Protein 3GPR (pdb70)

Solvent-accessible surface area: 27172 Å² total; per-residue (Å²): 160,24,45,133,63,30,37,64,70,188,44,71,0,3,86,9,48,120,112,125,48,17,7,48,102,0,15,136,60,4,34,116,87,150,74,137,12,54,3,1,2,3,56,74,154,136,18,2,75,38,2,15,102,29,0,28,125,79,33,112,90,124,110,11,72,0,0,1,1,9,47,22,12,16,3,7,110,144,3,16,2,76,14,32,52,61,44,68,17,12,20,4,17,12,80,34,15,10,47,21,69,0,15,0,2,35,8,116,90,59,40,3,96,6,73,54,15,52,0,75,54,142,16,9,1,0,3,16,18,93,50,172,168,210,5,70,122,87,33,33,47,61,165,96,84,0,2,35,12,30,130,80,150,58,15,43,103,70,0,22,132,58,0,46,166,71,34,140,81,3,57,0,0,4,9,22,34,46,85,47,11,78,51,7,26,119,19,2,63,120,65,24,101,135,75,165,10,63,0,0,3,0,1,18,10,108,81,16,147,10,40,71,29,43,42,37,94,18,65,25,19,154,136,98,59,104,134,60,3,2,0,3,42,23,69,146,49,130,13,29,15,46,85,10,71,30,118,80,120,19,8,0,1,1,10,16,43,29,135,197,142,32,75,128,64,33,60,49,162,103,64,55,16,0,35,15,40,133,111,67,41,22,4,54,85,0,12,125,56,0,47,121,68,77,105,179,4,32,4,0,8,4,37,52,86,61,21,14,61,55,0,5,120,19,1,17,123,85,23,174,183,75,139,25,87,1,2,1,2,10,82,23,17,38,12,11,110,61,42,20,9,99,7,21,40,99,23,44,14,8,5,2,6,17,40,50,26,9,22,28,54,3,8,1,4,2,16,177,119,53,103,11,53,3,55,82,44,65,8,76,25,163,32,26,2,0,0,16,8,38,47,176,152,86,73,148,156,31,32,71,92,141,18,95,6,4,71,10,20,79,75,115,63,47,47,113,49,0,22,60,65,0,118,72,72,102,145,29,1,84,2,2,0,3,47,34,112,126,7,16,43,35,2,25,135,29,3,78,170,70,45,186,160,12,60,0,1,4,0,1,35,10,31,36,57,30,84,126,10,60,104,63,64,46,31,146,49,54,80,10,81,190,118,117,38,61,70,7,2,1,0,44,74,60,130,46,152,11,21,3,50,29,62,27,33,160,96,58,13,9,0,6,0,4,13,89,130

Foldseek 3Di:
DDPPQWDDDPFKTKHWDFFWDFQVCQQVPLCPDPARDGFDDDPDPVVLQVNQCNPCVVVVVPFFWAFGDDKAWCDDQRHPDADPVRDGDPDDDDPDDGDIWTWTFGDDDRGTDIDTDDSPDIGIGMHMDGHD/DDDDPQWDDDPWKIKHKDFFWDFPVVVQCVLVVVDPPKGFDDQDDPVSQVVVQVRQCVVPPVFWAKAFGPDKDDQPADPVGDGCPDDDPPDDDDIWGWIWGDDPPGIDIDTDHSGTTGMTMIMDTDD/DDDDPQWDDDDFKTKHWDDWWAFQCCQFVVLCPDDFHFGFAADPDPVCQCVVVCVCCVPVVNDKFKAFNNDKAWDDDQPPNDADPVRPGDDDDDDDDDRDIWGWIWICDDGRTDTHIDDRRDTTIYMGMHGDDD/DDPQWDDDPWKIKHWDAFWFFLVVQQVVQVPPDPQKGFDDDDDPVRQQVVLVRCVVVDPWFKAFGPDFFFDWFPAPPPGHTCDDDDDPDDDGTFGWGWGDDPDGIDIDTHHSGDIIIGMMMDGD

B-factor: mean 105.87, std 27.63, range [19.82, 178.01]

Structure (mmCIF, N/CA/C/O backbone):
data_3GPR
#
_entry.id   3GPR
#
_cell.length_a   83.546
_cell.length_b   83.546
_cell.length_c   196.078
_cell.angle_alpha   90.00
_cell.angle_beta   90.00
_cell.angle_gamma   120.00
#
_symmetry.space_group_name_H-M   'P 65'
#
loop_
_entity.id
_entity.type
_entity.pdbx_description
1 polymer 'Rhodocetin subunit alpha'
2 polymer 'Rhodocetin subunit beta'
3 polymer 'Rhodocetin subunit gamma'
4 polymer 'Rhodocetin subunit delta'
#
loop_
_atom_site.group_PDB
_atom_site.id
_atom_site.type_symbol
_atom_site.label_atom_id
_atom_site.label_alt_id
_atom_site.label_comp_id
_atom_site.label_asym_id
_atom_site.label_entity_id
_atom_site.label_seq_id
_atom_site.pdbx_PDB_ins_code
_atom_site.Cartn_x
_atom_site.Cartn_y
_atom_site.Cartn_z
_atom_site.occupancy
_atom_site.B_iso_or_equiv
_atom_site.auth_seq_id
_atom_site.auth_comp_id
_atom_site.auth_asym_id
_atom_site.auth_atom_id
_atom_site.pdbx_PDB_model_num
ATOM 1 N N . ASP A 1 1 ? 6.296 -21.481 -4.440 1.00 173.70 1001 ASP A N 1
ATOM 2 C CA . ASP A 1 1 ? 6.934 -22.582 -5.216 1.00 173.65 1001 ASP A CA 1
ATOM 3 C C . ASP A 1 1 ? 7.869 -22.026 -6.284 1.00 173.49 1001 ASP A C 1
ATOM 4 O O . ASP A 1 1 ? 7.755 -20.864 -6.677 1.00 173.31 1001 ASP A O 1
ATOM 9 N N . CYS A 1 2 ? 8.792 -22.860 -6.751 1.00 173.34 1002 CYS A N 1
ATOM 10 C CA . CYS A 1 2 ? 9.746 -22.448 -7.774 1.00 172.81 1002 CYS A CA 1
ATOM 11 C C . CYS A 1 2 ? 9.116 -22.511 -9.162 1.00 172.93 1002 CYS A C 1
ATOM 12 O O . CYS A 1 2 ? 8.329 -23.411 -9.456 1.00 172.27 1002 CYS A O 1
ATOM 15 N N . PRO A 1 3 ? 9.457 -21.550 -10.035 1.00 173.58 1003 PRO A N 1
ATOM 16 C CA . PRO A 1 3 ? 8.924 -21.499 -11.400 1.00 174.37 1003 PRO A CA 1
ATOM 17 C C . PRO A 1 3 ? 9.195 -22.786 -12.176 1.00 174.96 1003 PRO A C 1
ATOM 18 O O . PRO A 1 3 ? 9.833 -23.707 -11.665 1.00 175.09 1003 PRO A O 1
ATOM 22 N N . ASP A 1 4 ? 8.709 -22.841 -13.411 1.00 175.49 1004 ASP A N 1
ATOM 23 C CA . ASP A 1 4 ? 8.897 -24.014 -14.257 1.00 176.09 1004 ASP A CA 1
ATOM 24 C C . ASP A 1 4 ? 10.373 -24.256 -14.552 1.00 176.25 1004 ASP A C 1
ATOM 25 O O . ASP A 1 4 ? 11.042 -23.413 -15.151 1.00 176.34 1004 ASP A O 1
ATOM 30 N N . GLY A 1 5 ? 10.875 -25.411 -14.127 1.00 176.43 1005 GLY A N 1
ATOM 31 C CA . GLY A 1 5 ? 12.269 -25.743 -14.361 1.00 176.81 1005 GLY A CA 1
ATOM 32 C C . GLY A 1 5 ? 13.141 -25.603 -13.129 1.00 177.19 1005 GLY A C 1
ATOM 33 O O . GLY A 1 5 ? 14.062 -26.394 -12.921 1.00 177.25 1005 GLY A O 1
ATOM 34 N N . TRP A 1 6 ? 12.854 -24.598 -12.309 1.00 177.56 1006 TRP A N 1
ATOM 35 C CA . TRP A 1 6 ? 13.626 -24.358 -11.095 1.00 177.69 1006 TRP A CA 1
ATOM 36 C C . TRP A 1 6 ? 13.372 -25.440 -10.050 1.00 177.54 1006 TRP A C 1
ATOM 37 O O . TRP A 1 6 ? 12.226 -25.793 -9.774 1.00 177.35 1006 TRP A O 1
ATOM 48 N N . SER A 1 7 ? 14.451 -25.961 -9.472 1.00 177.09 1007 SER A N 1
ATOM 49 C CA . SER A 1 7 ? 14.351 -26.999 -8.453 1.00 176.67 1007 SER A CA 1
ATOM 50 C C . SER A 1 7 ? 14.282 -26.371 -7.065 1.00 176.63 1007 SER A C 1
ATOM 51 O O . SER A 1 7 ? 14.204 -25.150 -6.933 1.00 176.92 1007 SER A O 1
ATOM 54 N N . SER A 1 8 ? 14.311 -27.209 -6.034 1.00 176.11 1008 SER A N 1
ATOM 55 C CA . SER A 1 8 ? 14.251 -26.729 -4.659 1.00 175.38 1008 SER A CA 1
ATOM 56 C C . SER A 1 8 ? 14.719 -27.796 -3.674 1.00 175.02 1008 SER A C 1
ATOM 57 O O . SER A 1 8 ? 14.769 -28.981 -4.005 1.00 175.18 1008 SER A O 1
ATOM 60 N N . THR A 1 9 ? 15.062 -27.365 -2.464 1.00 174.24 1009 THR A N 1
ATOM 61 C CA . THR A 1 9 ? 15.526 -28.279 -1.427 1.00 172.90 1009 THR A CA 1
ATOM 62 C C . THR A 1 9 ? 14.731 -28.089 -0.139 1.00 172.41 1009 THR A C 1
ATOM 63 O O . THR A 1 9 ? 14.554 -29.028 0.637 1.00 172.27 1009 THR A O 1
ATOM 67 N N . LYS A 1 10 ? 14.254 -26.868 0.082 1.00 171.81 1010 LYS A N 1
ATOM 68 C CA . LYS A 1 10 ? 13.477 -26.552 1.274 1.00 171.33 1010 LYS A CA 1
ATOM 69 C C . LYS A 1 10 ? 12.778 -25.205 1.121 1.00 171.30 1010 LYS A C 1
ATOM 70 O O . LYS A 1 10 ? 11.586 -25.080 1.403 1.00 171.75 1010 LYS A O 1
ATOM 76 N N . SER A 1 11 ? 13.526 -24.201 0.674 1.00 170.70 1011 SER A N 1
ATOM 77 C CA . SER A 1 11 ? 12.977 -22.864 0.485 1.00 169.77 1011 SER A CA 1
ATOM 78 C C . SER A 1 11 ? 13.783 -22.074 -0.541 1.00 169.70 1011 SER A C 1
ATOM 79 O O . SER A 1 11 ? 13.554 -20.880 -0.738 1.00 169.69 1011 SER A O 1
ATOM 82 N N . TYR A 1 12 ? 14.728 -22.746 -1.192 1.00 169.57 1012 TYR A N 1
ATOM 83 C CA . TYR A 1 12 ? 15.568 -22.107 -2.198 1.00 169.25 1012 TYR A CA 1
ATOM 84 C C . TYR A 1 12 ? 15.375 -22.766 -3.560 1.00 168.53 1012 TYR A C 1
ATOM 85 O O . TYR A 1 12 ? 15.138 -23.970 -3.647 1.00 168.91 1012 TYR A O 1
ATOM 94 N N . CYS A 1 13 ? 15.477 -21.970 -4.620 1.00 167.33 1013 CYS A N 1
ATOM 95 C CA . CYS A 1 13 ? 15.314 -22.481 -5.976 1.00 165.63 1013 CYS A CA 1
ATOM 96 C C . CYS A 1 13 ? 16.632 -22.420 -6.743 1.00 163.88 1013 CYS A C 1
ATOM 97 O O . CYS A 1 13 ? 17.412 -21.481 -6.580 1.00 163.70 1013 CYS A O 1
ATOM 100 N N . TYR A 1 14 ? 16.874 -23.425 -7.579 1.00 161.68 1014 TYR A N 1
ATOM 101 C CA . TYR A 1 14 ? 18.097 -23.485 -8.372 1.00 159.43 1014 TYR A CA 1
ATOM 102 C C . TYR A 1 14 ? 17.782 -23.851 -9.820 1.00 158.21 1014 TYR A C 1
ATOM 103 O O . TYR A 1 14 ? 16.918 -24.688 -10.083 1.00 158.32 1014 TYR A O 1
ATOM 112 N N . ARG A 1 15 ? 18.486 -23.219 -10.754 1.00 156.33 1015 ARG A N 1
ATOM 113 C CA . ARG A 1 15 ? 18.289 -23.482 -12.176 1.00 154.12 1015 ARG A CA 1
ATOM 114 C C . ARG A 1 15 ? 19.405 -22.861 -13.012 1.00 152.40 1015 ARG A C 1
ATOM 115 O O . ARG A 1 15 ? 19.440 -21.648 -13.216 1.00 152.34 1015 ARG A O 1
ATOM 123 N N . PRO A 1 16 ? 20.334 -23.694 -13.507 1.00 150.64 1016 PRO A N 1
ATOM 124 C CA . PRO A 1 16 ? 21.458 -23.232 -14.326 1.00 149.39 1016 PRO A CA 1
ATOM 125 C C . PRO A 1 16 ? 21.055 -22.936 -15.768 1.00 148.60 1016 PRO A C 1
ATOM 126 O O . PRO A 1 16 ? 19.893 -23.092 -16.144 1.00 148.45 1016 PRO A O 1
ATOM 130 N N . PHE A 1 17 ? 22.026 -22.508 -16.570 1.00 148.06 1017 PHE A N 1
ATOM 131 C CA . PHE A 1 17 ? 21.786 -22.192 -17.973 1.00 148.13 1017 PHE A CA 1
ATOM 132 C C . PHE A 1 17 ? 22.942 -22.682 -18.839 1.00 148.28 1017 PHE A C 1
ATOM 133 O O . PHE A 1 17 ? 24.003 -23.040 -18.327 1.00 148.79 1017 PHE A O 1
ATOM 141 N N . LYS A 1 18 ? 22.731 -22.698 -20.151 1.00 147.46 1018 LYS A N 1
ATOM 142 C CA . LYS A 1 18 ? 23.755 -23.152 -21.086 1.00 146.30 1018 LYS A CA 1
ATOM 143 C C . LYS A 1 18 ? 24.462 -21.986 -21.770 1.00 145.12 1018 LYS A C 1
ATOM 144 O O . LYS A 1 18 ? 25.634 -22.090 -22.133 1.00 144.85 1018 LYS A O 1
ATOM 150 N N . GLU A 1 19 ? 23.746 -20.880 -21.944 1.00 143.71 1019 GLU A N 1
ATOM 151 C CA . GLU A 1 19 ? 24.308 -19.698 -22.588 1.00 142.53 1019 GLU A CA 1
ATOM 152 C C . GLU A 1 19 ? 25.570 -19.227 -21.871 1.00 141.35 1019 GLU A C 1
ATOM 153 O O . GLU A 1 19 ? 25.499 -18.627 -20.798 1.00 141.22 1019 GLU A O 1
ATOM 159 N N . LYS A 1 20 ? 26.723 -19.504 -22.472 1.00 139.95 1020 LYS A N 1
ATOM 160 C CA . LYS A 1 20 ? 28.004 -19.113 -21.896 1.00 139.27 1020 LYS A CA 1
ATOM 161 C C . LYS A 1 20 ? 28.143 -17.596 -21.832 1.00 139.27 1020 LYS A C 1
ATOM 162 O O . LYS A 1 20 ? 27.953 -16.903 -22.832 1.00 139.74 1020 LYS A O 1
ATOM 168 N N . LYS A 1 21 ? 28.477 -17.087 -20.650 1.00 138.55 1021 LYS A N 1
ATOM 169 C CA . LYS A 1 21 ? 28.643 -15.653 -20.447 1.00 137.67 1021 LYS A CA 1
ATOM 170 C C . LYS A 1 21 ? 29.756 -15.386 -19.440 1.00 138.30 1021 LYS A C 1
ATOM 171 O O . LYS A 1 21 ? 30.174 -16.286 -18.711 1.00 137.48 1021 LYS A O 1
ATOM 177 N N . THR A 1 22 ? 30.233 -14.146 -19.403 1.00 139.73 1022 THR A N 1
ATOM 178 C CA . THR A 1 22 ? 31.291 -13.762 -18.475 1.00 140.84 1022 THR A CA 1
ATOM 179 C C . THR A 1 22 ? 30.714 -13.699 -17.064 1.00 141.63 1022 THR A C 1
ATOM 180 O O . THR A 1 22 ? 29.542 -14.009 -16.854 1.00 141.35 1022 THR A O 1
ATOM 184 N N . TRP A 1 23 ? 31.535 -13.298 -16.099 1.00 142.61 1023 TRP A N 1
ATOM 185 C CA . TRP A 1 23 ? 31.080 -13.207 -14.718 1.00 143.21 1023 TRP A CA 1
ATOM 186 C C . TRP A 1 23 ? 30.065 -12.079 -14.562 1.00 143.58 1023 TRP A C 1
ATOM 187 O O . TRP A 1 23 ? 28.957 -12.291 -14.068 1.00 143.23 1023 TRP A O 1
ATOM 198 N N . GLU A 1 24 ? 30.455 -10.881 -14.985 1.00 144.76 1024 GLU A N 1
ATOM 199 C CA . GLU A 1 24 ? 29.591 -9.710 -14.894 1.00 146.10 1024 GLU A CA 1
ATOM 200 C C . GLU A 1 24 ? 28.220 -9.968 -15.505 1.00 147.16 1024 GLU A C 1
ATOM 201 O O . GLU A 1 24 ? 27.198 -9.839 -14.832 1.00 147.04 1024 GLU A O 1
ATOM 207 N N . GLU A 1 25 ? 28.203 -10.334 -16.783 1.00 148.38 1025 GLU A N 1
ATOM 208 C CA . GLU A 1 25 ? 26.953 -10.609 -17.480 1.00 148.87 1025 GLU A CA 1
ATOM 209 C C . GLU A 1 25 ? 26.140 -11.676 -16.756 1.00 148.63 1025 GLU A C 1
ATOM 210 O O . GLU A 1 25 ? 24.910 -11.667 -16.800 1.00 147.95 1025 GLU A O 1
ATOM 216 N N . ALA A 1 26 ? 26.834 -12.594 -16.090 1.00 149.12 1026 ALA A N 1
ATOM 217 C CA . ALA A 1 26 ? 26.175 -13.666 -15.354 1.00 150.23 1026 ALA A CA 1
ATOM 218 C C . ALA A 1 26 ? 25.495 -13.107 -14.110 1.00 150.71 1026 ALA A C 1
ATOM 219 O O . ALA A 1 26 ? 24.314 -13.359 -13.868 1.00 151.12 1026 ALA A O 1
ATOM 221 N N . GLU A 1 27 ? 26.250 -12.345 -13.326 1.00 151.06 1027 GLU A N 1
ATOM 222 C CA . GLU A 1 27 ? 25.733 -11.737 -12.106 1.00 151.50 1027 GLU A CA 1
ATOM 223 C C . GLU A 1 27 ? 24.715 -10.655 -12.448 1.00 152.21 1027 GLU A C 1
ATOM 224 O O . GLU A 1 27 ? 23.875 -10.295 -11.624 1.00 151.81 1027 GLU A O 1
ATOM 230 N N . ARG A 1 28 ? 24.798 -10.144 -13.671 1.00 153.48 1028 ARG A N 1
ATOM 231 C CA . ARG A 1 28 ? 23.894 -9.100 -14.138 1.00 154.66 1028 ARG A CA 1
ATOM 232 C C . ARG A 1 28 ? 22.688 -9.719 -14.838 1.00 155.18 1028 ARG A C 1
ATOM 233 O O . ARG A 1 28 ? 21.748 -9.019 -15.213 1.00 154.89 1028 ARG A O 1
ATOM 241 N N . PHE A 1 29 ? 22.722 -11.038 -15.007 1.00 155.87 1029 PHE A N 1
ATOM 242 C CA . PHE A 1 29 ? 21.638 -11.753 -15.669 1.00 156.68 1029 PHE A CA 1
ATOM 243 C C . PHE A 1 29 ? 20.566 -12.206 -14.683 1.00 157.06 1029 PHE A C 1
ATOM 244 O O . PHE A 1 29 ? 19.388 -11.889 -14.849 1.00 157.42 1029 PHE A O 1
ATOM 252 N N . CYS A 1 30 ? 20.978 -12.948 -13.660 1.00 156.98 1030 CYS A N 1
ATOM 253 C CA . CYS A 1 30 ? 20.046 -13.446 -12.655 1.00 157.12 1030 CYS A CA 1
ATOM 254 C C . CYS A 1 30 ? 19.274 -12.306 -12.000 1.00 157.18 1030 CYS A C 1
ATOM 255 O O . CYS A 1 30 ? 18.060 -12.393 -11.814 1.00 156.72 1030 CYS A O 1
ATOM 258 N N . THR A 1 31 ? 19.986 -11.239 -11.650 1.00 157.61 1031 THR A N 1
ATOM 259 C CA . THR A 1 31 ? 19.376 -10.080 -11.007 1.00 157.94 1031 THR A CA 1
ATOM 260 C C . THR A 1 31 ? 18.193 -9.536 -11.800 1.00 158.00 1031 THR A C 1
ATOM 261 O O . THR A 1 31 ? 17.312 -8.882 -11.243 1.00 157.92 1031 THR A O 1
ATOM 265 N N . GLU A 1 32 ? 18.178 -9.808 -13.101 1.00 157.91 1032 GLU A N 1
ATOM 266 C CA . GLU A 1 32 ? 17.103 -9.338 -13.966 1.00 157.76 1032 GLU A CA 1
ATOM 267 C C . GLU A 1 32 ? 15.991 -10.374 -14.101 1.00 157.72 1032 GLU A C 1
ATOM 268 O O . GLU A 1 32 ? 15.723 -10.874 -15.193 1.00 157.61 1032 GLU A O 1
ATOM 274 N N . GLN A 1 33 ? 15.347 -10.690 -12.982 1.00 157.96 1033 GLN A N 1
ATOM 275 C CA . GLN A 1 33 ? 14.259 -11.662 -12.965 1.00 157.87 1033 GLN A CA 1
ATOM 276 C C . GLN A 1 33 ? 13.118 -11.175 -12.078 1.00 157.62 1033 GLN A C 1
ATOM 277 O O . GLN A 1 33 ? 13.179 -10.078 -11.521 1.00 157.59 1033 GLN A O 1
ATOM 283 N N . GLU A 1 34 ? 12.080 -11.994 -11.950 1.00 157.31 1034 GLU A N 1
ATOM 284 C CA . GLU A 1 34 ? 10.926 -11.646 -11.129 1.00 156.62 1034 GLU A CA 1
ATOM 285 C C . GLU A 1 34 ? 11.343 -11.439 -9.677 1.00 156.11 1034 GLU A C 1
ATOM 286 O O . GLU A 1 34 ? 10.781 -10.600 -8.973 1.00 155.71 1034 GLU A O 1
ATOM 292 N N . LYS A 1 35 ? 12.332 -12.210 -9.237 1.00 155.46 1035 LYS A N 1
ATOM 293 C CA . LYS A 1 35 ? 12.831 -12.114 -7.871 1.00 154.38 1035 LYS A CA 1
ATOM 294 C C . LYS A 1 35 ? 14.302 -11.714 -7.905 1.00 153.02 1035 LYS A C 1
ATOM 295 O O . LYS A 1 35 ? 15.177 -12.546 -8.145 1.00 152.69 1035 LYS A O 1
ATOM 301 N N . GLU A 1 36 ? 14.566 -10.433 -7.665 1.00 151.11 1036 GLU A N 1
ATOM 302 C CA . GLU A 1 36 ? 15.929 -9.916 -7.672 1.00 149.24 1036 GLU A CA 1
ATOM 303 C C . GLU A 1 36 ? 16.812 -10.666 -6.680 1.00 147.99 1036 GLU A C 1
ATOM 304 O O . GLU A 1 36 ? 16.582 -10.622 -5.472 1.00 147.97 1036 GLU A O 1
ATOM 310 N N . ALA A 1 37 ? 17.823 -11.354 -7.202 1.00 146.17 1037 ALA A N 1
ATOM 311 C CA . ALA A 1 37 ? 18.746 -12.116 -6.371 1.00 143.95 1037 ALA A CA 1
ATOM 312 C C . ALA A 1 37 ? 20.147 -12.103 -6.977 1.00 142.52 1037 ALA A C 1
ATOM 313 O O . ALA A 1 37 ? 20.553 -11.121 -7.598 1.00 143.07 1037 ALA A O 1
ATOM 315 N N . HIS A 1 38 ? 20.882 -13.195 -6.791 1.00 139.95 1038 HIS A N 1
ATOM 316 C CA . HIS A 1 38 ? 22.237 -13.303 -7.319 1.00 136.79 1038 HIS A CA 1
ATOM 317 C C . HIS A 1 38 ? 22.519 -14.714 -7.829 1.00 133.89 1038 HIS A C 1
ATOM 318 O O . HIS A 1 38 ? 21.608 -15.534 -7.945 1.00 132.84 1038 HIS A O 1
ATOM 325 N N . LEU A 1 39 ? 23.784 -14.989 -8.131 1.00 131.29 1039 LEU A N 1
ATOM 326 C CA . LEU A 1 39 ? 24.189 -16.299 -8.630 1.00 128.99 1039 LEU A CA 1
ATOM 327 C C . LEU A 1 39 ? 24.097 -17.364 -7.544 1.00 127.32 1039 LEU A C 1
ATOM 328 O O . LEU A 1 39 ? 23.588 -17.111 -6.451 1.00 127.66 1039 LEU A O 1
ATOM 333 N N . VAL A 1 40 ? 24.595 -18.556 -7.855 1.00 124.72 1040 VAL A N 1
ATOM 334 C CA . VAL A 1 40 ? 24.579 -19.669 -6.914 1.00 121.89 1040 VAL A CA 1
ATOM 335 C C . VAL A 1 40 ? 25.429 -19.338 -5.690 1.00 119.70 1040 VAL A C 1
ATOM 336 O O . VAL A 1 40 ? 26.410 -18.601 -5.786 1.00 118.26 1040 VAL A O 1
ATOM 340 N N . SER A 1 41 ? 25.047 -19.883 -4.540 1.00 118.22 1041 SER A N 1
ATOM 341 C CA . SER A 1 41 ? 25.777 -19.635 -3.303 1.00 115.60 1041 SER A CA 1
ATOM 342 C C . SER A 1 41 ? 25.798 -20.867 -2.406 1.00 114.02 1041 SER A C 1
ATOM 343 O O . SER A 1 41 ? 24.755 -21.329 -1.946 1.00 112.78 1041 SER A O 1
ATOM 346 N N . MET A 1 42 ? 26.994 -21.392 -2.162 1.00 112.85 1042 MET A N 1
ATOM 347 C CA . MET A 1 42 ? 27.165 -22.568 -1.315 1.00 112.65 1042 MET A CA 1
ATOM 348 C C . MET A 1 42 ? 27.663 -22.155 0.067 1.00 112.75 1042 MET A C 1
ATOM 349 O O . MET A 1 42 ? 28.863 -21.979 0.281 1.00 112.15 1042 MET A O 1
ATOM 354 N N . GLU A 1 43 ? 26.729 -22.005 1.003 1.00 112.74 1043 GLU A N 1
ATOM 355 C CA . GLU A 1 43 ? 27.058 -21.602 2.366 1.00 111.81 1043 GLU A CA 1
ATOM 356 C C . GLU A 1 43 ? 27.523 -22.772 3.228 1.00 112.02 1043 GLU A C 1
ATOM 357 O O . GLU A 1 43 ? 28.448 -22.632 4.027 1.00 112.74 1043 GLU A O 1
ATOM 363 N N . ASN A 1 44 ? 26.877 -23.923 3.067 1.00 111.77 1044 ASN A N 1
ATOM 364 C CA . ASN A 1 44 ? 27.235 -25.105 3.841 1.00 110.32 1044 ASN A CA 1
ATOM 365 C C . ASN A 1 44 ? 27.687 -26.261 2.953 1.00 109.22 1044 ASN A C 1
ATOM 366 O O . ASN A 1 44 ? 27.400 -26.290 1.756 1.00 109.93 1044 ASN A O 1
ATOM 371 N N . ARG A 1 45 ? 28.396 -27.211 3.555 1.00 106.92 1045 ARG A N 1
ATOM 372 C CA . ARG A 1 45 ? 28.909 -28.375 2.841 1.00 104.62 1045 ARG A CA 1
ATOM 373 C C . ARG A 1 45 ? 27.784 -29.325 2.437 1.00 104.59 1045 ARG A C 1
ATOM 374 O O . ARG A 1 45 ? 28.019 -30.343 1.785 1.00 104.87 1045 ARG A O 1
ATOM 382 N N . LEU A 1 46 ? 26.559 -28.982 2.822 1.00 104.40 1046 LEU A N 1
ATOM 383 C CA . LEU A 1 46 ? 25.398 -29.805 2.505 1.00 104.45 1046 LEU A CA 1
ATOM 384 C C . LEU A 1 46 ? 24.761 -29.361 1.189 1.00 104.44 1046 LEU A C 1
ATOM 385 O O . LEU A 1 46 ? 24.232 -30.180 0.436 1.00 104.42 1046 LEU A O 1
ATOM 390 N N . GLU A 1 47 ? 24.822 -28.061 0.918 1.00 104.43 1047 GLU A N 1
ATOM 391 C CA . GLU A 1 47 ? 24.250 -27.498 -0.298 1.00 103.88 1047 GLU A CA 1
ATOM 392 C C . GLU A 1 47 ? 25.158 -27.713 -1.502 1.00 103.64 1047 GLU A C 1
ATOM 393 O O . GLU A 1 47 ? 24.683 -27.946 -2.613 1.00 103.26 1047 GLU A O 1
ATOM 399 N N . ALA A 1 48 ? 26.466 -27.630 -1.277 1.00 102.82 1048 ALA A N 1
ATOM 400 C CA . ALA A 1 48 ? 27.443 -27.813 -2.345 1.00 101.97 1048 ALA A CA 1
ATOM 401 C C . ALA A 1 48 ? 27.220 -29.132 -3.075 1.00 101.93 1048 ALA A C 1
ATOM 402 O O . ALA A 1 48 ? 27.581 -29.274 -4.244 1.00 102.23 1048 ALA A O 1
ATOM 404 N N . VAL A 1 49 ? 26.625 -30.094 -2.378 1.00 101.61 1049 VAL A N 1
ATOM 405 C CA . VAL A 1 49 ? 26.352 -31.402 -2.961 1.00 101.73 1049 VAL A CA 1
ATOM 406 C C . VAL A 1 49 ? 25.063 -31.355 -3.776 1.00 100.72 1049 VAL A C 1
ATOM 407 O O . VAL A 1 49 ? 24.970 -31.956 -4.845 1.00 99.56 1049 VAL A O 1
ATOM 411 N N . PHE A 1 50 ? 24.071 -30.634 -3.262 1.00 100.28 1050 PHE A N 1
ATOM 412 C CA . PHE A 1 50 ? 22.786 -30.502 -3.939 1.00 100.52 1050 PHE A CA 1
ATOM 413 C C . PHE A 1 50 ? 22.967 -29.759 -5.259 1.00 102.19 1050 PHE A C 1
ATOM 414 O O . PHE A 1 50 ? 22.494 -30.204 -6.304 1.00 102.65 1050 PHE A O 1
ATOM 422 N N . VAL A 1 51 ? 23.656 -28.625 -5.201 1.00 103.92 1051 VAL A N 1
ATOM 423 C CA . VAL A 1 51 ? 23.904 -27.812 -6.386 1.00 105.28 1051 VAL A CA 1
ATOM 424 C C . VAL A 1 51 ? 24.679 -28.604 -7.436 1.00 106.29 1051 VAL A C 1
ATOM 425 O O . VAL A 1 51 ? 24.652 -28.274 -8.621 1.00 106.75 1051 VAL A O 1
ATOM 429 N N . ASP A 1 52 ? 25.362 -29.654 -6.993 1.00 107.37 1052 ASP A N 1
ATOM 430 C CA . ASP A 1 52 ? 26.150 -30.493 -7.889 1.00 108.13 1052 ASP A CA 1
ATOM 431 C C . ASP A 1 52 ? 25.266 -31.398 -8.743 1.00 107.64 1052 ASP A C 1
ATOM 432 O O . ASP A 1 52 ? 25.542 -31.614 -9.923 1.00 107.15 1052 ASP A O 1
ATOM 437 N N . MET A 1 53 ? 24.203 -31.923 -8.142 1.00 108.07 1053 MET A N 1
ATOM 438 C CA . MET A 1 53 ? 23.283 -32.807 -8.849 1.00 109.13 1053 MET A CA 1
ATOM 439 C C . MET A 1 53 ? 22.487 -32.053 -9.908 1.00 110.91 1053 MET A C 1
ATOM 440 O O . MET A 1 53 ? 22.546 -32.378 -11.094 1.00 112.02 1053 MET A O 1
ATOM 445 N N . VAL A 1 54 ? 21.743 -31.045 -9.466 1.00 111.95 1054 VAL A N 1
ATOM 446 C CA . VAL A 1 54 ? 20.920 -30.237 -10.358 1.00 113.52 1054 VAL A CA 1
ATOM 447 C C . VAL A 1 54 ? 21.778 -29.487 -11.375 1.00 115.64 1054 VAL A C 1
ATOM 448 O O . VAL A 1 54 ? 21.270 -28.703 -12.176 1.00 115.86 1054 VAL A O 1
ATOM 452 N N . MET A 1 55 ? 23.083 -29.736 -11.343 1.00 118.43 1055 MET A N 1
ATOM 453 C CA . MET A 1 55 ? 24.004 -29.086 -12.265 1.00 121.82 1055 MET A CA 1
ATOM 454 C C . MET A 1 55 ? 24.437 -30.080 -13.341 1.00 124.18 1055 MET A C 1
ATOM 455 O O . MET A 1 55 ? 24.432 -29.762 -14.530 1.00 123.79 1055 MET A O 1
ATOM 460 N N . GLU A 1 56 ? 24.802 -31.285 -12.914 1.00 127.75 1056 GLU A N 1
ATOM 461 C CA . GLU A 1 56 ? 25.244 -32.326 -13.836 1.00 131.34 1056 GLU A CA 1
ATOM 462 C C . GLU A 1 56 ? 24.075 -33.058 -14.485 1.00 133.59 1056 GLU A C 1
ATOM 463 O O . GLU A 1 56 ? 23.971 -33.118 -15.709 1.00 133.80 1056 GLU A O 1
ATOM 469 N N . ASN A 1 57 ? 23.202 -33.622 -13.657 1.00 136.28 1057 ASN A N 1
ATOM 470 C CA . ASN A 1 57 ? 22.042 -34.362 -14.144 1.00 139.39 1057 ASN A CA 1
ATOM 471 C C . ASN A 1 57 ? 21.287 -33.580 -15.212 1.00 141.07 1057 ASN A C 1
ATOM 472 O O . ASN A 1 57 ? 20.640 -34.164 -16.079 1.00 141.49 1057 ASN A O 1
ATOM 477 N N . ASN A 1 58 ? 21.380 -32.256 -15.149 1.00 142.37 1058 ASN A N 1
ATOM 478 C CA . ASN A 1 58 ? 20.701 -31.396 -16.111 1.00 143.96 1058 ASN A CA 1
ATOM 479 C C . ASN A 1 58 ? 21.635 -30.967 -17.239 1.00 145.59 1058 ASN A C 1
ATOM 480 O O . ASN A 1 58 ? 21.183 -30.505 -18.286 1.00 145.78 1058 ASN A O 1
ATOM 485 N N . PHE A 1 59 ? 22.938 -31.124 -17.023 1.00 147.48 1059 PHE A N 1
ATOM 486 C CA . PHE A 1 59 ? 23.926 -30.747 -18.028 1.00 149.25 1059 PHE A CA 1
ATOM 487 C C . PHE A 1 59 ? 24.606 -31.988 -18.601 1.00 149.76 1059 PHE A C 1
ATOM 488 O O . PHE A 1 59 ? 25.781 -31.956 -18.964 1.00 149.70 1059 PHE A O 1
ATOM 496 N N . GLU A 1 60 ? 23.856 -33.084 -18.670 1.00 150.74 1060 GLU A N 1
ATOM 497 C CA . GLU A 1 60 ? 24.367 -34.340 -19.207 1.00 151.56 1060 GLU A CA 1
ATOM 498 C C . GLU A 1 60 ? 25.587 -34.862 -18.452 1.00 151.43 1060 GLU A C 1
ATOM 499 O O . GLU A 1 60 ? 26.397 -35.604 -19.008 1.00 151.64 1060 GLU A O 1
ATOM 505 N N . ASN A 1 61 ? 25.715 -34.472 -17.187 1.00 150.81 1061 ASN A N 1
ATOM 506 C CA . ASN A 1 61 ? 26.833 -34.906 -16.355 1.00 149.66 1061 ASN A CA 1
ATOM 507 C C . ASN A 1 61 ? 28.185 -34.547 -16.967 1.00 148.64 1061 ASN A C 1
ATOM 508 O O . ASN A 1 61 ? 29.225 -35.031 -16.520 1.00 148.20 1061 ASN A O 1
ATOM 513 N N . LYS A 1 62 ? 28.166 -33.698 -17.990 1.00 147.99 1062 LYS A N 1
ATOM 514 C CA . LYS A 1 62 ? 29.392 -33.280 -18.660 1.00 146.82 1062 LYS A CA 1
ATOM 515 C C . LYS A 1 62 ? 30.267 -32.432 -17.743 1.00 145.74 1062 LYS A C 1
ATOM 516 O O . LYS A 1 62 ? 29.762 -31.638 -16.949 1.00 145.20 1062 LYS A O 1
ATOM 522 N N . ILE A 1 63 ? 31.580 -32.608 -17.857 1.00 144.90 1063 ILE A N 1
ATOM 523 C CA . ILE A 1 63 ? 32.528 -31.856 -17.043 1.00 144.13 1063 ILE A CA 1
ATOM 524 C C . ILE A 1 63 ? 32.355 -30.361 -17.292 1.00 143.58 1063 ILE A C 1
ATOM 525 O O . ILE A 1 63 ? 32.803 -29.836 -18.311 1.00 143.84 1063 ILE A O 1
ATOM 530 N N . TYR A 1 64 ? 31.700 -29.684 -16.355 1.00 142.40 1064 TYR A N 1
ATOM 531 C CA . TYR A 1 64 ? 31.458 -28.251 -16.473 1.00 140.25 1064 TYR A CA 1
ATOM 532 C C . TYR A 1 64 ? 32.489 -27.424 -15.715 1.00 137.75 1064 TYR A C 1
ATOM 533 O O . TYR A 1 64 ? 33.338 -27.963 -15.005 1.00 137.28 1064 TYR A O 1
ATOM 542 N N . ARG A 1 65 ? 32.400 -26.108 -15.877 1.00 134.79 1065 ARG A N 1
ATOM 543 C CA . ARG A 1 65 ? 33.304 -25.175 -15.215 1.00 131.59 1065 ARG A CA 1
ATOM 544 C C . ARG A 1 65 ? 32.511 -23.914 -14.877 1.00 129.68 1065 ARG A C 1
ATOM 545 O O . ARG A 1 65 ? 32.996 -22.793 -15.033 1.00 129.06 1065 ARG A O 1
ATOM 553 N N . SER A 1 66 ? 31.282 -24.121 -14.414 1.00 127.31 1066 SER A N 1
ATOM 554 C CA . SER A 1 66 ? 30.375 -23.037 -14.052 1.00 123.99 1066 SER A CA 1
ATOM 555 C C . SER A 1 66 ? 30.992 -21.988 -13.131 1.00 121.79 1066 SER A C 1
ATOM 556 O O . SER A 1 66 ? 31.987 -22.242 -12.453 1.00 121.57 1066 SER A O 1
ATOM 559 N N . TRP A 1 67 ? 30.382 -20.806 -13.120 1.00 118.22 1067 TRP A N 1
ATOM 560 C CA . TRP A 1 67 ? 30.835 -19.699 -12.286 1.00 114.59 1067 TRP A CA 1
ATOM 561 C C . TRP A 1 67 ? 30.228 -19.817 -10.892 1.00 113.74 1067 TRP A C 1
ATOM 562 O O . TRP A 1 67 ? 29.479 -20.752 -10.610 1.00 112.27 1067 TRP A O 1
ATOM 573 N N . ILE A 1 68 ? 30.554 -18.864 -10.024 1.00 112.58 1068 ILE A N 1
ATOM 574 C CA . ILE A 1 68 ? 30.041 -18.862 -8.659 1.00 110.68 1068 ILE A CA 1
ATOM 575 C C . ILE A 1 68 ? 29.800 -17.441 -8.159 1.00 109.71 1068 ILE A C 1
ATOM 576 O O . ILE A 1 68 ? 30.046 -16.471 -8.876 1.00 109.55 1068 ILE A O 1
ATOM 581 N N . GLY A 1 69 ? 29.321 -17.327 -6.925 1.00 108.43 1069 GLY A N 1
ATOM 582 C CA . GLY A 1 69 ? 29.049 -16.020 -6.354 1.00 107.01 1069 GLY A CA 1
ATOM 583 C C . GLY A 1 69 ? 30.229 -15.402 -5.631 1.00 105.68 1069 GLY A C 1
ATOM 584 O O . GLY A 1 69 ? 30.058 -14.747 -4.602 1.00 105.00 1069 GLY A O 1
ATOM 585 N N . LEU A 1 70 ? 31.430 -15.606 -6.164 1.00 104.98 1070 LEU A N 1
ATOM 586 C CA . LEU A 1 70 ? 32.636 -15.054 -5.558 1.00 103.54 1070 LEU A CA 1
ATOM 587 C C . LEU A 1 70 ? 33.302 -14.023 -6.463 1.00 102.00 1070 LEU A C 1
ATOM 588 O O . LEU A 1 70 ? 33.404 -14.215 -7.675 1.00 102.63 1070 LEU A O 1
ATOM 593 N N . LYS A 1 71 ? 33.753 -12.928 -5.858 1.00 99.18 1071 LYS A N 1
ATOM 594 C CA . LYS A 1 71 ? 34.413 -11.850 -6.586 1.00 95.95 1071 LYS A CA 1
ATOM 595 C C . LYS A 1 71 ? 35.273 -11.033 -5.627 1.00 93.04 1071 LYS A C 1
ATOM 596 O O . LYS A 1 71 ? 34.829 -10.015 -5.095 1.00 92.63 1071 LYS A O 1
ATOM 602 N N . ILE A 1 72 ? 36.504 -11.483 -5.407 1.00 89.94 1072 ILE A N 1
ATOM 603 C CA . ILE A 1 72 ? 37.415 -10.791 -4.504 1.00 89.30 1072 ILE A CA 1
ATOM 604 C C . ILE A 1 72 ? 38.282 -9.779 -5.248 1.00 89.68 1072 ILE A C 1
ATOM 605 O O . ILE A 1 72 ? 38.663 -9.996 -6.398 1.00 90.69 1072 ILE A O 1
ATOM 610 N N . GLU A 1 73 ? 38.589 -8.671 -4.581 1.00 88.74 1073 GLU A N 1
ATOM 611 C CA . GLU A 1 73 ? 39.412 -7.623 -5.170 1.00 87.57 1073 GLU A CA 1
ATOM 612 C C . GLU A 1 73 ? 39.927 -6.667 -4.100 1.00 85.25 1073 GLU A C 1
ATOM 613 O O . GLU A 1 73 ? 39.250 -6.409 -3.105 1.00 85.30 1073 GLU A O 1
ATOM 619 N N . ASN A 1 74 ? 41.131 -6.148 -4.312 1.00 82.58 1074 ASN A N 1
ATOM 620 C CA . ASN A 1 74 ? 41.747 -5.216 -3.374 1.00 80.18 1074 ASN A CA 1
ATOM 621 C C . ASN A 1 74 ? 41.770 -3.806 -3.955 1.00 80.26 1074 ASN A C 1
ATOM 622 O O . ASN A 1 74 ? 42.792 -3.123 -3.908 1.00 80.10 1074 ASN A O 1
ATOM 627 N N . LYS A 1 75 ? 40.636 -3.377 -4.500 1.00 80.62 1075 LYS A N 1
ATOM 628 C CA . LYS A 1 75 ? 40.530 -2.050 -5.097 1.00 79.97 1075 LYS A CA 1
ATOM 629 C C . LYS A 1 75 ? 39.182 -1.396 -4.809 1.00 80.81 1075 LYS A C 1
ATOM 630 O O . LYS A 1 75 ? 38.193 -2.077 -4.535 1.00 81.68 1075 LYS A O 1
ATOM 636 N N . GLY A 1 76 ? 39.155 -0.068 -4.872 1.00 80.83 1076 GLY A N 1
ATOM 637 C CA . GLY A 1 76 ? 37.929 0.670 -4.630 1.00 82.66 1076 GLY A CA 1
ATOM 638 C C . GLY A 1 76 ? 37.332 0.487 -3.249 1.00 84.38 1076 GLY A C 1
ATOM 639 O O . GLY A 1 76 ? 38.009 0.058 -2.315 1.00 84.81 1076 GLY A O 1
ATOM 640 N N . GLN A 1 77 ? 36.052 0.821 -3.124 1.00 85.55 1077 GLN A N 1
ATOM 641 C CA . GLN A 1 77 ? 35.343 0.702 -1.856 1.00 87.00 1077 GLN A CA 1
ATOM 642 C C . GLN A 1 77 ? 34.843 -0.730 -1.687 1.00 86.91 1077 GLN A C 1
ATOM 643 O O . GLN A 1 77 ? 34.262 -1.080 -0.661 1.00 86.78 1077 GLN A O 1
ATOM 649 N N . ARG A 1 78 ? 35.072 -1.556 -2.703 1.00 86.57 1078 ARG A N 1
ATOM 650 C CA . ARG A 1 78 ? 34.646 -2.949 -2.662 1.00 86.07 1078 ARG A CA 1
ATOM 651 C C . ARG A 1 78 ? 35.824 -3.869 -2.362 1.00 84.57 1078 ARG A C 1
ATOM 652 O O . ARG A 1 78 ? 35.702 -5.092 -2.431 1.00 85.14 1078 ARG A O 1
ATOM 660 N N . SER A 1 79 ? 36.963 -3.272 -2.029 1.00 81.51 1079 SER A N 1
ATOM 661 C CA . SER A 1 79 ? 38.163 -4.035 -1.715 1.00 79.28 1079 SER A CA 1
ATOM 662 C C . SER A 1 79 ? 37.996 -4.781 -0.397 1.00 79.02 1079 SER A C 1
ATOM 663 O O . SER A 1 79 ? 37.449 -4.243 0.565 1.00 78.26 1079 SER A O 1
ATOM 666 N N . ASN A 1 80 ? 38.467 -6.023 -0.359 1.00 79.36 1080 ASN A N 1
ATOM 667 C CA . ASN A 1 80 ? 38.370 -6.841 0.844 1.00 80.33 1080 ASN A CA 1
ATOM 668 C C . ASN A 1 80 ? 39.393 -6.403 1.886 1.00 81.18 1080 ASN A C 1
ATOM 669 O O . ASN A 1 80 ? 40.177 -7.214 2.381 1.00 81.53 1080 ASN A O 1
ATOM 674 N N . LEU A 1 81 ? 39.380 -5.115 2.214 1.00 80.39 1081 LEU A N 1
ATOM 675 C CA . LEU A 1 81 ? 40.305 -4.564 3.196 1.00 77.53 1081 LEU A CA 1
ATOM 676 C C . LEU A 1 81 ? 39.586 -3.619 4.152 1.00 77.49 1081 LEU A C 1
ATOM 677 O O . LEU A 1 81 ? 38.583 -3.001 3.794 1.00 75.49 1081 LEU A O 1
ATOM 682 N N . GLU A 1 82 ? 40.107 -3.514 5.371 1.00 78.92 1082 GLU A N 1
ATOM 683 C CA . GLU A 1 82 ? 39.526 -2.645 6.388 1.00 78.37 1082 GLU A CA 1
ATOM 684 C C . GLU A 1 82 ? 40.601 -2.197 7.371 1.00 77.10 1082 GLU A C 1
ATOM 685 O O . GLU A 1 82 ? 41.609 -2.881 7.556 1.00 75.38 1082 GLU A O 1
ATOM 691 N N . TRP A 1 83 ? 40.381 -1.048 8.001 1.00 75.33 1083 TRP A N 1
ATOM 692 C CA . TRP A 1 83 ? 41.339 -0.516 8.960 1.00 73.68 1083 TRP A CA 1
ATOM 693 C C . TRP A 1 83 ? 40.835 -0.655 10.393 1.00 72.97 1083 TRP A C 1
ATOM 694 O O . TRP A 1 83 ? 39.630 -0.628 10.647 1.00 72.61 1083 TRP A O 1
ATOM 705 N N . SER A 1 84 ? 41.771 -0.806 11.324 1.00 71.30 1084 SER A N 1
ATOM 706 C CA . SER A 1 84 ? 41.445 -0.959 12.737 1.00 69.70 1084 SER A CA 1
ATOM 707 C C . SER A 1 84 ? 40.677 0.235 13.295 1.00 69.30 1084 SER A C 1
ATOM 708 O O . SER A 1 84 ? 39.655 0.067 13.960 1.00 69.68 1084 SER A O 1
ATOM 711 N N . ASP A 1 85 ? 41.173 1.438 13.025 1.00 69.51 1085 ASP A N 1
ATOM 712 C CA . ASP A 1 85 ? 40.531 2.657 13.509 1.00 69.34 1085 ASP A CA 1
ATOM 713 C C . ASP A 1 85 ? 39.093 2.773 13.018 1.00 69.22 1085 ASP A C 1
ATOM 714 O O . ASP A 1 85 ? 38.304 3.549 13.559 1.00 68.82 1085 ASP A O 1
ATOM 719 N N . GLY A 1 86 ? 38.757 1.999 11.992 1.00 69.73 1086 GLY A N 1
ATOM 720 C CA . GLY A 1 86 ? 37.412 2.038 11.450 1.00 70.43 1086 GLY A CA 1
ATOM 721 C C . GLY A 1 86 ? 37.290 2.996 10.282 1.00 72.39 1086 GLY A C 1
ATOM 722 O O . GLY A 1 86 ? 36.240 3.082 9.647 1.00 72.50 1086 GLY A O 1
ATOM 723 N N . SER A 1 87 ? 38.369 3.720 9.997 1.00 73.81 1087 SER A N 1
ATOM 724 C CA . SER A 1 87 ? 38.380 4.677 8.898 1.00 72.77 1087 SER A CA 1
ATOM 725 C C . SER A 1 87 ? 38.231 3.961 7.561 1.00 71.99 1087 SER A C 1
ATOM 726 O O . SER A 1 87 ? 38.797 2.888 7.354 1.00 71.53 1087 SER A O 1
ATOM 729 N N . SER A 1 88 ? 37.468 4.564 6.655 1.00 71.71 1088 SER A N 1
ATOM 730 C CA . SER A 1 88 ? 37.247 3.987 5.336 1.00 72.94 1088 SER A CA 1
ATOM 731 C C . SER A 1 88 ? 38.537 4.003 4.525 1.00 70.98 1088 SER A C 1
ATOM 732 O O . SER A 1 88 ? 39.538 4.582 4.947 1.00 69.92 1088 SER A O 1
ATOM 735 N N . ILE A 1 89 ? 38.507 3.364 3.360 1.00 68.77 1089 ILE A N 1
ATOM 736 C CA . ILE A 1 89 ? 39.674 3.305 2.490 1.00 67.71 1089 ILE A CA 1
ATOM 737 C C . ILE A 1 89 ? 39.630 4.418 1.449 1.00 68.44 1089 ILE A C 1
ATOM 738 O O . ILE A 1 89 ? 38.769 4.427 0.569 1.00 68.98 1089 ILE A O 1
ATOM 743 N N . SER A 1 90 ? 40.565 5.356 1.557 1.00 68.88 1090 SER A N 1
ATOM 744 C CA . SER A 1 90 ? 40.641 6.477 0.629 1.00 69.77 1090 SER A CA 1
ATOM 745 C C . SER A 1 90 ? 42.028 6.561 0.004 1.00 69.35 1090 SER A C 1
ATOM 746 O O . SER A 1 90 ? 42.287 7.417 -0.842 1.00 69.97 1090 SER A O 1
ATOM 749 N N . TYR A 1 91 ? 42.915 5.666 0.425 1.00 68.70 1091 TYR A N 1
ATOM 750 C CA . TYR A 1 91 ? 44.277 5.643 -0.091 1.00 69.48 1091 TYR A CA 1
ATOM 751 C C . TYR A 1 91 ? 44.955 4.304 0.176 1.00 71.13 1091 TYR A C 1
ATOM 752 O O . TYR A 1 91 ? 44.820 3.733 1.258 1.00 74.51 1091 TYR A O 1
ATOM 761 N N . GLU A 1 92 ? 45.684 3.810 -0.820 1.00 71.19 1092 GLU A N 1
ATOM 762 C CA . GLU A 1 92 ? 46.390 2.540 -0.699 1.00 71.96 1092 GLU A CA 1
ATOM 763 C C . GLU A 1 92 ? 47.763 2.616 -1.354 1.00 72.28 1092 GLU A C 1
ATOM 764 O O . GLU A 1 92 ? 48.138 3.645 -1.915 1.00 72.55 1092 GLU A O 1
ATOM 770 N N . ASN A 1 93 ? 48.509 1.518 -1.276 1.00 72.83 1093 ASN A N 1
ATOM 771 C CA . ASN A 1 93 ? 49.844 1.448 -1.856 1.00 74.29 1093 ASN A CA 1
ATOM 772 C C . ASN A 1 93 ? 50.412 0.045 -1.672 1.00 75.95 1093 ASN A C 1
ATOM 773 O O . ASN A 1 93 ? 51.427 -0.145 -0.999 1.00 75.12 1093 ASN A O 1
ATOM 778 N N . LEU A 1 94 ? 49.747 -0.935 -2.275 1.00 77.52 1094 LEU A N 1
ATOM 779 C CA . LEU A 1 94 ? 50.169 -2.327 -2.179 1.00 78.50 1094 LEU A CA 1
ATOM 780 C C . LEU A 1 94 ? 51.126 -2.700 -3.306 1.00 79.02 1094 LEU A C 1
ATOM 781 O O . LEU A 1 94 ? 50.921 -2.322 -4.460 1.00 78.82 1094 LEU A O 1
ATOM 786 N N . TYR A 1 95 ? 52.170 -3.446 -2.962 1.00 80.16 1095 TYR A N 1
ATOM 787 C CA . TYR A 1 95 ? 53.161 -3.878 -3.938 1.00 82.22 1095 TYR A CA 1
ATOM 788 C C . TYR A 1 95 ? 52.508 -4.733 -5.015 1.00 82.59 1095 TYR A C 1
ATOM 789 O O . TYR A 1 95 ? 52.723 -4.518 -6.209 1.00 82.84 1095 TYR A O 1
ATOM 798 N N . GLU A 1 96 ? 51.712 -5.707 -4.586 1.00 82.94 1096 GLU A N 1
ATOM 799 C CA . GLU A 1 96 ? 51.024 -6.597 -5.513 1.00 83.59 1096 GLU A CA 1
ATOM 800 C C . GLU A 1 96 ? 50.194 -5.792 -6.507 1.00 83.54 1096 GLU A C 1
ATOM 801 O O . GLU A 1 96 ? 49.647 -4.743 -6.168 1.00 83.18 1096 GLU A O 1
ATOM 807 N N . PRO A 1 97 ? 50.093 -6.277 -7.754 1.00 83.79 1097 PRO A N 1
ATOM 808 C CA . PRO A 1 97 ? 49.322 -5.593 -8.796 1.00 84.59 1097 PRO A CA 1
ATOM 809 C C . PRO A 1 97 ? 47.820 -5.630 -8.522 1.00 85.93 1097 PRO A C 1
ATOM 810 O O . PRO A 1 97 ? 47.309 -6.586 -7.939 1.00 84.75 1097 PRO A O 1
ATOM 814 N N . TYR A 1 98 ? 47.120 -4.582 -8.945 1.00 88.97 1098 TYR A N 1
ATOM 815 C CA . TYR A 1 98 ? 45.678 -4.489 -8.743 1.00 90.58 1098 TYR A CA 1
ATOM 816 C C . TYR A 1 98 ? 45.002 -5.601 -9.541 1.00 89.86 1098 TYR A C 1
ATOM 817 O O . TYR A 1 98 ? 44.868 -5.505 -10.761 1.00 90.04 1098 TYR A O 1
ATOM 826 N N . MET A 1 99 ? 44.578 -6.653 -8.848 1.00 89.34 1099 MET A N 1
ATOM 827 C CA . MET A 1 99 ? 43.938 -7.791 -9.498 1.00 90.19 1099 MET A CA 1
ATOM 828 C C . MET A 1 99 ? 42.413 -7.754 -9.484 1.00 91.04 1099 MET A C 1
ATOM 829 O O . MET A 1 99 ? 41.799 -6.817 -8.973 1.00 92.81 1099 MET A O 1
ATOM 834 N N . GLU A 1 100 ? 41.819 -8.796 -10.057 1.00 92.00 1100 GLU A N 1
ATOM 835 C CA . GLU A 1 100 ? 40.371 -8.944 -10.139 1.00 93.69 1100 GLU A CA 1
ATOM 836 C C . GLU A 1 100 ? 40.066 -10.420 -10.373 1.00 95.07 1100 GLU A C 1
ATOM 837 O O . GLU A 1 100 ? 39.929 -10.864 -11.513 1.00 95.57 1100 GLU A O 1
ATOM 843 N N . LYS A 1 101 ? 39.964 -11.175 -9.285 1.00 96.20 1101 LYS A N 1
ATOM 844 C CA . LYS A 1 101 ? 39.697 -12.604 -9.366 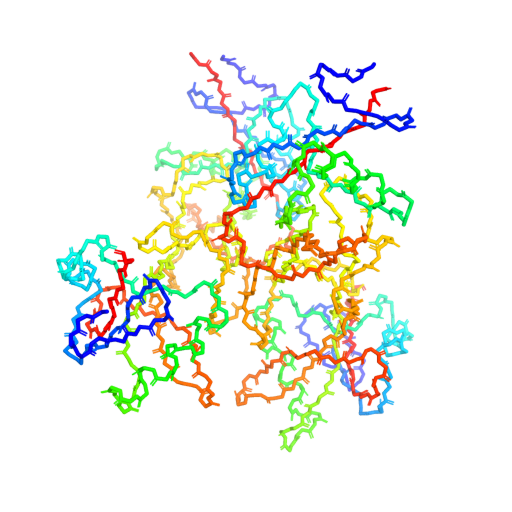1.00 97.09 1101 LYS A CA 1
ATOM 845 C C . LYS A 1 101 ? 38.212 -12.941 -9.404 1.00 98.86 1101 LYS A C 1
ATOM 846 O O . LYS A 1 101 ? 37.381 -12.225 -8.844 1.00 99.06 1101 LYS A O 1
ATOM 852 N N . CYS A 1 102 ? 37.893 -14.042 -10.076 1.00 100.83 1102 CYS A N 1
ATOM 853 C CA . CYS A 1 102 ? 36.522 -14.518 -10.199 1.00 102.91 1102 CYS A CA 1
ATOM 854 C C . CYS A 1 102 ? 36.535 -16.043 -10.201 1.00 102.21 1102 CYS A C 1
ATOM 855 O O . CYS A 1 102 ? 36.512 -16.675 -11.257 1.00 101.51 1102 CYS A O 1
ATOM 858 N N . PHE A 1 103 ? 36.577 -16.622 -9.005 1.00 101.20 1103 PHE A N 1
ATOM 859 C CA . PHE A 1 103 ? 36.608 -18.071 -8.836 1.00 99.76 1103 PHE A CA 1
ATOM 860 C C . PHE A 1 103 ? 35.494 -18.784 -9.595 1.00 100.36 1103 PHE A C 1
ATOM 861 O O . PHE A 1 103 ? 34.637 -18.150 -10.211 1.00 99.60 1103 PHE A O 1
ATOM 869 N N . LEU A 1 104 ? 35.516 -20.112 -9.541 1.00 101.53 1104 LEU A N 1
ATOM 870 C CA . LEU A 1 104 ? 34.519 -20.932 -10.217 1.00 101.67 1104 LEU A CA 1
ATOM 871 C C . LEU A 1 104 ? 34.413 -22.311 -9.572 1.00 102.22 1104 LEU A C 1
ATOM 872 O O . LEU A 1 104 ? 34.993 -22.556 -8.514 1.00 102.35 1104 LEU A O 1
ATOM 877 N N . MET A 1 105 ? 33.670 -23.208 -10.214 1.00 101.99 1105 MET A N 1
ATOM 878 C CA . MET A 1 105 ? 33.490 -24.560 -9.699 1.00 102.29 1105 MET A CA 1
ATOM 879 C C . MET A 1 105 ? 33.922 -25.616 -10.715 1.00 102.57 1105 MET A C 1
ATOM 880 O O . MET A 1 105 ? 33.090 -26.225 -11.387 1.00 102.66 1105 MET A O 1
ATOM 885 N N . ASP A 1 106 ? 35.230 -25.830 -10.821 1.00 102.87 1106 ASP A N 1
ATOM 886 C CA . ASP A 1 106 ? 35.769 -26.814 -11.752 1.00 104.90 1106 ASP A CA 1
ATOM 887 C C . ASP A 1 106 ? 35.513 -28.224 -11.228 1.00 107.20 1106 ASP A C 1
ATOM 888 O O . ASP A 1 106 ? 36.191 -28.687 -10.311 1.00 106.79 1106 ASP A O 1
ATOM 893 N N . HIS A 1 107 ? 34.530 -28.900 -11.814 1.00 110.23 1107 HIS A N 1
ATOM 894 C CA . HIS A 1 107 ? 34.180 -30.256 -11.407 1.00 112.46 1107 HIS A CA 1
ATOM 895 C C . HIS A 1 107 ? 34.992 -31.294 -12.173 1.00 113.79 1107 HIS A C 1
ATOM 896 O O . HIS A 1 107 ? 35.264 -31.131 -13.363 1.00 114.20 1107 HIS A O 1
ATOM 903 N N . GLN A 1 108 ? 35.374 -32.362 -11.481 1.00 115.34 1108 GLN A N 1
ATOM 904 C CA . GLN A 1 108 ? 36.153 -33.435 -12.085 1.00 117.25 1108 GLN A CA 1
ATOM 905 C C . GLN A 1 108 ? 35.561 -34.794 -11.726 1.00 118.80 1108 GLN A C 1
ATOM 906 O O . GLN A 1 108 ? 35.417 -35.665 -12.584 1.00 118.18 1108 GLN A O 1
ATOM 912 N N . SER A 1 109 ? 35.218 -34.966 -10.453 1.00 121.04 1109 SER A N 1
ATOM 913 C CA . SER A 1 109 ? 34.641 -36.217 -9.974 1.00 122.55 1109 SER A CA 1
ATOM 914 C C . SER A 1 109 ? 34.078 -36.050 -8.566 1.00 123.57 1109 SER A C 1
ATOM 915 O O . SER A 1 109 ? 34.788 -35.638 -7.648 1.00 123.19 1109 SER A O 1
ATOM 918 N N . GLY A 1 110 ? 32.799 -36.373 -8.403 1.00 124.49 1110 GLY A N 1
ATOM 919 C CA . GLY A 1 110 ? 32.167 -36.252 -7.103 1.00 125.37 1110 GLY A CA 1
ATOM 920 C C . GLY A 1 110 ? 31.787 -34.822 -6.775 1.00 125.46 1110 GLY A C 1
ATOM 921 O O . GLY A 1 110 ? 30.737 -34.338 -7.197 1.00 124.81 1110 GLY A O 1
ATOM 922 N N . LEU A 1 111 ? 32.643 -34.143 -6.018 1.00 125.23 1111 LEU A N 1
ATOM 923 C CA . LEU A 1 111 ? 32.395 -32.759 -5.632 1.00 124.19 1111 LEU A CA 1
ATOM 924 C C . LEU A 1 111 ? 33.337 -31.816 -6.376 1.00 123.10 1111 LEU A C 1
ATOM 925 O O . LEU A 1 111 ? 34.554 -32.000 -6.361 1.00 123.18 1111 LEU A O 1
ATOM 930 N N . PRO A 1 112 ? 32.781 -30.791 -7.040 1.00 121.80 1112 PRO A N 1
ATOM 931 C CA . PRO A 1 112 ? 33.576 -29.817 -7.793 1.00 120.24 1112 PRO A CA 1
ATOM 932 C C . PRO A 1 112 ? 34.431 -28.926 -6.895 1.00 118.95 1112 PRO A C 1
ATOM 933 O O . PRO A 1 112 ? 33.999 -28.520 -5.815 1.00 118.55 1112 PRO A O 1
ATOM 937 N N . LYS A 1 113 ? 35.643 -28.626 -7.349 1.00 117.62 1113 LYS A N 1
ATOM 938 C CA . LYS A 1 113 ? 36.560 -27.782 -6.592 1.00 116.43 1113 LYS A CA 1
ATOM 939 C C . LYS A 1 113 ? 36.395 -26.309 -6.949 1.00 116.28 1113 LYS A C 1
ATOM 940 O O . LYS A 1 113 ? 35.628 -25.957 -7.845 1.00 115.96 1113 LYS A O 1
ATOM 946 N N . TRP A 1 114 ? 37.122 -25.455 -6.237 1.00 115.74 1114 TRP A N 1
ATOM 947 C CA . TRP A 1 114 ? 37.070 -24.014 -6.460 1.00 114.60 1114 TRP A CA 1
ATOM 948 C C . TRP A 1 114 ? 38.440 -23.530 -6.924 1.00 113.91 1114 TRP A C 1
ATOM 949 O O . TRP A 1 114 ? 39.436 -23.704 -6.222 1.00 112.43 1114 TRP A O 1
ATOM 960 N N . HIS A 1 115 ? 38.489 -22.920 -8.104 1.00 113.54 1115 HIS A N 1
ATOM 961 C CA . HIS A 1 115 ? 39.750 -22.425 -8.643 1.00 112.75 1115 HIS A CA 1
ATOM 962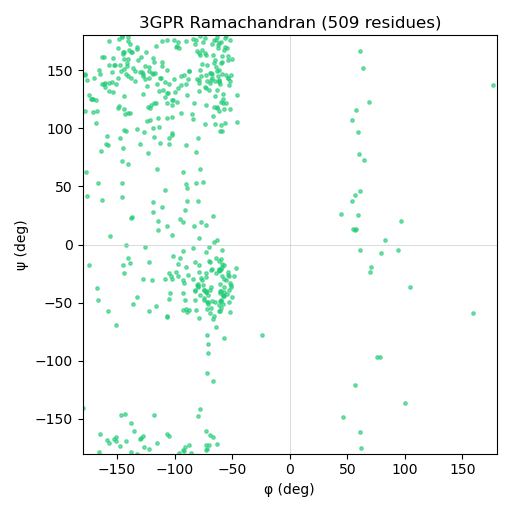 C C . HIS A 1 115 ? 39.584 -21.050 -9.286 1.00 112.64 1115 HIS A C 1
ATOM 963 O O . HIS A 1 115 ? 38.559 -20.763 -9.905 1.00 111.78 1115 HIS A O 1
ATOM 970 N N . THR A 1 116 ? 40.599 -20.206 -9.133 1.00 113.01 1116 THR A N 1
ATOM 971 C CA . THR A 1 116 ? 40.574 -18.859 -9.695 1.00 114.00 1116 THR A CA 1
ATOM 972 C C . THR A 1 116 ? 40.604 -18.902 -11.218 1.00 115.27 1116 THR A C 1
ATOM 973 O O . THR A 1 116 ? 41.216 -19.788 -11.812 1.00 115.77 1116 THR A O 1
ATOM 977 N N . ALA A 1 117 ? 39.943 -17.936 -11.847 1.00 117.09 1117 ALA A N 1
ATOM 978 C CA . ALA A 1 117 ? 39.897 -17.866 -13.301 1.00 119.10 1117 ALA A CA 1
ATOM 979 C C . ALA A 1 117 ? 39.670 -16.434 -13.768 1.00 120.82 1117 ALA A C 1
ATOM 980 O O . ALA A 1 117 ? 39.007 -15.648 -13.091 1.00 121.76 1117 ALA A O 1
ATOM 982 N N . ASP A 1 118 ? 40.227 -16.100 -14.928 1.00 121.97 1118 ASP A N 1
ATOM 983 C CA . ASP A 1 118 ? 40.084 -14.763 -15.490 1.00 123.28 1118 ASP A CA 1
ATOM 984 C C . ASP A 1 118 ? 38.609 -14.403 -15.624 1.00 123.22 1118 ASP A C 1
ATOM 985 O O . ASP A 1 118 ? 37.847 -15.104 -16.290 1.00 123.17 1118 ASP A O 1
ATOM 990 N N . CYS A 1 119 ? 38.213 -13.307 -14.986 1.00 123.17 1119 CYS A N 1
ATOM 991 C CA . CYS A 1 119 ? 36.829 -12.851 -15.027 1.00 122.94 1119 CYS A CA 1
ATOM 992 C C . CYS A 1 119 ? 36.324 -12.723 -16.460 1.00 123.72 1119 CYS A C 1
ATOM 993 O O . CYS A 1 119 ? 35.127 -12.846 -16.717 1.00 123.55 1119 CYS A O 1
ATOM 996 N N . GLU A 1 120 ? 37.241 -12.477 -17.391 1.00 124.81 1120 GLU A N 1
ATOM 997 C CA . GLU A 1 120 ? 36.884 -12.335 -18.798 1.00 126.10 1120 GLU A CA 1
ATOM 998 C C . GLU A 1 120 ? 36.942 -13.675 -19.524 1.00 126.86 1120 GLU A C 1
ATOM 999 O O . GLU A 1 120 ? 37.592 -13.802 -20.562 1.00 126.81 1120 GLU A O 1
ATOM 1005 N N . GLU A 1 121 ? 36.261 -14.673 -18.970 1.00 127.90 1121 GLU A N 1
ATOM 1006 C CA . GLU A 1 121 ? 36.230 -16.003 -19.567 1.00 128.07 1121 GLU A CA 1
ATOM 1007 C C . GLU A 1 121 ? 34.787 -16.409 -19.845 1.00 129.16 1121 GLU A C 1
ATOM 1008 O O . GLU A 1 121 ? 33.865 -15.951 -19.171 1.00 129.24 1121 GLU A O 1
ATOM 1014 N N . LYS A 1 122 ? 34.595 -17.269 -20.841 1.00 130.39 1122 LYS A N 1
ATOM 1015 C CA . LYS A 1 122 ? 33.259 -17.723 -21.208 1.00 132.45 1122 LYS A CA 1
ATOM 1016 C C . LYS A 1 122 ? 32.959 -19.128 -20.697 1.00 133.91 1122 LYS A C 1
ATOM 1017 O O . LYS A 1 122 ? 33.520 -20.111 -21.182 1.00 133.97 1122 LYS A O 1
ATOM 1023 N N . ASN A 1 123 ? 32.068 -19.213 -19.713 1.00 135.50 1123 ASN A N 1
ATOM 1024 C CA . ASN A 1 123 ? 31.674 -20.490 -19.130 1.00 137.08 1123 ASN A CA 1
ATOM 1025 C C . ASN A 1 123 ? 30.204 -20.456 -18.727 1.00 137.83 1123 ASN A C 1
ATOM 1026 O O . ASN A 1 123 ? 29.531 -19.438 -18.886 1.00 137.54 1123 ASN A O 1
ATOM 1031 N N . VAL A 1 124 ? 29.711 -21.575 -18.206 1.00 139.21 1124 VAL A N 1
ATOM 1032 C CA . VAL A 1 124 ? 28.321 -21.671 -17.778 1.00 141.02 1124 VAL A CA 1
ATOM 1033 C C . VAL A 1 124 ? 28.158 -21.130 -16.362 1.00 142.93 1124 VAL A C 1
ATOM 1034 O O . VAL A 1 124 ? 29.136 -20.743 -15.722 1.00 143.56 1124 VAL A O 1
ATOM 1038 N N . PHE A 1 125 ? 26.921 -21.103 -15.877 1.00 144.84 1125 PHE A N 1
ATOM 1039 C CA . PHE A 1 125 ? 26.638 -20.605 -14.536 1.00 146.74 1125 PHE A CA 1
ATOM 1040 C C . PHE A 1 125 ? 25.309 -21.120 -13.992 1.00 147.71 1125 PHE A C 1
ATOM 1041 O O . PHE A 1 125 ? 24.703 -22.028 -14.563 1.00 148.07 1125 PHE A O 1
ATOM 1049 N N . MET A 1 126 ? 24.862 -20.535 -12.885 1.00 148.88 1126 MET A N 1
ATOM 1050 C CA . MET A 1 126 ? 23.609 -20.935 -12.254 1.00 150.05 1126 MET A CA 1
ATOM 1051 C C . MET A 1 126 ? 23.102 -19.837 -11.324 1.00 151.16 1126 MET A C 1
ATOM 1052 O O . MET A 1 126 ? 23.882 -19.219 -10.598 1.00 151.09 1126 MET A O 1
ATOM 1057 N N . CYS A 1 127 ? 21.794 -19.598 -11.348 1.00 153.20 1127 CYS A N 1
ATOM 1058 C CA . CYS A 1 127 ? 21.190 -18.578 -10.499 1.00 155.75 1127 CYS A CA 1
ATOM 1059 C C . CYS A 1 127 ? 20.730 -19.172 -9.172 1.00 156.68 1127 CYS A C 1
ATOM 1060 O O . CYS A 1 127 ? 20.926 -20.360 -8.911 1.00 156.93 1127 CYS A O 1
ATOM 1063 N N . LYS A 1 128 ? 20.113 -18.337 -8.341 1.00 157.71 1128 LYS A N 1
ATOM 1064 C CA . LYS A 1 128 ? 19.615 -18.764 -7.037 1.00 158.85 1128 LYS A CA 1
ATOM 1065 C C . LYS A 1 128 ? 18.909 -17.621 -6.315 1.00 160.04 1128 LYS A C 1
ATOM 1066 O O . LYS A 1 128 ? 19.298 -16.460 -6.443 1.00 160.17 1128 LYS A O 1
ATOM 1072 N N . PHE A 1 129 ? 17.872 -17.959 -5.555 1.00 161.49 1129 PHE A N 1
ATOM 1073 C CA . PHE A 1 129 ? 17.118 -16.968 -4.798 1.00 162.85 1129 PHE A CA 1
ATOM 1074 C C . PHE A 1 129 ? 16.305 -17.634 -3.693 1.00 162.62 1129 PHE A C 1
ATOM 1075 O O . PHE A 1 129 ? 16.065 -18.841 -3.729 1.00 162.70 1129 PHE A O 1
ATOM 1083 N N . GLN A 1 130 ? 15.885 -16.842 -2.711 1.00 162.47 1130 GLN A N 1
ATOM 1084 C CA . GLN A 1 130 ? 15.102 -17.360 -1.597 1.00 162.60 1130 GLN A CA 1
ATOM 1085 C C . GLN A 1 130 ? 13.642 -16.933 -1.705 1.00 162.66 1130 GLN A C 1
ATOM 1086 O O . GLN A 1 130 ? 13.343 -15.756 -1.908 1.00 162.26 1130 GLN A O 1
ATOM 1092 N N . LEU A 1 131 ? 12.738 -17.898 -1.569 1.00 163.15 1131 LEU A N 1
ATOM 1093 C CA . LEU A 1 131 ? 11.308 -17.627 -1.649 1.00 163.78 1131 LEU A CA 1
ATOM 1094 C C . LEU A 1 131 ? 10.863 -16.721 -0.504 1.00 163.73 1131 LEU A C 1
ATOM 1095 O O . LEU A 1 131 ? 11.472 -16.712 0.565 1.00 163.59 1131 LEU A O 1
ATOM 1100 N N . PRO A 1 132 ? 9.788 -15.945 -0.718 1.00 164.01 1132 PRO A N 1
ATOM 1101 C CA . PRO A 1 132 ? 9.263 -15.033 0.303 1.00 164.38 1132 PRO A CA 1
ATOM 1102 C C . PRO A 1 132 ? 8.627 -15.769 1.479 1.00 164.23 1132 PRO A C 1
ATOM 1103 O O . PRO A 1 132 ? 8.614 -17.018 1.454 1.00 105.88 1132 PRO A O 1
ATOM 1107 N N . PHE B 2 2 ? 46.147 20.827 22.271 1.00 100.36 2002 PHE B N 1
ATOM 1108 C CA . PHE B 2 2 ? 46.546 19.486 22.784 1.00 99.87 2002 PHE B CA 1
ATOM 1109 C C . PHE B 2 2 ? 47.797 18.999 22.059 1.00 98.62 2002 PHE B C 1
ATOM 1110 O O . PHE B 2 2 ? 47.819 18.911 20.832 1.00 98.02 2002 PHE B O 1
ATOM 1118 N N . ARG B 2 3 ? 48.834 18.683 22.828 1.00 97.99 2003 ARG B N 1
ATOM 1119 C CA . ARG B 2 3 ? 50.093 18.206 22.265 1.00 97.75 2003 ARG B CA 1
ATOM 1120 C C . ARG B 2 3 ? 50.313 16.735 22.603 1.00 99.15 2003 ARG B C 1
ATOM 1121 O O . ARG B 2 3 ? 49.811 16.239 23.612 1.00 99.18 2003 ARG B O 1
ATOM 1129 N N . CYS B 2 4 ? 51.067 16.044 21.754 1.00 99.59 2004 CYS B N 1
ATOM 1130 C CA . CYS B 2 4 ? 51.362 14.633 21.970 1.00 97.69 2004 CYS B CA 1
ATOM 1131 C C . CYS B 2 4 ? 52.423 14.506 23.060 1.00 97.81 2004 CYS B C 1
ATOM 1132 O O . CYS B 2 4 ? 53.207 15.429 23.283 1.00 96.87 2004 CYS B O 1
ATOM 1135 N N . PRO B 2 5 ? 52.461 13.359 23.753 1.00 98.93 2005 PRO B N 1
ATOM 1136 C CA . PRO B 2 5 ? 53.444 13.141 24.818 1.00 99.25 2005 PRO B CA 1
ATOM 1137 C C . PRO B 2 5 ? 54.871 13.090 24.276 1.00 99.33 2005 PRO B C 1
ATOM 1138 O O . PRO B 2 5 ? 55.085 13.157 23.065 1.00 98.38 2005 PRO B O 1
ATOM 1142 N N . THR B 2 6 ? 55.841 12.972 25.177 1.00 99.13 2006 THR B N 1
ATOM 1143 C CA . THR B 2 6 ? 57.247 12.913 24.790 1.00 98.71 2006 THR B CA 1
ATOM 1144 C C . THR B 2 6 ? 57.473 11.814 23.754 1.00 99.09 2006 THR B C 1
ATOM 1145 O O . THR B 2 6 ? 56.672 10.892 23.637 1.00 98.75 2006 THR B O 1
ATOM 1149 N N . THR B 2 7 ? 58.567 11.930 23.006 1.00 98.95 2007 THR B N 1
ATOM 1150 C CA . THR B 2 7 ? 58.937 10.969 21.967 1.00 98.33 2007 THR B CA 1
ATOM 1151 C C . THR B 2 7 ? 57.780 10.531 21.067 1.00 98.01 2007 THR B C 1
ATOM 1152 O O . THR B 2 7 ? 57.804 9.438 20.500 1.00 97.93 2007 THR B O 1
ATOM 1156 N N . TRP B 2 8 ? 56.771 11.387 20.937 1.00 96.01 2008 TRP B N 1
ATOM 1157 C CA . TRP B 2 8 ? 55.618 11.094 20.088 1.00 93.61 2008 TRP B CA 1
ATOM 1158 C C . TRP B 2 8 ? 55.428 12.190 19.043 1.00 92.40 2008 TRP B C 1
ATOM 1159 O O . TRP B 2 8 ? 55.201 13.351 19.384 1.00 92.97 2008 TRP B O 1
ATOM 1170 N N . SER B 2 9 ? 55.520 11.813 17.772 1.00 90.35 2009 SER B N 1
ATOM 1171 C CA . SER B 2 9 ? 55.357 12.762 16.677 1.00 88.62 2009 SER B CA 1
ATOM 1172 C C . SER B 2 9 ? 53.960 13.374 16.687 1.00 87.67 2009 SER B C 1
ATOM 1173 O O . SER B 2 9 ? 53.077 12.916 17.411 1.00 87.85 2009 SER B O 1
ATOM 1176 N N . ALA B 2 10 ? 53.767 14.411 15.877 1.00 86.67 2010 ALA B N 1
ATOM 1177 C CA . ALA B 2 10 ? 52.478 15.087 15.798 1.00 86.72 2010 ALA B CA 1
ATOM 1178 C C . ALA B 2 10 ? 52.313 15.823 14.474 1.00 87.57 2010 ALA B C 1
ATOM 1179 O O . ALA B 2 10 ? 53.247 16.458 13.984 1.00 87.02 2010 ALA B O 1
ATOM 1181 N N . SER B 2 11 ? 51.117 15.736 13.902 1.00 89.56 2011 SER B N 1
ATOM 1182 C CA . SER B 2 11 ? 50.818 16.394 12.636 1.00 91.26 2011 SER B CA 1
ATOM 1183 C C . SER B 2 11 ? 49.930 17.612 12.866 1.00 92.23 2011 SER B C 1
ATOM 1184 O O . SER B 2 11 ? 50.324 18.743 12.579 1.00 93.99 2011 SER B O 1
ATOM 1187 N N . LYS B 2 12 ? 48.730 17.371 13.384 1.00 91.07 2012 LYS B N 1
ATOM 1188 C CA . LYS B 2 12 ? 47.781 18.442 13.657 1.00 88.94 2012 LYS B CA 1
ATOM 1189 C C . LYS B 2 12 ? 46.551 17.903 14.378 1.00 89.40 2012 LYS B C 1
ATOM 1190 O O . LYS B 2 12 ? 45.793 18.662 14.982 1.00 89.30 2012 LYS B O 1
ATOM 1196 N N . LEU B 2 13 ? 46.358 16.588 14.315 1.00 89.77 2013 LEU B N 1
ATOM 1197 C CA . LEU B 2 13 ? 45.214 15.955 14.961 1.00 89.20 2013 LEU B CA 1
ATOM 1198 C C . LEU B 2 13 ? 45.553 14.583 15.537 1.00 89.99 2013 LEU B C 1
ATOM 1199 O O . LEU B 2 13 ? 44.891 14.112 16.461 1.00 89.32 2013 LEU B O 1
ATOM 1204 N N . TYR B 2 14 ? 46.581 13.942 14.990 1.00 91.28 2014 TYR B N 1
ATOM 1205 C CA . TYR B 2 14 ? 46.984 12.621 15.462 1.00 92.34 2014 TYR B CA 1
ATOM 1206 C C . TYR B 2 14 ? 48.449 12.573 15.881 1.00 91.03 2014 TYR B C 1
ATOM 1207 O O . TYR B 2 14 ? 49.226 13.478 15.575 1.00 90.76 2014 TYR B O 1
ATOM 1216 N N . CYS B 2 15 ? 48.816 11.507 16.587 1.00 89.58 2015 CYS B N 1
ATOM 1217 C CA . CYS B 2 15 ? 50.184 11.315 17.054 1.00 88.10 2015 CYS B CA 1
ATOM 1218 C C . CYS B 2 15 ? 50.724 9.997 16.504 1.00 86.18 2015 CYS B C 1
ATOM 1219 O O . CYS B 2 15 ? 49.964 9.053 16.286 1.00 85.90 2015 CYS B O 1
ATOM 1222 N N . TYR B 2 16 ? 52.034 9.934 16.281 1.00 84.49 2016 TYR B N 1
ATOM 1223 C CA . TYR B 2 16 ? 52.659 8.725 15.753 1.00 82.54 2016 TYR B CA 1
ATOM 1224 C C . TYR B 2 16 ? 53.933 8.362 16.514 1.00 81.84 2016 TYR B C 1
ATOM 1225 O O . TYR B 2 16 ? 54.634 9.237 17.024 1.00 80.26 2016 TYR B O 1
ATOM 1234 N N . LYS B 2 17 ? 54.224 7.066 16.583 1.00 82.60 2017 LYS B N 1
ATOM 1235 C CA . LYS B 2 17 ? 55.417 6.570 17.266 1.00 84.00 2017 LYS B CA 1
ATOM 1236 C C . LYS B 2 17 ? 55.613 5.075 17.030 1.00 84.15 2017 LYS B C 1
ATOM 1237 O O . LYS B 2 17 ? 54.715 4.273 17.288 1.00 83.64 2017 LYS B O 1
ATOM 1243 N N . PRO B 2 18 ? 56.797 4.683 16.533 1.00 85.30 2018 PRO B N 1
ATOM 1244 C CA . PRO B 2 18 ? 57.128 3.282 16.257 1.00 87.59 2018 PRO B CA 1
ATOM 1245 C C . PRO B 2 18 ? 57.589 2.519 17.498 1.00 89.43 2018 PRO B C 1
ATOM 1246 O O . PRO B 2 18 ? 57.796 3.106 18.559 1.00 89.12 2018 PRO B O 1
ATOM 1250 N N . PHE B 2 19 ? 57.749 1.207 17.349 1.00 91.72 2019 PHE B N 1
ATOM 1251 C CA . PHE B 2 19 ? 58.189 0.345 18.441 1.00 94.92 2019 PHE B CA 1
ATOM 1252 C C . PHE B 2 19 ? 59.002 -0.829 17.898 1.00 97.45 2019 PHE B C 1
ATOM 1253 O O . PHE B 2 19 ? 58.500 -1.629 17.110 1.00 99.33 2019 PHE B O 1
ATOM 1261 N N . LYS B 2 20 ? 60.258 -0.925 18.325 1.00 98.90 2020 LYS B N 1
ATOM 1262 C CA . LYS B 2 20 ? 61.142 -1.998 17.882 1.00 100.36 2020 LYS B CA 1
ATOM 1263 C C . LYS B 2 20 ? 60.731 -3.364 18.422 1.00 101.30 2020 LYS B C 1
ATOM 1264 O O . LYS B 2 20 ? 60.810 -4.368 17.713 1.00 100.35 2020 LYS B O 1
ATOM 1270 N N . GLU B 2 21 ? 60.297 -3.397 19.678 1.00 102.32 2021 GLU B N 1
ATOM 1271 C CA . GLU B 2 21 ? 59.875 -4.640 20.315 1.00 102.60 2021 GLU B CA 1
ATOM 1272 C C . GLU B 2 21 ? 58.964 -5.462 19.408 1.00 102.59 2021 GLU B C 1
ATOM 1273 O O . GLU B 2 21 ? 57.795 -5.128 19.212 1.00 101.94 2021 GLU B O 1
ATOM 1279 N N . LYS B 2 22 ? 59.514 -6.539 18.856 1.00 102.09 2022 LYS B N 1
ATOM 1280 C CA . LYS B 2 22 ? 58.771 -7.419 17.962 1.00 100.47 2022 LYS B CA 1
ATOM 1281 C C . LYS B 2 22 ? 57.547 -8.021 18.642 1.00 98.14 2022 LYS B C 1
ATOM 1282 O O . LYS B 2 22 ? 57.659 -8.679 19.676 1.00 98.10 2022 LYS B O 1
ATOM 1288 N N . LYS B 2 23 ? 56.379 -7.791 18.051 1.00 95.90 2023 LYS B N 1
ATOM 1289 C CA . LYS B 2 23 ? 55.125 -8.308 18.586 1.00 94.55 2023 LYS B CA 1
ATOM 1290 C C . LYS B 2 23 ? 54.140 -8.591 17.456 1.00 94.14 2023 LYS B C 1
ATOM 1291 O O . LYS B 2 23 ? 54.085 -7.853 16.472 1.00 93.35 2023 LYS B O 1
ATOM 1297 N N . THR B 2 24 ? 53.366 -9.662 17.603 1.00 94.10 2024 THR B N 1
ATOM 1298 C CA . THR B 2 24 ? 52.381 -10.035 16.593 1.00 93.87 2024 THR B CA 1
ATOM 1299 C C . THR B 2 24 ? 51.378 -8.905 16.394 1.00 93.92 2024 THR B C 1
ATOM 1300 O O . THR B 2 24 ? 51.185 -8.072 17.279 1.00 93.45 2024 THR B O 1
ATOM 1304 N N . TRP B 2 25 ? 50.743 -8.884 15.228 1.00 93.47 2025 TRP B N 1
ATOM 1305 C CA . TRP B 2 25 ? 49.763 -7.854 14.906 1.00 92.25 2025 TRP B CA 1
ATOM 1306 C C . TRP B 2 25 ? 48.590 -7.872 15.881 1.00 93.43 2025 TRP B C 1
ATOM 1307 O O . TRP B 2 25 ? 48.090 -6.823 16.286 1.00 92.31 2025 TRP B O 1
ATOM 1318 N N . ILE B 2 26 ? 48.155 -9.072 16.251 1.00 93.95 2026 ILE B N 1
ATOM 1319 C CA . ILE B 2 26 ? 47.034 -9.237 17.166 1.00 94.27 2026 ILE B CA 1
ATOM 1320 C C . ILE B 2 26 ? 47.288 -8.542 18.503 1.00 94.77 2026 ILE B C 1
ATOM 1321 O O . ILE B 2 26 ? 46.403 -7.871 19.034 1.00 96.14 2026 ILE B O 1
ATOM 1326 N N . GLU B 2 27 ? 48.495 -8.693 19.041 1.00 93.89 2027 GLU B N 1
ATOM 1327 C CA . GLU B 2 27 ? 48.836 -8.071 20.316 1.00 93.21 2027 GLU B CA 1
ATOM 1328 C C . GLU B 2 27 ? 49.277 -6.621 20.141 1.00 92.12 2027 GLU B C 1
ATOM 1329 O O . GLU B 2 27 ? 49.084 -5.795 21.033 1.00 90.49 2027 GLU B O 1
ATOM 1335 N N . ALA B 2 28 ? 49.865 -6.316 18.989 1.00 91.70 2028 ALA B N 1
ATOM 1336 C CA . ALA B 2 28 ? 50.324 -4.962 18.702 1.00 89.74 2028 ALA B CA 1
ATOM 1337 C C . ALA B 2 28 ? 49.131 -4.050 18.435 1.00 88.39 2028 ALA B C 1
ATOM 1338 O O . ALA B 2 28 ? 49.193 -2.843 18.669 1.00 87.40 2028 ALA B O 1
ATOM 1340 N N . GLU B 2 29 ? 48.047 -4.641 17.944 1.00 87.66 2029 GLU B N 1
ATOM 1341 C CA . GLU B 2 29 ? 46.828 -3.901 17.640 1.00 87.90 2029 GLU B CA 1
ATOM 1342 C C . GLU B 2 29 ? 46.094 -3.471 18.905 1.00 88.42 2029 GLU B C 1
ATOM 1343 O O . GLU B 2 29 ? 45.339 -2.498 18.893 1.00 88.10 2029 GLU B O 1
ATOM 1349 N N . ARG B 2 30 ? 46.324 -4.192 19.998 1.00 89.61 2030 ARG B N 1
ATOM 1350 C CA . ARG B 2 30 ? 45.662 -3.880 21.257 1.00 90.65 2030 ARG B CA 1
ATOM 1351 C C . ARG B 2 30 ? 46.569 -3.126 22.225 1.00 91.17 2030 ARG B C 1
ATOM 1352 O O . ARG B 2 30 ? 46.111 -2.634 23.256 1.00 89.04 2030 ARG B O 1
ATOM 1360 N N . PHE B 2 31 ? 47.852 -3.033 21.894 1.00 92.65 2031 PHE B N 1
ATOM 1361 C CA . PHE B 2 31 ? 48.802 -2.331 22.749 1.00 93.18 2031 PHE B CA 1
ATOM 1362 C C . PHE B 2 31 ? 48.540 -0.830 22.682 1.00 93.91 2031 PHE B C 1
ATOM 1363 O O . PHE B 2 31 ? 48.543 -0.143 23.704 1.00 94.05 2031 PHE B O 1
ATOM 1371 N N . CYS B 2 32 ? 48.309 -0.327 21.474 1.00 94.85 2032 CYS B N 1
ATOM 1372 C CA . CYS B 2 32 ? 48.047 1.094 21.281 1.00 95.64 2032 CYS B CA 1
ATOM 1373 C C . CYS B 2 32 ? 46.847 1.544 22.107 1.00 96.35 2032 CYS B C 1
ATOM 1374 O O . CYS B 2 32 ? 46.823 2.659 22.627 1.00 95.60 2032 CYS B O 1
ATOM 1377 N N . ALA B 2 33 ? 45.851 0.670 22.222 1.00 98.29 2033 ALA B N 1
ATOM 1378 C CA . ALA B 2 33 ? 44.644 0.977 22.980 1.00 99.31 2033 ALA B CA 1
ATOM 1379 C C . ALA B 2 33 ? 44.972 1.303 24.433 1.00 98.54 2033 ALA B C 1
ATOM 1380 O O . ALA B 2 33 ? 44.168 1.913 25.137 1.00 97.13 2033 ALA B O 1
ATOM 1382 N N . LYS B 2 34 ? 46.157 0.893 24.875 1.00 98.07 2034 LYS B N 1
ATOM 1383 C CA . LYS B 2 34 ? 46.596 1.143 26.244 1.00 97.38 2034 LYS B CA 1
ATOM 1384 C C . LYS B 2 34 ? 47.339 2.471 26.343 1.00 96.16 2034 LYS B C 1
ATOM 1385 O O . LYS B 2 34 ? 47.477 3.038 27.427 1.00 97.71 2034 LYS B O 1
ATOM 1391 N N . GLN B 2 35 ? 47.817 2.960 25.203 1.00 92.98 2035 GLN B N 1
ATOM 1392 C CA . GLN B 2 35 ? 48.547 4.220 25.156 1.00 91.04 2035 GLN B CA 1
ATOM 1393 C C . GLN B 2 35 ? 47.626 5.391 25.483 1.00 89.67 2035 GLN B C 1
ATOM 1394 O O . GLN B 2 35 ? 47.956 6.239 26.311 1.00 89.67 2035 GLN B O 1
ATOM 1400 N N . ALA B 2 36 ? 46.470 5.429 24.828 1.00 88.72 2036 ALA B N 1
ATOM 1401 C CA . ALA B 2 36 ? 45.498 6.493 25.047 1.00 88.18 2036 ALA B CA 1
ATOM 1402 C C . ALA B 2 36 ? 44.146 6.125 24.447 1.00 87.47 2036 ALA B C 1
ATOM 1403 O O . ALA B 2 36 ? 43.977 5.037 23.897 1.00 87.14 2036 ALA B O 1
ATOM 1405 N N . GLU B 2 37 ? 43.186 7.039 24.556 1.00 86.39 2037 GLU B N 1
ATOM 1406 C CA . GLU B 2 37 ? 41.847 6.813 24.022 1.00 87.05 2037 GLU B CA 1
ATOM 1407 C C . GLU B 2 37 ? 41.902 6.622 22.511 1.00 86.28 2037 GLU B C 1
ATOM 1408 O O . GLU B 2 37 ? 42.663 7.299 21.819 1.00 87.33 2037 GLU B O 1
ATOM 1414 N N . ASN B 2 38 ? 41.089 5.699 22.005 1.00 83.69 2038 ASN B N 1
ATOM 1415 C CA . ASN B 2 38 ? 41.045 5.414 20.576 1.00 81.41 2038 ASN B CA 1
ATOM 1416 C C . ASN B 2 38 ? 42.438 5.085 20.050 1.00 79.16 2038 ASN B C 1
ATOM 1417 O O . ASN B 2 38 ? 42.797 5.462 18.934 1.00 77.18 2038 ASN B O 1
ATOM 1422 N N . GLY B 2 39 ? 43.218 4.378 20.862 1.00 78.18 2039 GLY B N 1
ATOM 1423 C CA . GLY B 2 39 ? 44.566 4.013 20.465 1.00 77.07 2039 GLY B CA 1
ATOM 1424 C C . GLY B 2 39 ? 44.618 2.815 19.539 1.00 75.59 2039 GLY B C 1
ATOM 1425 O O . GLY B 2 39 ? 44.676 1.671 19.989 1.00 74.52 2039 GLY B O 1
ATOM 1426 N N . HIS B 2 40 ? 44.598 3.078 18.237 1.00 74.63 2040 HIS B N 1
ATOM 1427 C CA . HIS B 2 40 ? 44.649 2.017 17.239 1.00 72.70 2040 HIS B CA 1
ATOM 1428 C C . HIS B 2 40 ? 45.904 2.164 16.387 1.00 72.20 2040 HIS B C 1
ATOM 1429 O O . HIS B 2 40 ? 46.469 3.253 16.285 1.00 70.67 2040 HIS B O 1
ATOM 1436 N N . LEU B 2 41 ? 46.336 1.065 15.778 1.00 70.99 2041 LEU B N 1
ATOM 1437 C CA . LEU B 2 41 ? 47.525 1.075 14.937 1.00 68.00 2041 LEU B CA 1
ATOM 1438 C C . LEU B 2 41 ? 47.433 2.142 13.853 1.00 67.37 2041 LEU B C 1
ATOM 1439 O O . LEU B 2 41 ? 46.350 2.642 13.548 1.00 67.88 2041 LEU B O 1
ATOM 1444 N N . VAL B 2 42 ? 48.579 2.483 13.274 1.00 65.80 2042 VAL B N 1
ATOM 1445 C CA . VAL B 2 42 ? 48.645 3.494 12.225 1.00 63.73 2042 VAL B CA 1
ATOM 1446 C C . VAL B 2 42 ? 47.638 3.227 11.110 1.00 61.80 2042 VAL B C 1
ATOM 1447 O O . VAL B 2 42 ? 47.346 2.077 10.783 1.00 61.05 2042 VAL B O 1
ATOM 1451 N N . SER B 2 43 ? 47.112 4.300 10.529 1.00 59.59 2043 SER B N 1
ATOM 1452 C CA . SER B 2 43 ? 46.138 4.191 9.451 1.00 57.51 2043 SER B CA 1
ATOM 1453 C C . SER B 2 43 ? 46.286 5.349 8.470 1.00 57.59 2043 SER B C 1
ATOM 1454 O O . S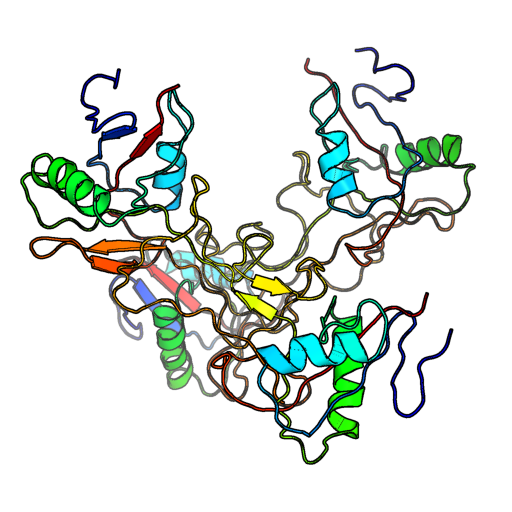ER B 2 43 ? 45.682 6.406 8.649 1.00 56.81 2043 SER B O 1
ATOM 1457 N N . ILE B 2 44 ? 47.094 5.145 7.434 1.00 59.20 2044 ILE B N 1
ATOM 1458 C CA . ILE B 2 44 ? 47.321 6.174 6.426 1.00 58.42 2044 ILE B CA 1
ATOM 1459 C C . ILE B 2 44 ? 46.003 6.599 5.789 1.00 62.08 2044 ILE B C 1
ATOM 1460 O O . ILE B 2 44 ? 45.251 5.767 5.280 1.00 63.43 2044 ILE B O 1
ATOM 1465 N N . GLY B 2 45 ? 45.728 7.899 5.823 1.00 64.26 2045 GLY B N 1
ATOM 1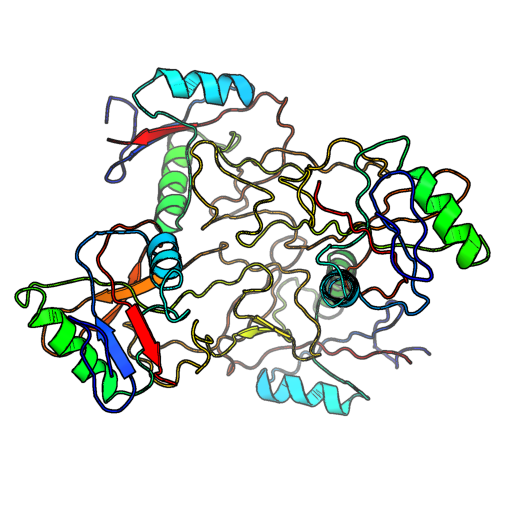466 C CA . GLY B 2 45 ? 44.496 8.409 5.250 1.00 68.37 2045 GLY B CA 1
ATOM 1467 C C . GLY B 2 45 ? 44.631 8.768 3.784 1.00 71.10 2045 GLY B C 1
ATOM 1468 O O . GLY B 2 45 ? 43.905 8.241 2.941 1.00 70.72 2045 GLY B O 1
ATOM 1469 N N . SER B 2 46 ? 45.560 9.668 3.479 1.00 73.72 2046 SER B N 1
ATOM 1470 C CA . SER B 2 46 ? 45.789 10.099 2.105 1.00 75.79 2046 SER B CA 1
ATOM 1471 C C . SER B 2 46 ? 47.281 10.151 1.789 1.00 76.42 2046 SER B C 1
ATOM 1472 O O . SER B 2 46 ? 48.093 9.532 2.478 1.00 75.56 2046 SER B O 1
ATOM 1475 N N . ALA B 2 47 ? 47.636 10.893 0.744 1.00 77.09 2047 ALA B N 1
ATOM 1476 C CA . ALA B 2 47 ? 49.028 11.025 0.334 1.00 76.44 2047 ALA B CA 1
ATOM 1477 C C . ALA B 2 47 ? 49.806 11.905 1.305 1.00 76.31 2047 ALA B C 1
ATOM 1478 O O . ALA B 2 47 ? 50.959 11.619 1.628 1.00 74.60 2047 ALA B O 1
ATOM 1480 N N . ALA B 2 48 ? 49.169 12.976 1.768 1.00 76.85 2048 ALA B N 1
ATOM 1481 C CA . ALA B 2 48 ? 49.799 13.899 2.703 1.00 76.65 2048 ALA B CA 1
ATOM 1482 C C . ALA B 2 48 ? 50.172 13.191 4.001 1.00 76.14 2048 ALA B C 1
ATOM 1483 O O . ALA B 2 48 ? 51.314 13.265 4.455 1.00 75.97 2048 ALA B O 1
ATOM 1485 N N . GLU B 2 49 ? 49.200 12.504 4.593 1.00 74.88 2049 GLU B N 1
ATOM 1486 C CA . GLU B 2 49 ? 49.416 11.780 5.841 1.00 74.42 2049 GLU B CA 1
ATOM 1487 C C . GLU B 2 49 ? 50.417 10.646 5.652 1.00 72.91 2049 GLU B C 1
ATOM 1488 O O . GLU B 2 49 ? 51.070 10.217 6.604 1.00 71.34 2049 GLU B O 1
ATOM 1494 N N . ALA B 2 50 ? 50.535 10.166 4.418 1.00 72.84 2050 ALA B N 1
ATOM 1495 C CA . ALA B 2 50 ? 51.453 9.078 4.102 1.00 73.31 2050 ALA B CA 1
ATOM 1496 C C . ALA B 2 50 ? 52.905 9.540 4.151 1.00 74.63 2050 ALA B C 1
ATOM 1497 O O . ALA B 2 50 ? 53.727 8.959 4.861 1.00 73.79 2050 ALA B O 1
ATOM 1499 N N . ASP B 2 51 ? 53.215 10.585 3.390 1.00 75.23 2051 ASP B N 1
ATOM 1500 C CA . ASP B 2 51 ? 54.569 11.125 3.343 1.00 75.65 2051 ASP B CA 1
ATOM 1501 C C . ASP B 2 51 ? 55.020 11.617 4.716 1.00 76.61 2051 ASP B C 1
ATOM 1502 O O . ASP B 2 51 ? 56.216 11.731 4.980 1.00 75.27 2051 ASP B O 1
ATOM 1507 N N . PHE B 2 52 ? 54.057 11.902 5.586 1.00 78.32 2052 PHE B N 1
ATOM 1508 C CA . PHE B 2 52 ? 54.352 12.380 6.933 1.00 79.55 2052 PHE B CA 1
ATOM 1509 C C . PHE B 2 52 ? 54.916 11.257 7.795 1.00 80.69 2052 PHE B C 1
ATOM 1510 O O . PHE B 2 52 ? 55.945 11.421 8.450 1.00 78.91 2052 PHE B O 1
ATOM 1518 N N . LEU B 2 53 ? 54.233 10.117 7.789 1.00 83.11 2053 LEU B N 1
ATOM 1519 C CA . LEU B 2 53 ? 54.655 8.964 8.575 1.00 85.51 2053 LEU B CA 1
ATOM 1520 C C . LEU B 2 53 ? 56.048 8.482 8.182 1.00 87.55 2053 LEU B C 1
ATOM 1521 O O . LEU B 2 53 ? 56.850 8.114 9.040 1.00 88.01 2053 LEU B O 1
ATOM 1526 N N . ASP B 2 54 ? 56.333 8.484 6.883 1.00 88.82 2054 ASP B N 1
ATOM 1527 C CA . ASP B 2 54 ? 57.632 8.042 6.386 1.00 89.80 2054 ASP B CA 1
ATOM 1528 C C . ASP B 2 54 ? 58.770 8.874 6.970 1.00 89.73 2054 ASP B C 1
ATOM 1529 O O . ASP B 2 54 ? 59.901 8.402 7.085 1.00 90.73 2054 ASP B O 1
ATOM 1534 N N . LEU B 2 55 ? 58.462 10.114 7.337 1.00 88.74 2055 LEU B N 1
ATOM 1535 C CA . LEU B 2 55 ? 59.457 11.019 7.902 1.00 88.02 2055 LEU B CA 1
ATOM 1536 C C . LEU B 2 55 ? 59.882 10.602 9.305 1.00 87.83 2055 LEU B C 1
ATOM 1537 O O . LEU B 2 55 ? 60.888 11.084 9.826 1.00 87.64 2055 LEU B O 1
ATOM 1542 N N . VAL B 2 56 ? 59.114 9.705 9.913 1.00 88.53 2056 VAL B N 1
ATOM 1543 C CA . VAL B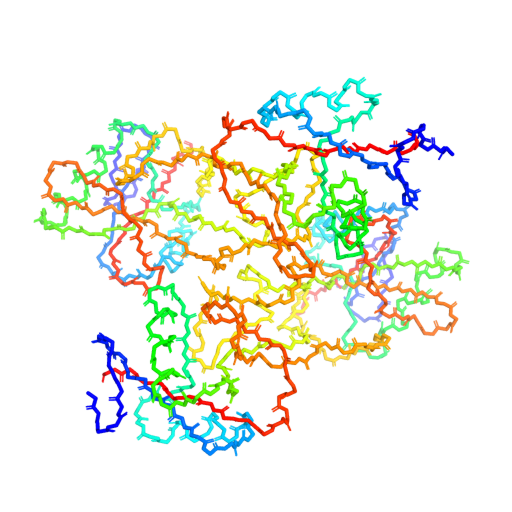 2 56 ? 59.413 9.233 11.260 1.00 88.53 2056 VAL B CA 1
ATOM 1544 C C . VAL B 2 56 ? 59.927 7.796 11.242 1.00 87.70 2056 VAL B C 1
ATOM 1545 O O . VAL B 2 56 ? 60.714 7.397 12.101 1.00 85.59 2056 VAL B O 1
ATOM 1549 N N . ILE B 2 57 ? 59.481 7.025 10.257 1.00 88.91 2057 ILE B N 1
ATOM 1550 C CA . ILE B 2 57 ? 59.889 5.631 10.129 1.00 91.50 2057 ILE B CA 1
ATOM 1551 C C . ILE B 2 57 ? 61.358 5.517 9.726 1.00 94.20 2057 ILE B C 1
ATOM 1552 O O . ILE B 2 57 ? 61.965 4.452 9.844 1.00 95.62 2057 ILE B O 1
ATOM 1557 N N . VAL B 2 58 ? 61.928 6.623 9.257 1.00 96.55 2058 VAL B N 1
ATOM 1558 C CA . VAL B 2 58 ? 63.322 6.644 8.831 1.00 99.68 2058 VAL B CA 1
ATOM 1559 C C . VAL B 2 58 ? 64.237 7.217 9.911 1.00 102.00 2058 VAL B C 1
ATOM 1560 O O . VAL B 2 58 ? 65.436 6.935 9.935 1.00 102.93 2058 VAL B O 1
ATOM 1564 N N . VAL B 2 59 ? 63.665 8.016 10.805 1.00 104.56 2059 VAL B N 1
ATOM 1565 C CA . VAL B 2 59 ? 64.431 8.635 11.882 1.00 106.59 2059 VAL B CA 1
ATOM 1566 C C . VAL B 2 59 ? 64.505 7.746 13.122 1.00 108.46 2059 VAL B C 1
ATOM 1567 O O . VAL B 2 59 ? 65.445 7.844 13.911 1.00 107.26 2059 VAL B O 1
ATOM 1571 N N . ASN B 2 60 ? 63.513 6.877 13.288 1.00 111.03 2060 ASN B N 1
ATOM 1572 C CA . ASN B 2 60 ? 63.472 5.982 14.438 1.00 113.14 2060 ASN B CA 1
ATOM 1573 C C . ASN B 2 60 ? 64.070 4.609 14.145 1.00 115.02 2060 ASN B C 1
ATOM 1574 O O . ASN B 2 60 ? 64.302 3.820 15.061 1.00 116.44 2060 ASN B O 1
ATOM 1579 N N . PHE B 2 61 ? 64.321 4.327 12.870 1.00 115.92 2061 PHE B N 1
ATOM 1580 C CA . PHE B 2 61 ? 64.894 3.044 12.477 1.00 117.53 2061 PHE B CA 1
ATOM 1581 C C . PHE B 2 61 ? 66.274 3.193 11.846 1.00 118.26 2061 PHE B C 1
ATOM 1582 O O . PHE B 2 61 ? 67.231 2.544 12.270 1.00 117.72 2061 PHE B O 1
ATOM 1590 N N . ASP B 2 62 ? 66.372 4.048 10.831 1.00 119.49 2062 ASP B N 1
ATOM 1591 C CA . ASP B 2 62 ? 67.635 4.276 10.134 1.00 120.57 2062 ASP B CA 1
ATOM 1592 C C . ASP B 2 62 ? 68.103 2.971 9.493 1.00 121.43 2062 ASP B C 1
ATOM 1593 O O . ASP B 2 62 ? 67.390 1.968 9.531 1.00 121.44 2062 ASP B O 1
ATOM 1598 N N . LYS B 2 63 ? 69.295 2.992 8.902 1.00 121.61 2063 LYS B N 1
ATOM 1599 C CA . LYS B 2 63 ? 69.862 1.814 8.250 1.00 121.15 2063 LYS B CA 1
ATOM 1600 C C . LYS B 2 63 ? 69.083 1.487 6.975 1.00 120.25 2063 LYS B C 1
ATOM 1601 O O . LYS B 2 63 ? 69.612 0.859 6.057 1.00 119.76 2063 LYS B O 1
ATOM 1607 N N . GLN B 2 64 ? 67.829 1.927 6.925 1.00 118.86 2064 GLN B N 1
ATOM 1608 C CA . GLN B 2 64 ? 66.963 1.698 5.773 1.00 117.28 2064 GLN B CA 1
ATOM 1609 C C . GLN B 2 64 ? 66.683 0.213 5.564 1.00 115.59 2064 GLN B C 1
ATOM 1610 O O . GLN B 2 64 ? 67.207 -0.405 4.637 1.00 115.23 2064 GLN B O 1
ATOM 1616 N N . ARG B 2 65 ? 65.853 -0.351 6.436 1.00 113.02 2065 ARG B N 1
ATOM 1617 C CA . ARG B 2 65 ? 65.487 -1.762 6.361 1.00 110.35 2065 ARG B CA 1
ATOM 1618 C C . ARG B 2 65 ? 64.454 -2.078 7.439 1.00 107.94 2065 ARG B C 1
ATOM 1619 O O . ARG B 2 65 ? 64.523 -3.113 8.103 1.00 107.72 2065 ARG B O 1
ATOM 1627 N N . TYR B 2 66 ? 63.495 -1.174 7.608 1.00 105.04 2066 TYR B N 1
ATOM 1628 C CA . TYR B 2 66 ? 62.445 -1.342 8.604 1.00 102.65 2066 TYR B CA 1
ATOM 1629 C C . TYR B 2 66 ? 61.342 -2.268 8.104 1.00 100.55 2066 TYR B C 1
ATOM 1630 O O . TYR B 2 66 ? 61.267 -2.573 6.914 1.00 100.23 2066 TYR B O 1
ATOM 1639 N N . ARG B 2 67 ? 60.489 -2.714 9.020 1.00 98.13 2067 ARG B N 1
ATOM 1640 C CA . ARG B 2 67 ? 59.389 -3.603 8.668 1.00 96.08 2067 ARG B CA 1
ATOM 1641 C C . ARG B 2 67 ? 58.351 -3.644 9.785 1.00 93.40 2067 ARG B C 1
ATOM 1642 O O . ARG B 2 67 ? 58.330 -4.573 10.593 1.00 92.38 2067 ARG B O 1
ATOM 1650 N N . ALA B 2 68 ? 57.491 -2.631 9.823 1.00 90.98 2068 ALA B N 1
ATOM 1651 C CA . ALA B 2 68 ? 56.450 -2.546 10.839 1.00 89.88 2068 ALA B CA 1
ATOM 1652 C C . ALA B 2 68 ? 55.101 -2.990 10.284 1.00 88.75 2068 ALA B C 1
ATOM 1653 O O . ALA B 2 68 ? 54.976 -3.289 9.096 1.00 89.16 2068 ALA B O 1
ATOM 1655 N N . TRP B 2 69 ? 54.095 -3.031 11.151 1.00 87.27 2069 TRP B N 1
ATOM 1656 C CA . TRP B 2 69 ? 52.754 -3.437 10.751 1.00 87.43 2069 TRP B CA 1
ATOM 1657 C C . TRP B 2 69 ? 51.790 -2.257 10.784 1.00 85.88 2069 TRP B C 1
ATOM 1658 O O . TRP B 2 69 ? 52.019 -1.275 11.491 1.00 87.01 2069 TRP B O 1
ATOM 1669 N N . THR B 2 70 ? 50.712 -2.362 10.015 1.00 83.80 2070 THR B N 1
ATOM 1670 C CA . THR B 2 70 ? 49.705 -1.309 9.953 1.00 80.94 2070 THR B CA 1
ATOM 1671 C C . THR B 2 70 ? 48.316 -1.894 10.180 1.00 80.12 2070 THR B C 1
ATOM 1672 O O . THR B 2 70 ? 48.112 -3.100 10.046 1.00 80.44 2070 THR B O 1
ATOM 1676 N N . GLY B 2 71 ? 47.364 -1.034 10.526 1.00 79.11 2071 GLY B N 1
ATOM 1677 C CA . GLY B 2 71 ? 46.008 -1.495 10.762 1.00 78.92 2071 GLY B CA 1
ATOM 1678 C C . GLY B 2 71 ? 45.267 -1.756 9.465 1.00 78.99 2071 GLY B C 1
ATOM 1679 O O . GLY B 2 71 ? 44.290 -1.076 9.153 1.00 77.30 2071 GLY B O 1
ATOM 1680 N N . LEU B 2 72 ? 45.732 -2.744 8.707 1.00 79.49 2072 LEU B N 1
ATOM 1681 C CA . LEU B 2 72 ? 45.110 -3.089 7.435 1.00 80.46 2072 LEU B CA 1
ATOM 1682 C C . LEU B 2 72 ? 45.069 -4.601 7.229 1.00 80.26 2072 LEU B C 1
ATOM 1683 O O . LEU B 2 72 ? 46.107 -5.244 7.074 1.00 78.34 2072 LEU B O 1
ATOM 1688 N N . THR B 2 73 ? 43.863 -5.161 7.228 1.00 81.09 2073 THR B N 1
ATOM 1689 C CA . THR B 2 73 ? 43.680 -6.597 7.041 1.00 82.35 2073 THR B CA 1
ATOM 1690 C C . THR B 2 73 ? 42.678 -6.889 5.930 1.00 83.58 2073 THR B C 1
ATOM 1691 O O . THR B 2 73 ? 42.344 -6.009 5.137 1.00 83.67 2073 THR B O 1
ATOM 1695 N N . GLU B 2 74 ? 42.199 -8.129 5.878 1.00 83.52 2074 GLU B N 1
ATOM 1696 C CA . GLU B 2 74 ? 41.236 -8.537 4.862 1.00 83.75 2074 GLU B CA 1
ATOM 1697 C C . GLU B 2 74 ? 39.929 -9.013 5.487 1.00 83.43 2074 GLU B C 1
ATOM 1698 O O . GLU B 2 74 ? 39.923 -9.586 6.576 1.00 84.21 2074 GLU B O 1
ATOM 1704 N N . ARG B 2 75 ? 38.823 -8.773 4.788 1.00 83.66 2075 ARG B N 1
ATOM 1705 C CA . ARG B 2 75 ? 37.506 -9.178 5.267 1.00 85.08 2075 ARG B CA 1
ATOM 1706 C C . ARG B 2 75 ? 37.349 -10.695 5.236 1.00 84.40 2075 ARG B C 1
ATOM 1707 O O . ARG B 2 75 ? 38.331 -11.430 5.129 1.00 81.48 2075 ARG B O 1
ATOM 1715 N N . ASN B 2 76 ? 36.106 -11.156 5.331 1.00 86.58 2076 ASN B N 1
ATOM 1716 C CA . ASN B 2 76 ? 35.807 -12.584 5.307 1.00 90.28 2076 ASN B CA 1
ATOM 1717 C C . ASN B 2 76 ? 35.181 -12.956 3.968 1.00 91.43 2076 ASN B C 1
ATOM 1718 O O . ASN B 2 76 ? 34.586 -14.025 3.822 1.00 92.66 2076 ASN B O 1
ATOM 1723 N N . LEU B 2 77 ? 35.322 -12.061 2.995 1.00 91.60 2077 LEU B N 1
ATOM 1724 C CA . LEU B 2 77 ? 34.779 -12.272 1.659 1.00 90.99 2077 LEU B CA 1
ATOM 1725 C C . LEU B 2 77 ? 33.263 -12.431 1.696 1.00 91.50 2077 LEU B C 1
ATOM 1726 O O . LEU B 2 77 ? 32.743 -13.543 1.609 1.00 90.72 2077 LEU B O 1
ATOM 1731 N N . LYS B 2 78 ? 32.559 -11.312 1.827 1.00 93.23 2078 LYS B N 1
ATOM 1732 C CA . LYS B 2 78 ? 31.102 -11.325 1.874 1.00 95.37 2078 LYS B CA 1
ATOM 1733 C C . LYS B 2 78 ? 30.526 -11.610 0.492 1.00 96.89 2078 LYS B C 1
ATOM 1734 O O . LYS B 2 78 ? 30.770 -10.866 -0.457 1.00 97.24 2078 LYS B O 1
ATOM 1740 N N . TRP B 2 79 ? 29.760 -12.692 0.386 1.00 98.33 2079 TRP B N 1
ATOM 1741 C CA . TRP B 2 79 ? 29.148 -13.075 -0.879 1.00 100.10 2079 TRP B CA 1
ATOM 1742 C C . TRP B 2 79 ? 28.220 -11.984 -1.398 1.00 100.47 2079 TRP B C 1
ATOM 1743 O O . TRP B 2 79 ? 27.980 -10.983 -0.722 1.00 102.03 2079 TRP B O 1
ATOM 1754 N N . THR B 2 80 ? 27.699 -12.186 -2.604 1.00 98.97 2080 THR B N 1
ATOM 1755 C CA . THR B 2 80 ? 26.798 -11.222 -3.221 1.00 97.61 2080 THR B CA 1
ATOM 1756 C C . THR B 2 80 ? 25.460 -11.166 -2.492 1.00 97.19 2080 THR B C 1
ATOM 1757 O O . THR B 2 80 ? 24.861 -10.099 -2.359 1.00 96.16 2080 THR B O 1
ATOM 1761 N N . ASN B 2 81 ? 24.995 -12.319 -2.020 1.00 97.31 2081 ASN B N 1
ATOM 1762 C CA . ASN B 2 81 ? 23.725 -12.394 -1.309 1.00 97.84 2081 ASN B CA 1
ATOM 1763 C C . ASN B 2 81 ? 23.813 -11.743 0.068 1.00 97.57 2081 ASN B C 1
ATOM 1764 O O . ASN B 2 81 ? 22.968 -10.925 0.430 1.00 97.21 2081 ASN B O 1
ATOM 1769 N N . GLY B 2 82 ? 24.839 -12.108 0.831 1.00 96.38 2082 GLY B N 1
ATOM 1770 C CA . GLY B 2 82 ? 25.005 -11.539 2.156 1.00 94.87 2082 GLY B CA 1
ATOM 1771 C C . GLY B 2 82 ? 25.873 -12.381 3.070 1.00 94.54 2082 GLY B C 1
ATOM 1772 O O . GLY B 2 82 ? 26.897 -11.913 3.567 1.00 94.10 2082 GLY B O 1
ATOM 1773 N N . ALA B 2 83 ? 25.462 -13.625 3.295 1.00 95.14 2083 ALA B N 1
ATOM 1774 C CA . ALA B 2 83 ? 26.207 -14.536 4.157 1.00 94.35 2083 ALA B CA 1
ATOM 1775 C C . ALA B 2 83 ? 27.668 -14.611 3.729 1.00 92.97 2083 ALA B C 1
ATOM 1776 O O . ALA B 2 83 ? 27.973 -14.686 2.539 1.00 93.07 2083 ALA B O 1
ATOM 1778 N N . SER B 2 84 ? 28.568 -14.588 4.707 1.00 91.76 2084 SER B N 1
ATOM 1779 C CA . SER B 2 84 ? 29.999 -14.651 4.436 1.00 91.60 2084 SER B CA 1
ATOM 1780 C C . SER B 2 84 ? 30.407 -16.049 3.979 1.00 90.25 2084 SER B C 1
ATOM 1781 O O . SER B 2 84 ? 29.563 -16.928 3.807 1.00 88.86 2084 SER B O 1
ATOM 1784 N N . VAL B 2 85 ? 31.707 -16.245 3.783 1.00 90.01 2085 VAL B N 1
ATOM 1785 C CA . VAL B 2 85 ? 32.228 -17.535 3.347 1.00 89.77 2085 VAL B CA 1
ATOM 1786 C C . VAL B 2 85 ? 32.374 -18.485 4.531 1.00 90.67 2085 VAL B C 1
ATOM 1787 O O . VAL B 2 85 ? 33.471 -18.670 5.061 1.00 89.23 2085 VAL B O 1
ATOM 1791 N N . SER B 2 86 ? 31.261 -19.080 4.947 1.00 92.24 2086 SER B N 1
ATOM 1792 C CA . SER B 2 86 ? 31.268 -20.017 6.064 1.00 94.60 2086 SER B CA 1
ATOM 1793 C C . SER B 2 86 ? 31.777 -21.369 5.583 1.00 96.91 2086 SER B C 1
ATOM 1794 O O . SER B 2 86 ? 32.181 -22.215 6.381 1.00 97.10 2086 SER B O 1
ATOM 1797 N N . TYR B 2 87 ? 31.753 -21.560 4.268 1.00 100.00 2087 TYR B N 1
ATOM 1798 C CA . TYR B 2 87 ? 32.213 -22.798 3.652 1.00 103.14 2087 TYR B CA 1
ATOM 1799 C C . TYR B 2 87 ? 33.341 -22.494 2.673 1.00 105.03 2087 TYR B C 1
ATOM 1800 O O . TYR B 2 87 ? 33.141 -21.789 1.683 1.00 103.80 2087 TYR B O 1
ATOM 1809 N N . GLU B 2 88 ? 34.525 -23.028 2.952 1.00 107.81 2088 GLU B N 1
ATOM 1810 C CA . GLU B 2 88 ? 35.677 -22.812 2.086 1.00 110.94 2088 GLU B CA 1
ATOM 1811 C C . GLU B 2 88 ? 36.170 -24.139 1.522 1.00 114.20 2088 GLU B C 1
ATOM 1812 O O . GLU B 2 88 ? 36.516 -25.055 2.270 1.00 115.45 2088 GLU B O 1
ATOM 1818 N N . ASN B 2 89 ? 36.195 -24.237 0.198 1.00 117.61 2089 ASN B N 1
ATOM 1819 C CA . ASN B 2 89 ? 36.646 -25.448 -0.475 1.00 120.23 2089 ASN B CA 1
ATOM 1820 C C . ASN B 2 89 ? 37.538 -25.072 -1.654 1.00 121.17 2089 ASN B C 1
ATOM 1821 O O . ASN B 2 89 ? 37.686 -25.838 -2.606 1.00 121.45 2089 ASN B O 1
ATOM 1826 N N . LEU B 2 90 ? 38.128 -23.883 -1.583 1.00 121.95 2090 LEU B N 1
ATOM 1827 C CA . LEU B 2 90 ? 39.009 -23.400 -2.639 1.00 122.02 2090 LEU B CA 1
ATOM 1828 C C . LEU B 2 90 ? 40.182 -24.360 -2.812 1.00 122.50 2090 LEU B C 1
ATOM 1829 O O . LEU B 2 90 ? 40.534 -25.093 -1.887 1.00 121.80 2090 LEU B O 1
ATOM 1834 N N . TYR B 2 91 ? 40.781 -24.357 -3.998 1.00 123.06 2091 TYR B N 1
ATOM 1835 C CA . TYR B 2 91 ? 41.916 -25.228 -4.277 1.00 122.94 2091 TYR B CA 1
ATOM 1836 C C . TYR B 2 91 ? 43.051 -24.855 -3.328 1.00 121.13 2091 TYR B C 1
ATOM 1837 O O . TYR B 2 91 ? 43.958 -25.648 -3.075 1.00 119.81 2091 TYR B O 1
ATOM 1846 N N . GLU B 2 92 ? 42.984 -23.635 -2.805 1.00 119.65 2092 GLU B N 1
ATOM 1847 C CA . GLU B 2 92 ? 43.984 -23.131 -1.872 1.00 117.39 2092 GLU B CA 1
ATOM 1848 C C . GLU B 2 92 ? 43.286 -22.349 -0.762 1.00 115.94 2092 GLU B C 1
ATOM 1849 O O . GLU B 2 92 ? 42.711 -21.289 -1.006 1.00 115.64 2092 GLU B O 1
ATOM 1855 N N . PRO B 2 93 ? 43.326 -22.870 0.475 1.00 114.21 2093 PRO B N 1
ATOM 1856 C CA . PRO B 2 93 ? 42.699 -22.229 1.634 1.00 111.54 2093 PRO B CA 1
ATOM 1857 C C . PRO B 2 93 ? 42.972 -20.730 1.731 1.00 109.09 2093 PRO B C 1
ATOM 1858 O O . PRO B 2 93 ? 44.121 -20.292 1.673 1.00 108.75 2093 PRO B O 1
ATOM 1862 N N . TYR B 2 94 ? 41.904 -19.951 1.878 1.00 106.52 2094 TYR B N 1
ATOM 1863 C CA . TYR B 2 94 ? 42.013 -18.501 1.987 1.00 103.97 2094 TYR B CA 1
ATOM 1864 C C . TYR B 2 94 ? 42.325 -18.095 3.422 1.00 102.00 2094 TYR B C 1
ATOM 1865 O O . TYR B 2 94 ? 41.567 -18.401 4.342 1.00 100.99 2094 TYR B O 1
ATOM 1874 N N . ILE B 2 95 ? 43.444 -17.401 3.605 1.00 100.74 2095 ILE B N 1
ATOM 1875 C CA . ILE B 2 95 ? 43.857 -16.953 4.929 1.00 100.75 2095 ILE B CA 1
ATOM 1876 C C . ILE B 2 95 ? 43.980 -15.435 4.973 1.00 100.75 2095 ILE B C 1
ATOM 1877 O O . ILE B 2 95 ? 44.759 -14.844 4.226 1.00 101.41 2095 ILE B O 1
ATOM 1882 N N . ARG B 2 96 ? 43.204 -14.807 5.852 1.00 99.53 2096 ARG B N 1
ATOM 1883 C CA . ARG B 2 96 ? 43.229 -13.357 5.997 1.00 97.71 2096 ARG B CA 1
ATOM 1884 C C . ARG B 2 96 ? 44.632 -12.884 6.364 1.00 96.64 2096 ARG B C 1
ATOM 1885 O O . ARG B 2 96 ? 45.024 -12.922 7.530 1.00 95.02 2096 ARG B O 1
ATOM 1893 N N . LYS B 2 97 ? 45.382 -12.440 5.361 1.00 95.75 2097 LYS B N 1
ATOM 1894 C CA . LYS B 2 97 ? 46.745 -11.965 5.568 1.00 95.01 2097 LYS B CA 1
ATOM 1895 C C . LYS B 2 97 ? 46.771 -10.560 6.160 1.00 95.28 2097 LYS B C 1
ATOM 1896 O O . LYS B 2 97 ? 45.916 -9.730 5.853 1.00 95.29 2097 LYS B O 1
ATOM 1902 N N . CYS B 2 98 ? 47.759 -10.302 7.012 1.00 95.31 2098 CYS B N 1
ATOM 1903 C CA . CYS B 2 98 ? 47.907 -8.999 7.648 1.00 95.31 2098 CYS B CA 1
ATOM 1904 C C . CYS B 2 98 ? 49.086 -8.247 7.042 1.00 95.11 2098 CYS B C 1
ATOM 1905 O O . CYS B 2 98 ? 50.244 -8.601 7.264 1.00 94.92 2098 CYS B O 1
ATOM 1908 N N . PHE B 2 99 ? 48.775 -7.205 6.277 1.00 94.78 2099 PHE B N 1
ATOM 1909 C CA . PHE B 2 99 ? 49.787 -6.393 5.609 1.00 95.05 2099 PHE B CA 1
ATOM 1910 C C . PHE B 2 99 ? 50.783 -5.748 6.568 1.00 96.40 2099 PHE B C 1
ATOM 1911 O O . PHE B 2 99 ? 50.536 -5.649 7.770 1.00 97.04 2099 PHE B O 1
ATOM 1919 N N . VAL B 2 100 ? 51.911 -5.309 6.016 1.00 97.61 2100 VAL B N 1
ATOM 1920 C CA . VAL B 2 100 ? 52.964 -4.660 6.790 1.00 99.21 2100 VAL B CA 1
ATOM 1921 C C . VAL B 2 100 ? 53.501 -3.456 6.018 1.00 101.33 2100 VAL B C 1
ATOM 1922 O O . VAL B 2 100 ? 52.788 -2.865 5.206 1.00 102.39 2100 VAL B O 1
ATOM 1926 N N . VAL B 2 101 ? 54.755 -3.095 6.272 1.00 102.99 2101 VAL B N 1
ATOM 1927 C CA . VAL B 2 101 ? 55.378 -1.964 5.591 1.00 104.33 2101 VAL B CA 1
ATOM 1928 C C . VAL B 2 101 ? 56.901 -2.070 5.606 1.00 106.02 2101 VAL B C 1
ATOM 1929 O O . VAL B 2 101 ? 57.505 -2.336 6.646 1.00 105.40 2101 VAL B O 1
ATOM 1933 N N . GLN B 2 102 ? 57.514 -1.864 4.445 1.00 108.20 2102 GLN B N 1
ATOM 1934 C CA . GLN B 2 102 ? 58.966 -1.936 4.318 1.00 110.24 2102 GLN B CA 1
ATOM 1935 C C . GLN B 2 102 ? 59.481 -0.897 3.325 1.00 111.11 2102 GLN B C 1
ATOM 1936 O O . GLN B 2 102 ? 58.729 -0.402 2.485 1.00 110.54 2102 GLN B O 1
ATOM 1942 N N . PRO B 2 103 ? 60.776 -0.553 3.411 1.00 112.55 2103 PRO B N 1
ATOM 1943 C CA . PRO B 2 103 ? 61.384 0.434 2.515 1.00 114.52 2103 PRO B CA 1
ATOM 1944 C C . PRO B 2 103 ? 61.615 -0.091 1.100 1.00 116.19 2103 PRO B C 1
ATOM 1945 O O . PRO B 2 103 ? 62.088 -1.211 0.911 1.00 114.92 2103 PRO B O 1
ATOM 1949 N N . TRP B 2 104 ? 61.276 0.730 0.111 1.00 118.40 2104 TRP B N 1
ATOM 1950 C CA . TRP B 2 104 ? 61.451 0.364 -1.290 1.00 119.90 2104 TRP B CA 1
ATOM 1951 C C . TRP B 2 104 ? 61.940 1.581 -2.070 1.00 120.15 2104 TRP B C 1
ATOM 1952 O O . TRP B 2 104 ? 61.214 2.145 -2.886 1.00 120.58 2104 TRP B O 1
ATOM 1963 N N . GLU B 2 105 ? 63.178 1.981 -1.796 1.00 120.21 2105 GLU B N 1
ATOM 1964 C CA . GLU B 2 105 ? 63.797 3.127 -2.453 1.00 120.56 2105 GLU B CA 1
ATOM 1965 C C . GLU B 2 105 ? 62.930 4.376 -2.311 1.00 119.87 2105 GLU B C 1
ATOM 1966 O O . GLU B 2 105 ? 61.887 4.497 -2.953 1.00 120.42 2105 GLU B O 1
ATOM 1972 N N . GLY B 2 106 ? 63.368 5.302 -1.465 1.00 118.05 2106 GLY B N 1
ATOM 1973 C CA . GLY B 2 106 ? 62.619 6.528 -1.259 1.00 115.79 2106 GLY B CA 1
ATOM 1974 C C . GLY B 2 106 ? 61.392 6.332 -0.389 1.00 113.72 2106 GLY B C 1
ATOM 1975 O O . GLY B 2 106 ? 61.484 6.344 0.838 1.00 113.62 2106 GLY B O 1
ATOM 1976 N N . LYS B 2 107 ? 60.240 6.154 -1.027 1.00 111.79 2107 LYS B N 1
ATOM 1977 C CA . LYS B 2 107 ? 58.987 5.953 -0.310 1.00 109.23 2107 LYS B CA 1
ATOM 1978 C C . LYS B 2 107 ? 58.941 4.565 0.318 1.00 106.98 2107 LYS B C 1
ATOM 1979 O O . LYS B 2 107 ? 59.977 3.926 0.509 1.00 107.62 2107 LYS B O 1
ATOM 1985 N N . SER B 2 108 ? 57.737 4.102 0.637 1.00 102.62 2108 SER B N 1
ATOM 1986 C CA . SER B 2 108 ? 57.561 2.787 1.242 1.00 99.20 2108 SER B CA 1
ATOM 1987 C C . SER B 2 108 ? 56.453 2.006 0.546 1.00 96.57 2108 SER B C 1
ATOM 1988 O O . SER B 2 108 ? 55.715 2.552 -0.273 1.00 97.32 2108 SER B O 1
ATOM 1991 N N . LYS B 2 109 ? 56.348 0.723 0.875 1.00 92.12 2109 LYS B N 1
ATOM 1992 C CA . LYS B 2 109 ? 55.333 -0.144 0.289 1.00 86.43 2109 LYS B CA 1
ATOM 1993 C C . LYS B 2 109 ? 54.791 -1.104 1.343 1.00 82.16 2109 LYS B C 1
ATOM 1994 O O . LYS B 2 109 ? 55.483 -1.432 2.306 1.00 81.09 2109 LYS B O 1
ATOM 2000 N N . TRP B 2 110 ? 53.554 -1.553 1.156 1.00 77.53 2110 TRP B N 1
ATOM 2001 C CA . TRP B 2 110 ? 52.931 -2.477 2.097 1.00 73.45 2110 TRP B CA 1
ATOM 2002 C C . TRP B 2 110 ? 52.842 -3.884 1.514 1.00 74.08 2110 TRP B C 1
ATOM 2003 O O . TRP B 2 110 ? 52.241 -4.093 0.460 1.00 73.55 2110 TRP B O 1
ATOM 2014 N N . TYR B 2 111 ? 53.443 -4.847 2.206 1.00 75.67 2111 TYR B N 1
ATOM 2015 C CA . TYR B 2 111 ? 53.433 -6.236 1.757 1.00 78.83 2111 TYR B CA 1
ATOM 2016 C C . TYR B 2 111 ? 52.493 -7.082 2.608 1.00 81.06 2111 TYR B C 1
ATOM 2017 O O . TYR B 2 111 ? 51.914 -6.598 3.578 1.00 81.65 2111 TYR B O 1
ATOM 2026 N N . LYS B 2 112 ? 52.349 -8.350 2.235 1.00 83.03 2112 LYS B N 1
ATOM 2027 C CA . LYS B 2 112 ? 51.488 -9.271 2.966 1.00 83.32 2112 LYS B CA 1
ATOM 2028 C C . LYS B 2 112 ? 52.323 -10.227 3.809 1.00 84.36 2112 LYS B C 1
ATOM 2029 O O . LYS B 2 112 ? 53.352 -10.731 3.358 1.00 84.77 2112 LYS B O 1
ATOM 2035 N N . ALA B 2 113 ? 51.875 -10.472 5.035 1.00 85.30 2113 ALA B N 1
ATOM 2036 C CA . ALA B 2 113 ? 52.577 -11.366 5.945 1.00 86.79 2113 ALA B CA 1
ATOM 2037 C C . ALA B 2 113 ? 51.584 -12.077 6.854 1.00 88.60 2113 ALA B C 1
ATOM 2038 O O . ALA B 2 113 ? 50.492 -11.570 7.110 1.00 88.68 2113 ALA B O 1
ATOM 2040 N N . ASP B 2 114 ? 51.968 -13.253 7.338 1.00 90.27 2114 ASP B N 1
ATOM 2041 C CA . ASP B 2 114 ? 51.109 -14.030 8.222 1.00 91.82 2114 ASP B CA 1
ATOM 2042 C C . ASP B 2 114 ? 50.865 -13.254 9.513 1.00 92.73 2114 ASP B C 1
ATOM 2043 O O . ASP B 2 114 ? 51.800 -12.725 10.114 1.00 92.59 2114 ASP B O 1
ATOM 2048 N N . CYS B 2 115 ? 49.605 -13.194 9.932 1.00 93.66 2115 CYS B N 1
ATOM 2049 C CA . CYS B 2 115 ? 49.225 -12.468 11.141 1.00 96.78 2115 CYS B CA 1
ATOM 2050 C C . CYS B 2 115 ? 49.789 -13.098 12.413 1.00 97.90 2115 CYS B C 1
ATOM 2051 O O . CYS B 2 115 ? 49.236 -12.912 13.496 1.00 97.87 2115 CYS B O 1
ATOM 2054 N N . GLU B 2 116 ? 50.886 -13.837 12.285 1.00 99.90 2116 GLU B N 1
ATOM 2055 C CA . GLU B 2 116 ? 51.496 -14.486 13.440 1.00 101.09 2116 GLU B CA 1
ATOM 2056 C C . GLU B 2 116 ? 52.946 -14.070 13.658 1.00 101.36 2116 GLU B C 1
ATOM 2057 O O . GLU B 2 116 ? 53.510 -14.306 14.727 1.00 102.06 2116 GLU B O 1
ATOM 2063 N N . GLU B 2 117 ? 53.549 -13.454 12.648 1.00 100.76 2117 GLU B N 1
ATOM 2064 C CA . GLU B 2 117 ? 54.936 -13.017 12.748 1.00 100.06 2117 GLU B CA 1
ATOM 2065 C C . GLU B 2 117 ? 55.067 -11.811 13.674 1.00 100.37 2117 GLU B C 1
ATOM 2066 O O . GLU B 2 117 ? 54.224 -10.914 13.665 1.00 101.33 2117 GLU B O 1
ATOM 2072 N N . LYS B 2 118 ? 56.130 -11.798 14.473 1.00 99.64 2118 LYS B N 1
ATOM 2073 C CA . LYS B 2 118 ? 56.374 -10.705 15.408 1.00 99.29 2118 LYS B CA 1
ATOM 2074 C C . LYS B 2 118 ? 57.357 -9.689 14.836 1.00 97.55 2118 LYS B C 1
ATOM 2075 O O . LYS B 2 118 ? 58.485 -10.032 14.485 1.00 96.07 2118 LYS B O 1
ATOM 2081 N N . ASN B 2 119 ? 56.918 -8.437 14.748 1.00 95.89 2119 ASN B N 1
ATOM 2082 C CA . ASN B 2 119 ? 57.753 -7.361 14.225 1.00 93.53 2119 ASN B CA 1
ATOM 2083 C C . ASN B 2 119 ? 57.362 -6.024 14.847 1.00 91.17 2119 ASN B C 1
ATOM 2084 O O . ASN B 2 119 ? 56.651 -5.981 15.851 1.00 90.86 2119 ASN B O 1
ATOM 2089 N N . ALA B 2 120 ? 57.831 -4.936 14.243 1.00 88.55 2120 ALA B N 1
ATOM 2090 C CA . ALA B 2 120 ? 57.537 -3.595 14.735 1.00 85.36 2120 ALA B CA 1
ATOM 2091 C C . ALA B 2 120 ? 56.133 -3.160 14.331 1.00 83.72 2120 ALA B C 1
ATOM 2092 O O . ALA B 2 120 ? 55.528 -3.744 13.433 1.00 84.21 2120 ALA B O 1
ATOM 2094 N N . PHE B 2 121 ? 55.622 -2.132 14.999 1.00 81.48 2121 PHE B N 1
ATOM 2095 C CA . PHE B 2 121 ? 54.290 -1.615 14.709 1.00 80.50 2121 PHE B CA 1
ATOM 2096 C C . PHE B 2 121 ? 54.198 -0.119 14.989 1.00 80.37 2121 PHE B C 1
ATOM 2097 O O . PHE B 2 121 ? 55.096 0.466 15.596 1.00 80.51 2121 PHE B O 1
ATOM 2105 N N . LEU B 2 122 ? 53.106 0.494 14.544 1.00 79.58 2122 LEU B N 1
ATOM 2106 C CA . LEU B 2 122 ? 52.895 1.924 14.737 1.00 79.49 2122 LEU B CA 1
ATOM 2107 C C . LEU B 2 122 ? 51.539 2.204 15.378 1.00 81.03 2122 LEU B C 1
ATOM 2108 O O . LEU B 2 122 ? 50.560 1.512 15.105 1.00 79.90 2122 LEU B O 1
ATOM 2113 N N . CYS B 2 123 ? 51.491 3.223 16.230 1.00 83.66 2123 CYS B N 1
ATOM 2114 C CA . CYS B 2 123 ? 50.254 3.606 16.901 1.00 85.79 2123 CYS B CA 1
ATOM 2115 C C . CYS B 2 123 ? 49.757 4.952 16.389 1.00 85.74 2123 CYS B C 1
ATOM 2116 O O . CYS B 2 123 ? 50.428 5.609 15.593 1.00 85.34 2123 CYS B O 1
ATOM 2119 N N . LYS B 2 124 ? 48.580 5.359 16.856 1.00 85.96 2124 LYS B N 1
ATOM 2120 C CA . LYS B 2 124 ? 47.987 6.631 16.455 1.00 87.51 2124 LYS B CA 1
ATOM 2121 C C . LYS B 2 124 ? 46.670 6.877 17.186 1.00 87.38 2124 LYS B C 1
ATOM 2122 O O . LYS B 2 124 ? 45.927 5.940 17.480 1.00 87.22 2124 LYS B O 1
ATOM 2128 N N . PHE B 2 125 ? 46.388 8.144 17.474 1.00 87.05 2125 PHE B N 1
ATOM 2129 C CA . PHE B 2 125 ? 45.160 8.520 18.164 1.00 88.01 2125 PHE B CA 1
ATOM 2130 C C . PHE B 2 125 ? 44.913 10.023 18.058 1.00 89.02 2125 PHE B C 1
ATOM 2131 O O . PHE B 2 125 ? 45.854 10.812 17.968 1.00 87.41 2125 PHE B O 1
ATOM 2139 N N . PRO B 2 126 ? 43.635 10.438 18.066 1.00 91.63 2126 PRO B N 1
ATOM 2140 C CA . PRO B 2 126 ? 43.273 11.855 17.969 1.00 94.60 2126 PRO B CA 1
ATOM 2141 C C . PRO B 2 126 ? 43.714 12.669 19.184 1.00 97.76 2126 PRO B C 1
ATOM 2142 O O . PRO B 2 126 ? 43.896 12.128 20.274 1.00 99.15 2126 PRO B O 1
ATOM 2146 N N . LYS B 2 127 ? 43.885 13.972 18.984 1.00 98.96 2127 LYS B N 1
ATOM 2147 C CA . LYS B 2 127 ? 44.306 14.865 20.056 1.00 99.72 2127 LYS B CA 1
ATOM 2148 C C . LYS B 2 127 ? 43.139 15.298 20.943 1.00 101.58 2127 LYS B C 1
ATOM 2149 O O . LYS B 2 127 ? 43.233 15.247 22.169 1.00 100.14 2127 LYS B O 1
ATOM 2155 N N . PRO B 2 128 ? 42.021 15.735 20.335 1.00 104.22 2128 PRO B N 1
ATOM 2156 C CA . PRO B 2 128 ? 40.852 16.171 21.107 1.00 104.75 2128 PRO B CA 1
ATOM 2157 C C . PRO B 2 128 ? 40.333 15.104 22.070 1.00 104.62 2128 PRO B C 1
ATOM 2158 O O . PRO B 2 128 ? 40.888 13.984 22.069 1.00 105.88 2128 PRO B O 1
ATOM 2162 N N . PHE C 3 1 ? 6.365 20.292 -12.177 1.00 146.88 3002 PHE C N 1
ATOM 2163 C CA . PHE C 3 1 ? 6.761 21.688 -11.835 1.00 147.49 3002 PHE C CA 1
ATOM 2164 C C . PHE C 3 1 ? 6.564 21.957 -10.346 1.00 147.82 3002 PHE C C 1
ATOM 2165 O O . PHE C 3 1 ? 6.091 21.094 -9.608 1.00 146.91 3002 PHE C O 1
ATOM 2173 N N . ASN C 3 2 ? 6.932 23.160 -9.914 1.00 148.93 3003 ASN C N 1
ATOM 2174 C CA . ASN C 3 2 ? 6.801 23.557 -8.516 1.00 150.39 3003 ASN C CA 1
ATOM 2175 C C . ASN C 3 2 ? 7.587 22.627 -7.596 1.00 151.26 3003 ASN C C 1
ATOM 2176 O O . ASN C 3 2 ? 7.103 21.560 -7.216 1.00 151.83 3003 ASN C O 1
ATOM 2181 N N . CYS C 3 3 ? 8.798 23.041 -7.238 1.00 151.86 3004 CYS C N 1
ATOM 2182 C CA . CYS C 3 3 ? 9.652 22.249 -6.360 1.00 152.20 3004 CYS C CA 1
ATOM 2183 C C . CYS C 3 3 ? 9.016 22.085 -4.985 1.00 152.35 3004 CYS C C 1
ATOM 2184 O O . CYS C 3 3 ? 7.934 22.610 -4.722 1.00 152.39 3004 CYS C O 1
ATOM 2187 N N . LEU C 3 4 ? 9.698 21.353 -4.110 1.00 152.61 3005 LEU C N 1
ATOM 2188 C CA . LEU C 3 4 ? 9.211 21.120 -2.756 1.00 153.20 3005 LEU C CA 1
ATOM 2189 C C . LEU C 3 4 ? 9.354 22.397 -1.932 1.00 153.23 3005 LEU C C 1
ATOM 2190 O O . LEU C 3 4 ? 10.088 23.310 -2.311 1.00 153.29 3005 LEU C O 1
ATOM 2195 N N . PRO C 3 5 ? 8.651 22.478 -0.791 1.00 153.04 3006 PRO C N 1
ATOM 2196 C CA . PRO C 3 5 ? 8.719 23.663 0.070 1.00 152.68 3006 PRO C CA 1
ATOM 2197 C C . PRO C 3 5 ? 10.122 23.924 0.614 1.00 152.11 3006 PRO C C 1
ATOM 2198 O O . PRO C 3 5 ? 10.661 23.126 1.381 1.00 152.52 3006 PRO C O 1
ATOM 2202 N N . GLY C 3 6 ? 10.706 25.048 0.210 1.00 150.98 3007 GLY C N 1
ATOM 2203 C CA . GLY C 3 6 ? 12.040 25.396 0.664 1.00 150.09 3007 GLY C CA 1
ATOM 2204 C C . GLY C 3 6 ? 13.109 24.998 -0.334 1.00 149.38 3007 GLY C C 1
ATOM 2205 O O . GLY C 3 6 ? 14.283 24.877 0.016 1.00 149.04 3007 GLY C O 1
ATOM 2206 N N . TRP C 3 7 ? 12.701 24.793 -1.583 1.00 148.63 3008 TRP C N 1
ATOM 2207 C CA . TRP C 3 7 ? 13.627 24.404 -2.640 1.00 147.49 3008 TRP C CA 1
ATOM 2208 C C . TRP C 3 7 ? 13.615 25.417 -3.780 1.00 146.51 3008 TRP C C 1
ATOM 2209 O O . TRP C 3 7 ? 12.657 25.484 -4.550 1.00 146.00 3008 TRP C O 1
ATOM 2220 N N . SER C 3 8 ? 14.681 26.203 -3.882 1.00 145.47 3009 SER C N 1
ATOM 2221 C CA . SER C 3 8 ? 14.791 27.206 -4.935 1.00 145.13 3009 SER C CA 1
ATOM 2222 C C . SER C 3 8 ? 15.021 26.519 -6.277 1.00 145.38 3009 SER C C 1
ATOM 2223 O O . SER C 3 8 ? 15.537 25.403 -6.329 1.00 146.04 3009 SER C O 1
ATOM 2226 N N . ALA C 3 9 ? 14.638 27.188 -7.361 1.00 144.81 3010 ALA C N 1
ATOM 2227 C CA . ALA C 3 9 ? 14.803 26.625 -8.696 1.00 144.40 3010 ALA C CA 1
ATOM 2228 C C . ALA C 3 9 ? 15.062 27.702 -9.744 1.00 144.39 3010 ALA C C 1
ATOM 2229 O O . ALA C 3 9 ? 15.052 28.895 -9.442 1.00 144.25 3010 ALA C O 1
ATOM 2231 N N . TYR C 3 10 ? 15.296 27.266 -10.977 1.00 144.62 3011 TYR C N 1
ATOM 2232 C CA . TYR C 3 10 ? 15.557 28.175 -12.086 1.00 144.69 3011 TYR C CA 1
ATOM 2233 C C . TYR C 3 10 ? 14.546 27.950 -13.205 1.00 145.21 3011 TYR C C 1
ATOM 2234 O O . TYR C 3 10 ? 13.836 28.871 -13.608 1.00 144.93 3011 TYR C O 1
ATOM 2243 N N . ASP C 3 11 ? 14.487 26.718 -13.700 1.00 145.99 3012 ASP C N 1
ATOM 2244 C CA . ASP C 3 11 ? 13.563 26.368 -14.772 1.00 146.96 3012 ASP C CA 1
ATOM 2245 C C . ASP C 3 11 ? 12.883 25.035 -14.478 1.00 148.03 3012 ASP C C 1
ATOM 2246 O O . ASP C 3 11 ? 11.658 24.929 -14.532 1.00 148.57 3012 ASP C O 1
ATOM 2251 N N . GLN C 3 12 ? 13.684 24.021 -14.169 1.00 148.57 3013 GLN C N 1
ATOM 2252 C CA . GLN C 3 12 ? 13.161 22.693 -13.865 1.00 149.01 3013 GLN C CA 1
ATOM 2253 C C . GLN C 3 12 ? 13.992 22.003 -12.789 1.00 149.39 3013 GLN C C 1
ATOM 2254 O O . GLN C 3 12 ? 13.541 21.042 -12.166 1.00 148.98 3013 GLN C O 1
ATOM 2260 N N . HIS C 3 13 ? 15.206 22.499 -12.575 1.00 149.97 3014 HIS C N 1
ATOM 2261 C CA . HIS C 3 13 ? 16.103 21.927 -11.578 1.00 150.22 3014 HIS C CA 1
ATOM 2262 C C . HIS C 3 13 ? 15.890 22.573 -10.212 1.00 149.81 3014 HIS C C 1
ATOM 2263 O O . HIS C 3 13 ? 15.894 23.798 -10.087 1.00 149.30 3014 HIS C O 1
ATOM 2270 N N . CYS C 3 14 ? 15.706 21.741 -9.191 1.00 149.45 3015 CYS C N 1
ATOM 2271 C CA . CYS C 3 14 ? 15.491 22.228 -7.833 1.00 148.49 3015 CYS C CA 1
ATOM 2272 C C . CYS C 3 14 ? 16.771 22.131 -7.009 1.00 147.53 3015 CYS C C 1
ATOM 2273 O O . CYS C 3 14 ? 17.539 21.179 -7.150 1.00 147.81 3015 CYS C O 1
ATOM 2276 N N . TYR C 3 15 ? 16.996 23.120 -6.149 1.00 146.10 3016 TYR C N 1
ATOM 2277 C CA . TYR C 3 15 ? 18.183 23.145 -5.300 1.00 144.84 3016 TYR C CA 1
ATOM 2278 C C . TYR C 3 15 ? 17.819 23.443 -3.847 1.00 144.17 3016 TYR C C 1
ATOM 2279 O O . TYR C 3 15 ? 16.755 23.993 -3.564 1.00 144.45 3016 TYR C O 1
ATOM 2288 N N . GLN C 3 16 ? 18.712 23.075 -2.932 1.00 143.21 3017 GLN C N 1
ATOM 2289 C CA . GLN C 3 16 ? 18.499 23.306 -1.507 1.00 141.91 3017 GLN C CA 1
ATOM 2290 C C . GLN C 3 16 ? 19.749 22.954 -0.706 1.00 139.81 3017 GLN C C 1
ATOM 2291 O O . GLN C 3 16 ? 20.266 21.841 -0.804 1.00 139.52 3017 GLN C O 1
ATOM 2297 N N . ALA C 3 17 ? 20.226 23.907 0.086 1.00 137.55 3018 ALA C N 1
ATOM 2298 C CA . ALA C 3 17 ? 21.415 23.700 0.906 1.00 136.09 3018 ALA C CA 1
ATOM 2299 C C . ALA C 3 17 ? 21.034 23.441 2.359 1.00 135.11 3018 ALA C C 1
ATOM 2300 O O . ALA C 3 17 ? 20.337 24.243 2.981 1.00 135.71 3018 ALA C O 1
ATOM 2302 N N . PHE C 3 18 ? 21.498 22.317 2.896 1.00 133.31 3019 PHE C N 1
ATOM 2303 C CA . PHE C 3 18 ? 21.209 21.950 4.278 1.00 130.83 3019 PHE C CA 1
ATOM 2304 C C . PHE C 3 18 ? 22.153 22.671 5.236 1.00 128.41 3019 PHE C C 1
ATOM 2305 O O . PHE C 3 18 ? 23.062 23.381 4.807 1.00 127.54 3019 PHE C O 1
ATOM 2313 N N . ASN C 3 19 ? 21.933 22.483 6.534 1.00 125.14 3020 ASN C N 1
ATOM 2314 C CA . ASN C 3 19 ? 22.761 23.121 7.550 1.00 121.35 3020 ASN C CA 1
ATOM 2315 C C . ASN C 3 19 ? 23.553 22.098 8.359 1.00 119.23 3020 ASN C C 1
ATOM 2316 O O . ASN C 3 19 ? 24.129 22.425 9.397 1.00 119.13 3020 ASN C O 1
ATOM 2321 N N . GLU C 3 20 ? 23.578 20.860 7.878 1.00 116.89 3021 GLU C N 1
ATOM 2322 C CA . GLU C 3 20 ? 24.302 19.790 8.554 1.00 114.67 3021 GLU C CA 1
ATOM 2323 C C . GLU C 3 20 ? 25.464 19.303 7.692 1.00 113.42 3021 GLU C C 1
ATOM 2324 O O . GLU C 3 20 ? 25.258 18.666 6.660 1.00 112.71 3021 GLU C O 1
ATOM 2330 N N . PRO C 3 21 ? 26.705 19.608 8.105 1.00 112.80 3022 PRO C N 1
ATOM 2331 C CA . PRO C 3 21 ? 27.905 19.201 7.368 1.00 113.05 3022 PRO C CA 1
ATOM 2332 C C . PRO C 3 21 ? 28.387 17.782 7.676 1.00 112.27 3022 PRO C C 1
ATOM 2333 O O . PRO C 3 21 ? 28.913 17.518 8.758 1.00 111.64 3022 PRO C O 1
ATOM 2337 N N . LYS C 3 22 ? 28.208 16.875 6.720 1.00 111.21 3023 LYS C N 1
ATOM 2338 C CA . LYS C 3 22 ? 28.643 15.490 6.884 1.00 109.97 3023 LYS C CA 1
ATOM 2339 C C . LYS C 3 22 ? 29.908 15.265 6.061 1.00 111.13 3023 LYS C C 1
ATOM 2340 O O . LYS C 3 22 ? 30.553 16.219 5.627 1.00 109.28 3023 LYS C O 1
ATOM 2346 N N . THR C 3 23 ? 30.256 14.000 5.851 1.00 114.24 3024 THR C N 1
ATOM 2347 C CA . THR C 3 23 ? 31.431 13.654 5.061 1.00 117.23 3024 THR C CA 1
ATOM 2348 C C . THR C 3 23 ? 31.045 13.772 3.588 1.00 119.89 3024 THR C C 1
ATOM 2349 O O . THR C 3 23 ? 30.218 14.611 3.230 1.00 119.26 3024 THR C O 1
ATOM 2353 N N . TRP C 3 24 ? 31.637 12.944 2.734 1.00 123.11 3025 TRP C N 1
ATOM 2354 C CA . TRP C 3 24 ? 31.313 12.989 1.314 1.00 125.51 3025 TRP C CA 1
ATOM 2355 C C . TRP C 3 24 ? 30.197 12.001 0.997 1.00 126.12 3025 TRP C C 1
ATOM 2356 O O . TRP C 3 24 ? 29.152 12.377 0.465 1.00 126.03 3025 TRP C O 1
ATOM 2367 N N . ASP C 3 25 ? 30.430 10.736 1.329 1.00 126.47 3026 ASP C N 1
ATOM 2368 C CA . ASP C 3 25 ? 29.455 9.679 1.082 1.00 127.08 3026 ASP C CA 1
ATOM 2369 C C . ASP C 3 25 ? 28.089 10.025 1.665 1.00 128.22 3026 ASP C C 1
ATOM 2370 O O . ASP C 3 25 ? 27.069 9.920 0.983 1.00 128.42 3026 ASP C O 1
ATOM 2375 N N . GLU C 3 26 ? 28.075 10.439 2.928 1.00 129.29 3027 GLU C N 1
ATOM 2376 C CA . GLU C 3 26 ? 26.832 10.799 3.601 1.00 130.53 3027 GLU C CA 1
ATOM 2377 C C . GLU C 3 26 ? 26.094 11.902 2.850 1.00 131.13 3027 GLU C C 1
ATOM 2378 O O . GLU C 3 26 ? 24.871 11.866 2.724 1.00 130.55 3027 GLU C O 1
ATOM 2384 N N . ALA C 3 27 ? 26.844 12.879 2.351 1.00 132.48 3028 ALA C N 1
ATOM 2385 C CA . ALA C 3 27 ? 26.259 13.993 1.613 1.00 133.62 3028 ALA C CA 1
ATOM 2386 C C . ALA C 3 27 ? 25.529 13.504 0.367 1.00 133.96 3028 ALA C C 1
ATOM 2387 O O . ALA C 3 27 ? 24.337 13.759 0.193 1.00 134.26 3028 ALA C O 1
ATOM 2389 N N . GLU C 3 28 ? 26.254 12.801 -0.497 1.00 134.02 3029 GLU C N 1
ATOM 2390 C CA . GLU C 3 28 ? 25.689 12.273 -1.733 1.00 133.85 3029 GLU C CA 1
ATOM 2391 C C . GLU C 3 28 ? 24.531 11.315 -1.471 1.00 134.19 3029 GLU C C 1
ATOM 2392 O O . GLU C 3 28 ? 23.430 11.499 -1.990 1.00 133.89 3029 GLU C O 1
ATOM 2398 N N . ARG C 3 29 ? 24.789 10.292 -0.663 1.00 135.03 3030 ARG C N 1
ATOM 2399 C CA . ARG C 3 29 ? 23.778 9.295 -0.335 1.00 135.92 3030 ARG C CA 1
ATOM 2400 C C . ARG C 3 29 ? 22.631 9.888 0.481 1.00 135.34 3030 ARG C C 1
ATOM 2401 O O . ARG C 3 29 ? 21.704 9.178 0.871 1.00 135.03 3030 ARG C O 1
ATOM 2409 N N . PHE C 3 30 ? 22.690 11.193 0.731 1.00 134.77 3031 PHE C N 1
ATOM 2410 C CA . PHE C 3 30 ? 21.649 11.863 1.502 1.00 135.11 3031 PHE C CA 1
ATOM 2411 C C . PHE C 3 30 ? 20.546 12.402 0.597 1.00 134.49 3031 PHE C C 1
ATOM 2412 O O . PHE C 3 30 ? 19.361 12.198 0.862 1.00 133.56 3031 PHE C O 1
ATOM 2420 N N . CYS C 3 31 ? 20.940 13.090 -0.471 1.00 134.23 3032 CYS C N 1
ATOM 2421 C CA . CYS C 3 31 ? 19.978 13.656 -1.409 1.00 134.32 3032 CYS C CA 1
ATOM 2422 C C . CYS C 3 31 ? 19.091 12.563 -1.996 1.00 134.60 3032 CYS C C 1
ATOM 2423 O O . CYS C 3 31 ? 17.876 12.727 -2.105 1.00 134.72 3032 CYS C O 1
ATOM 2426 N N . THR C 3 32 ? 19.709 11.448 -2.373 1.00 134.84 3033 THR C N 1
ATOM 2427 C CA . THR C 3 32 ? 18.989 10.322 -2.956 1.00 134.05 3033 THR C CA 1
ATOM 2428 C C . THR C 3 32 ? 17.881 9.816 -2.040 1.00 133.54 3033 THR C C 1
ATOM 2429 O O . THR C 3 32 ? 16.867 9.298 -2.507 1.00 132.76 3033 THR C O 1
ATOM 2433 N N . GLU C 3 33 ? 18.080 9.968 -0.735 1.00 132.95 3034 GLU C N 1
ATOM 2434 C CA . GLU C 3 33 ? 17.100 9.519 0.246 1.00 131.98 3034 GLU C CA 1
ATOM 2435 C C . GLU C 3 33 ? 16.078 10.607 0.561 1.00 131.49 3034 GLU C C 1
ATOM 2436 O O . GLU C 3 33 ? 15.794 10.889 1.726 1.00 131.54 3034 GLU C O 1
ATOM 2442 N N . GLN C 3 34 ? 15.526 11.212 -0.486 1.00 131.28 3035 GLN C N 1
ATOM 2443 C CA . GLN C 3 34 ? 14.531 12.267 -0.332 1.00 131.11 3035 GLN C CA 1
ATOM 2444 C C . GLN C 3 34 ? 13.312 11.991 -1.206 1.00 130.83 3035 GLN C C 1
ATOM 2445 O O . GLN C 3 34 ? 13.152 10.890 -1.733 1.00 131.12 3035 GLN C O 1
ATOM 2451 N N . ALA C 3 35 ? 12.453 12.996 -1.354 1.00 129.84 3036 ALA C N 1
ATOM 2452 C CA . ALA C 3 35 ? 11.249 12.862 -2.165 1.00 128.19 3036 ALA C CA 1
ATOM 2453 C C . ALA C 3 35 ? 11.620 12.452 -3.586 1.00 126.94 3036 ALA C C 1
ATOM 2454 O O . ALA C 3 35 ? 11.526 11.279 -3.948 1.00 126.25 3036 ALA C O 1
ATOM 2456 N N . LYS C 3 36 ? 12.041 13.426 -4.387 1.00 125.87 3037 LYS C N 1
ATOM 2457 C CA . LYS C 3 36 ? 12.435 13.165 -5.766 1.00 124.90 3037 LYS C CA 1
ATOM 2458 C C . LYS C 3 36 ? 13.705 12.317 -5.739 1.00 123.28 3037 LYS C C 1
ATOM 2459 O O . LYS C 3 36 ? 14.377 12.233 -4.711 1.00 123.31 3037 LYS C O 1
ATOM 2465 N N . ARG C 3 37 ? 14.032 11.689 -6.863 1.00 120.68 3038 ARG C N 1
ATOM 2466 C CA . ARG C 3 37 ? 15.224 10.853 -6.938 1.00 117.91 3038 ARG C CA 1
ATOM 2467 C C . ARG C 3 37 ? 16.342 11.552 -7.703 1.00 116.59 3038 ARG C C 1
ATOM 2468 O O . ARG C 3 37 ? 16.432 11.449 -8.926 1.00 116.11 3038 ARG C O 1
ATOM 2476 N N . GLY C 3 38 ? 17.192 12.265 -6.969 1.00 115.48 3039 GLY C N 1
ATOM 2477 C CA . GLY C 3 38 ? 18.298 12.973 -7.585 1.00 114.02 3039 GLY C CA 1
ATOM 2478 C C . GLY C 3 38 ? 19.559 12.875 -6.748 1.00 113.40 3039 GLY C C 1
ATOM 2479 O O . GLY C 3 38 ? 19.537 12.323 -5.648 1.00 113.75 3039 GLY C O 1
ATOM 2480 N N . HIS C 3 39 ? 20.660 13.410 -7.267 1.00 112.59 3040 HIS C N 1
ATOM 2481 C CA . HIS C 3 39 ? 21.935 13.374 -6.559 1.00 111.16 3040 HIS C CA 1
ATOM 2482 C C . HIS C 3 39 ? 22.401 14.778 -6.185 1.00 109.04 3040 HIS C C 1
ATOM 2483 O O . HIS C 3 39 ? 21.653 15.746 -6.323 1.00 108.73 3040 HIS C O 1
ATOM 2490 N N . LEU C 3 40 ? 23.640 14.881 -5.712 1.00 107.05 3041 LEU C N 1
ATOM 2491 C CA . LEU C 3 40 ? 24.209 16.165 -5.313 1.00 105.07 3041 LEU C CA 1
ATOM 2492 C C . LEU C 3 40 ? 24.164 17.184 -6.447 1.00 103.65 3041 LEU C C 1
ATOM 2493 O O . LEU C 3 40 ? 23.870 16.842 -7.592 1.00 103.53 3041 LEU C O 1
ATOM 2498 N N . VAL C 3 41 ? 24.459 18.437 -6.117 1.00 101.39 3042 VAL C N 1
ATOM 2499 C CA . VAL C 3 41 ? 24.452 19.511 -7.103 1.00 99.35 3042 VAL C CA 1
ATOM 2500 C C . VAL C 3 41 ? 25.466 19.250 -8.211 1.00 97.89 3042 VAL C C 1
ATOM 2501 O O . VAL C 3 41 ? 26.585 18.806 -7.952 1.00 97.76 3042 VAL C O 1
ATOM 2505 N N . SER C 3 42 ? 25.065 19.526 -9.447 1.00 96.03 3043 SER C N 1
ATOM 2506 C CA . SER C 3 42 ? 25.937 19.327 -10.597 1.00 93.32 3043 SER C CA 1
ATOM 2507 C C . SER C 3 42 ? 26.017 20.601 -11.429 1.00 92.78 3043 SER C C 1
ATOM 2508 O O . SER C 3 42 ? 24.995 21.186 -11.786 1.00 92.45 3043 SER C O 1
ATOM 2511 N N . ILE C 3 43 ? 27.238 21.027 -11.731 1.00 92.11 3044 ILE C N 1
ATOM 2512 C CA . ILE C 3 43 ? 27.453 22.232 -12.519 1.00 92.84 3044 ILE C CA 1
ATOM 2513 C C . ILE C 3 43 ? 27.818 21.875 -13.956 1.00 93.99 3044 ILE C C 1
ATOM 2514 O O . ILE C 3 43 ? 28.985 21.644 -14.272 1.00 94.92 3044 ILE C O 1
ATOM 2519 N N . GLY C 3 44 ? 26.810 21.829 -14.821 1.00 93.62 3045 GLY C N 1
ATOM 2520 C CA . GLY C 3 44 ? 27.045 21.501 -16.214 1.00 91.84 3045 GLY C CA 1
ATOM 2521 C C . GLY C 3 44 ? 26.729 22.663 -17.133 1.00 90.96 3045 GLY C C 1
ATOM 2522 O O . GLY C 3 44 ? 26.510 22.479 -18.330 1.00 90.79 3045 GLY C O 1
ATOM 2523 N N . SER C 3 45 ? 26.706 23.865 -16.567 1.00 91.01 3046 SER C N 1
ATOM 2524 C CA . SER C 3 45 ? 26.415 25.071 -17.333 1.00 90.19 3046 SER C CA 1
ATOM 2525 C C . SER C 3 45 ? 26.906 26.309 -16.590 1.00 90.29 3046 SER C C 1
ATOM 2526 O O . SER C 3 45 ? 26.701 26.443 -15.383 1.00 90.75 3046 SER C O 1
ATOM 2529 N N . ASP C 3 46 ? 27.553 27.212 -17.320 1.00 88.77 3047 ASP C N 1
ATOM 2530 C CA . ASP C 3 46 ? 28.077 28.439 -16.735 1.00 86.50 3047 ASP C CA 1
ATOM 2531 C C . ASP C 3 46 ? 26.956 29.276 -16.130 1.00 86.24 3047 ASP C C 1
ATOM 2532 O O . ASP C 3 46 ? 27.108 29.844 -15.048 1.00 83.93 3047 ASP C O 1
ATOM 2537 N N . GLY C 3 47 ? 25.831 29.349 -16.833 1.00 87.63 3048 GLY C N 1
ATOM 2538 C CA . GLY C 3 47 ? 24.704 30.122 -16.344 1.00 87.42 3048 GLY C CA 1
ATOM 2539 C C . GLY C 3 47 ? 23.945 29.411 -15.240 1.00 88.27 3048 GLY C C 1
ATOM 2540 O O . GLY C 3 47 ? 22.790 29.736 -14.963 1.00 86.85 3048 GLY C O 1
ATOM 2541 N N . GLU C 3 48 ? 24.598 28.441 -14.608 1.00 90.54 3049 GLU C N 1
ATOM 2542 C CA . GLU C 3 48 ? 23.991 27.669 -13.529 1.00 92.30 3049 GLU C CA 1
ATOM 2543 C C . GLU C 3 48 ? 24.999 27.440 -12.407 1.00 92.29 3049 GLU C C 1
ATOM 2544 O O . GLU C 3 48 ? 24.633 27.066 -11.292 1.00 91.96 3049 GLU C O 1
ATOM 2550 N N . ALA C 3 49 ? 26.273 27.667 -12.713 1.00 92.38 3050 ALA C N 1
ATOM 2551 C CA . ALA C 3 49 ? 27.343 27.489 -11.739 1.00 92.52 3050 ALA C CA 1
ATOM 2552 C C . ALA C 3 49 ? 27.189 28.466 -10.578 1.00 92.98 3050 ALA C C 1
ATOM 2553 O O . ALA C 3 49 ? 26.854 28.069 -9.462 1.00 92.19 3050 ALA C O 1
ATOM 2555 N N . ASP C 3 50 ? 27.436 29.743 -10.849 1.00 93.81 3051 ASP C N 1
ATOM 2556 C CA . ASP C 3 50 ? 27.325 30.779 -9.829 1.00 94.38 3051 ASP C CA 1
ATOM 2557 C C . ASP C 3 50 ? 25.894 30.852 -9.303 1.00 92.49 3051 ASP C C 1
ATOM 2558 O O . ASP C 3 50 ? 25.655 31.319 -8.190 1.00 92.00 3051 ASP C O 1
ATOM 2563 N N . PHE C 3 51 ? 24.948 30.384 -10.111 1.00 90.08 3052 PHE C N 1
ATOM 2564 C CA . PHE C 3 51 ? 23.543 30.389 -9.724 1.00 89.67 3052 PHE C CA 1
ATOM 2565 C C . PHE C 3 51 ? 23.372 29.747 -8.352 1.00 91.55 3052 PHE C C 1
ATOM 2566 O O . PHE C 3 51 ? 22.539 30.177 -7.553 1.00 92.58 3052 PHE C O 1
ATOM 2574 N N . VAL C 3 52 ? 24.167 28.716 -8.086 1.00 92.63 3053 VAL C N 1
ATOM 2575 C CA . VAL C 3 52 ? 24.111 28.015 -6.810 1.00 93.46 3053 VAL C CA 1
ATOM 2576 C C . VAL C 3 52 ? 24.874 28.800 -5.748 1.00 93.32 3053 VAL C C 1
ATOM 2577 O O . VAL C 3 52 ? 24.477 28.836 -4.584 1.00 92.82 3053 VAL C O 1
ATOM 2581 N N . ALA C 3 53 ? 25.971 29.428 -6.161 1.00 94.18 3054 ALA C N 1
ATOM 2582 C CA . ALA C 3 53 ? 26.794 30.216 -5.252 1.00 95.11 3054 ALA C CA 1
ATOM 2583 C C . ALA C 3 53 ? 25.951 31.265 -4.535 1.00 94.53 3054 ALA C C 1
ATOM 2584 O O . ALA C 3 53 ? 26.096 31.475 -3.331 1.00 93.56 3054 ALA C O 1
ATOM 2586 N N . GLN C 3 54 ? 25.067 31.919 -5.282 1.00 94.79 3055 GLN C N 1
ATOM 2587 C CA . GLN C 3 54 ? 24.199 32.944 -4.717 1.00 96.09 3055 GLN C CA 1
ATOM 2588 C C . GLN C 3 54 ? 23.114 32.312 -3.854 1.00 98.55 3055 GLN C C 1
ATOM 2589 O O . GLN C 3 54 ? 22.781 32.824 -2.785 1.00 98.93 3055 GLN C O 1
ATOM 2595 N N . LEU C 3 55 ? 22.566 31.198 -4.326 1.00 100.75 3056 LEU C N 1
ATOM 2596 C CA . LEU C 3 55 ? 21.520 30.490 -3.598 1.00 103.41 3056 LEU C CA 1
ATOM 2597 C C . LEU C 3 55 ? 22.052 30.061 -2.236 1.00 104.90 3056 LEU C C 1
ATOM 2598 O O . LEU C 3 55 ? 21.400 30.264 -1.211 1.00 104.39 3056 LEU C O 1
ATOM 2603 N N . VAL C 3 56 ? 23.243 29.469 -2.233 1.00 107.32 3057 VAL C N 1
ATOM 2604 C CA . VAL C 3 56 ? 23.869 29.011 -0.999 1.00 109.61 3057 VAL C CA 1
ATOM 2605 C C . VAL C 3 56 ? 24.120 30.179 -0.052 1.00 111.37 3057 VAL C C 1
ATOM 2606 O O . VAL C 3 56 ? 23.650 30.176 1.084 1.00 112.18 3057 VAL C O 1
ATOM 2610 N N . THR C 3 57 ? 24.860 31.175 -0.528 1.00 113.80 3058 THR C N 1
ATOM 2611 C CA . THR C 3 57 ? 25.175 32.352 0.276 1.00 116.37 3058 THR C CA 1
ATOM 2612 C C . THR C 3 57 ? 23.921 32.993 0.856 1.00 116.95 3058 THR C C 1
ATOM 2613 O O . THR C 3 57 ? 23.913 33.439 2.004 1.00 117.03 3058 THR C O 1
ATOM 2617 N N . ASN C 3 58 ? 22.860 33.033 0.057 1.00 116.97 3059 ASN C N 1
ATOM 2618 C CA . ASN C 3 58 ? 21.598 33.622 0.484 1.00 117.28 3059 ASN C CA 1
ATOM 2619 C C . ASN C 3 58 ? 21.030 32.879 1.691 1.00 117.18 3059 ASN C C 1
ATOM 2620 O O . ASN C 3 58 ? 20.122 33.370 2.362 1.00 117.54 3059 ASN C O 1
ATOM 2625 N N . ASN C 3 59 ? 21.572 31.698 1.969 1.00 116.63 3060 ASN C N 1
ATOM 2626 C CA . ASN C 3 59 ? 21.108 30.894 3.093 1.00 116.44 3060 ASN C CA 1
ATOM 2627 C C . ASN C 3 59 ? 22.196 30.616 4.126 1.00 117.74 3060 ASN C C 1
ATOM 2628 O O . ASN C 3 59 ? 21.904 30.472 5.314 1.00 118.03 3060 ASN C O 1
ATOM 2633 N N . ILE C 3 60 ? 23.446 30.541 3.680 1.00 119.07 3061 ILE C N 1
ATOM 2634 C CA . ILE C 3 60 ? 24.554 30.273 4.589 1.00 120.00 3061 ILE C CA 1
ATOM 2635 C C . ILE C 3 60 ? 25.203 31.544 5.128 1.00 122.14 3061 ILE C C 1
ATOM 2636 O O . ILE C 3 60 ? 26.336 31.516 5.608 1.00 122.74 3061 ILE C O 1
ATOM 2641 N N . LYS C 3 61 ? 24.469 32.652 5.045 1.00 123.27 3062 LYS C N 1
ATOM 2642 C CA . LYS C 3 61 ? 24.922 33.955 5.530 1.00 124.43 3062 LYS C CA 1
ATOM 2643 C C . LYS C 3 61 ? 25.880 34.674 4.581 1.00 125.29 3062 LYS C C 1
ATOM 2644 O O . LYS C 3 61 ? 26.246 35.826 4.818 1.00 125.43 3062 LYS C O 1
ATOM 2650 N N . ARG C 3 62 ? 26.292 33.982 3.521 1.00 125.40 3063 ARG C N 1
ATOM 2651 C CA . ARG C 3 62 ? 27.192 34.533 2.503 1.00 125.36 3063 ARG C CA 1
ATOM 2652 C C . ARG C 3 62 ? 28.705 34.527 2.769 1.00 125.87 3063 ARG C C 1
ATOM 2653 O O . ARG C 3 62 ? 29.471 35.052 1.961 1.00 125.34 3063 ARG C O 1
ATOM 2661 N N . PRO C 3 63 ? 29.164 33.942 3.891 1.00 126.33 3064 PRO C N 1
ATOM 2662 C CA . PRO C 3 63 ? 30.613 33.954 4.111 1.00 126.59 3064 PRO C CA 1
ATOM 2663 C C . PRO C 3 63 ? 31.327 32.895 3.271 1.00 126.23 3064 PRO C C 1
ATOM 2664 O O . PRO C 3 63 ? 30.966 32.659 2.117 1.00 125.68 3064 PRO C O 1
ATOM 2668 N N . GLU C 3 64 ? 32.339 32.263 3.857 1.00 126.70 3065 GLU C N 1
ATOM 2669 C CA . GLU C 3 64 ? 33.095 31.222 3.170 1.00 127.81 3065 GLU C CA 1
ATOM 2670 C C . GLU C 3 64 ? 32.509 29.859 3.514 1.00 128.73 3065 GLU C C 1
ATOM 2671 O O . GLU C 3 64 ? 32.042 29.643 4.633 1.00 129.18 3065 GLU C O 1
ATOM 2677 N N . LEU C 3 65 ? 32.533 28.939 2.554 1.00 129.00 3066 LEU C N 1
ATOM 2678 C CA . LEU C 3 65 ? 31.991 27.604 2.775 1.00 128.76 3066 LEU C CA 1
ATOM 2679 C C . LEU C 3 65 ? 32.354 26.658 1.632 1.00 128.80 3066 LEU C C 1
ATOM 2680 O O . LEU C 3 65 ? 32.390 27.059 0.468 1.00 129.93 3066 LEU C O 1
ATOM 2685 N N . TYR C 3 66 ? 32.625 25.402 1.975 1.00 127.31 3067 TYR C N 1
ATOM 2686 C CA . TYR C 3 66 ? 32.984 24.390 0.986 1.00 125.43 3067 TYR C CA 1
ATOM 2687 C C . TYR C 3 66 ? 31.813 23.435 0.760 1.00 124.26 3067 TYR C C 1
ATOM 2688 O O . TYR C 3 66 ? 31.233 22.916 1.714 1.00 123.90 3067 TYR C O 1
ATOM 2697 N N . VAL C 3 67 ? 31.471 23.204 -0.505 1.00 122.03 3068 VAL C N 1
ATOM 2698 C CA . VAL C 3 67 ? 30.366 22.314 -0.850 1.00 119.27 3068 VAL C CA 1
ATOM 2699 C C . VAL C 3 67 ? 30.810 21.162 -1.748 1.00 117.64 3068 VAL C C 1
ATOM 2700 O O . VAL C 3 67 ? 31.662 21.333 -2.619 1.00 116.82 3068 VAL C O 1
ATOM 2704 N N . TRP C 3 68 ? 30.225 19.989 -1.526 1.00 115.66 3069 TRP C N 1
ATOM 2705 C CA . TRP C 3 68 ? 30.545 18.806 -2.317 1.00 113.51 3069 TRP C CA 1
ATOM 2706 C C . TRP C 3 68 ? 29.717 18.795 -3.598 1.00 113.09 3069 TRP C C 1
ATOM 2707 O O . TRP C 3 68 ? 28.496 18.644 -3.559 1.00 113.51 3069 TRP C O 1
ATOM 2718 N N . ILE C 3 69 ? 30.389 18.958 -4.733 1.00 111.95 3070 ILE C N 1
ATOM 2719 C CA . ILE C 3 69 ? 29.720 18.974 -6.028 1.00 110.60 3070 ILE C CA 1
ATOM 2720 C C . ILE C 3 69 ? 29.468 17.568 -6.564 1.00 111.51 3070 ILE C C 1
ATOM 2721 O O . ILE C 3 69 ? 29.179 17.388 -7.747 1.00 111.37 3070 ILE C O 1
ATOM 2726 N N . GLY C 3 70 ? 29.577 16.576 -5.686 1.00 112.38 3071 GLY C N 1
ATOM 2727 C CA . GLY C 3 70 ? 29.348 15.200 -6.087 1.00 112.40 3071 GLY C CA 1
ATOM 2728 C C . GLY C 3 70 ? 30.298 14.698 -7.157 1.00 112.35 3071 GLY C C 1
ATOM 2729 O O . GLY C 3 70 ? 29.873 14.066 -8.124 1.00 112.24 3071 GLY C O 1
ATOM 2730 N N . LEU C 3 71 ? 31.586 14.975 -6.986 1.00 112.59 3072 LEU C N 1
ATOM 2731 C CA . LEU C 3 71 ? 32.591 14.538 -7.947 1.00 112.80 3072 LEU C CA 1
ATOM 2732 C C . LEU C 3 71 ? 33.599 13.582 -7.324 1.00 112.08 3072 LEU C C 1
ATOM 2733 O O . LEU C 3 71 ? 34.610 14.004 -6.761 1.00 113.14 3072 LEU C O 1
ATOM 2738 N N . ARG C 3 72 ? 33.312 12.289 -7.428 1.00 110.04 3073 ARG C N 1
ATOM 2739 C CA . ARG C 3 72 ? 34.190 11.260 -6.888 1.00 106.98 3073 ARG C CA 1
ATOM 2740 C C . ARG C 3 72 ? 34.983 10.629 -8.025 1.00 103.78 3073 ARG C C 1
ATOM 2741 O O . ARG C 3 72 ? 34.407 10.063 -8.955 1.00 102.55 3073 ARG C O 1
ATOM 2749 N N . ASP C 3 73 ? 36.305 10.732 -7.947 1.00 100.75 3074 ASP C N 1
ATOM 2750 C CA . ASP C 3 73 ? 37.171 10.174 -8.975 1.00 99.99 3074 ASP C CA 1
ATOM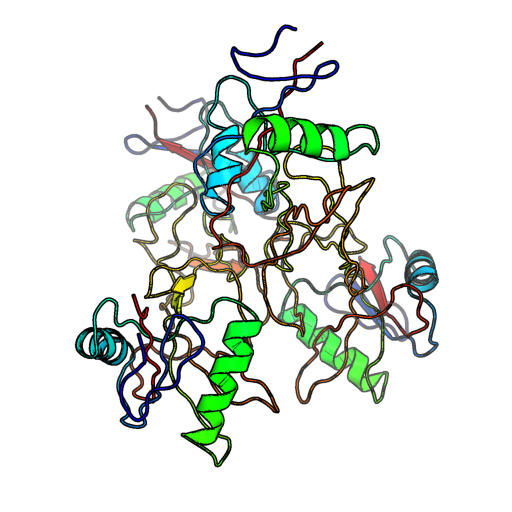 2751 C C . ASP C 3 73 ? 38.505 9.721 -8.392 1.00 100.05 3074 ASP C C 1
ATOM 2752 O O . ASP C 3 73 ? 39.272 10.531 -7.872 1.00 99.92 3074 ASP C O 1
ATOM 2757 N N . ARG C 3 74 ? 38.772 8.422 -8.480 1.00 100.09 3075 ARG C N 1
ATOM 2758 C CA . ARG C 3 74 ? 40.016 7.855 -7.972 1.00 99.94 3075 ARG C CA 1
ATOM 2759 C C . ARG C 3 74 ? 40.815 7.226 -9.109 1.00 98.98 3075 ARG C C 1
ATOM 2760 O O . ARG C 3 74 ? 40.772 7.705 -10.242 1.00 99.07 3075 ARG C O 1
ATOM 2768 N N . ARG C 3 75 ? 41.540 6.153 -8.810 1.00 97.25 3076 ARG C N 1
ATOM 2769 C CA . ARG C 3 75 ? 42.345 5.482 -9.824 1.00 96.20 3076 ARG C CA 1
ATOM 2770 C C . ARG C 3 75 ? 42.251 3.962 -9.733 1.00 95.54 3076 ARG C C 1
ATOM 2771 O O . ARG C 3 75 ? 43.143 3.251 -10.194 1.00 94.95 3076 ARG C O 1
ATOM 2779 N N . LYS C 3 76 ? 41.168 3.465 -9.142 1.00 94.80 3077 LYS C N 1
ATOM 2780 C CA . LYS C 3 76 ? 40.977 2.025 -9.001 1.00 94.94 3077 LYS C CA 1
ATOM 2781 C C . LYS C 3 76 ? 39.505 1.641 -9.078 1.00 95.55 3077 LYS C C 1
ATOM 2782 O O . LYS C 3 76 ? 38.648 2.481 -9.358 1.00 97.73 3077 LYS C O 1
ATOM 2788 N N . GLU C 3 77 ? 39.221 0.366 -8.827 1.00 94.83 3078 GLU C N 1
ATOM 2789 C CA . GLU C 3 77 ? 37.857 -0.151 -8.860 1.00 95.44 3078 GLU C CA 1
ATOM 2790 C C . GLU C 3 77 ? 37.244 0.016 -10.247 1.00 95.13 3078 GLU C C 1
ATOM 2791 O O . GLU C 3 77 ? 37.778 0.736 -11.090 1.00 93.97 3078 GLU C O 1
ATOM 2797 N N . GLN C 3 78 ? 36.122 -0.658 -10.480 1.00 95.83 3079 GLN C N 1
ATOM 2798 C CA . GLN C 3 78 ? 35.437 -0.573 -11.763 1.00 96.56 3079 GLN C CA 1
ATOM 2799 C C . GLN C 3 78 ? 34.628 0.723 -11.791 1.00 96.22 3079 GLN C C 1
ATOM 2800 O O . GLN C 3 78 ? 33.519 0.770 -12.324 1.00 96.09 3079 GLN C O 1
ATOM 2806 N N . GLN C 3 79 ? 35.193 1.771 -11.201 1.00 95.01 3080 GLN C N 1
ATOM 2807 C CA . GLN C 3 79 ? 34.546 3.076 -11.150 1.00 93.60 3080 GLN C CA 1
ATOM 2808 C C . GLN C 3 79 ? 34.977 3.883 -12.371 1.00 91.62 3080 GLN C C 1
ATOM 2809 O O . GLN C 3 79 ? 35.050 5.112 -12.330 1.00 90.72 3080 GLN C O 1
ATOM 2815 N N . CYS C 3 80 ? 35.262 3.174 -13.459 1.00 89.20 3081 CYS C N 1
ATOM 2816 C CA . CYS C 3 80 ? 35.693 3.799 -14.703 1.00 85.83 3081 CYS C CA 1
ATOM 2817 C C . CYS C 3 80 ? 36.939 4.645 -14.460 1.00 83.86 3081 CYS C C 1
ATOM 2818 O O . CYS C 3 80 ? 37.966 4.133 -14.014 1.00 80.62 3081 CYS C O 1
ATOM 2821 N N . SER C 3 81 ? 36.843 5.939 -14.754 1.00 83.47 3082 SER C N 1
ATOM 2822 C CA . SER C 3 81 ? 37.960 6.860 -14.570 1.00 82.65 3082 SER C CA 1
ATOM 2823 C C . SER C 3 81 ? 39.160 6.466 -15.424 1.00 83.23 3082 SER C C 1
ATOM 2824 O O . SER C 3 81 ? 40.164 7.178 -15.467 1.00 82.58 3082 SER C O 1
ATOM 2827 N N . SER C 3 82 ? 39.049 5.328 -16.102 1.00 84.29 3083 SER C N 1
ATOM 2828 C CA . SER C 3 82 ? 40.119 4.827 -16.957 1.00 82.91 3083 SER C CA 1
ATOM 2829 C C . SER C 3 82 ? 39.662 3.580 -17.705 1.00 81.61 3083 SER C C 1
ATOM 2830 O O . SER C 3 82 ? 39.157 2.634 -17.102 1.00 79.41 3083 SER C O 1
ATOM 2833 N N . GLU C 3 83 ? 39.841 3.586 -19.022 1.00 81.95 3084 GLU C N 1
ATOM 2834 C CA . GLU C 3 83 ? 39.449 2.458 -19.856 1.00 81.75 3084 GLU C CA 1
ATOM 2835 C C . GLU C 3 83 ? 40.526 2.176 -20.899 1.00 80.08 3084 GLU C C 1
ATOM 2836 O O . GLU C 3 83 ? 41.405 3.005 -21.128 1.00 79.78 3084 GLU C O 1
ATOM 2842 N N . TRP C 3 84 ? 40.457 1.007 -21.528 1.00 77.04 3085 TRP C N 1
ATOM 2843 C CA . TRP C 3 84 ? 41.437 0.634 -22.540 1.00 73.82 3085 TRP C CA 1
ATOM 2844 C C . TRP C 3 84 ? 40.930 0.953 -23.942 1.00 73.79 3085 TRP C C 1
ATOM 2845 O O . TRP C 3 84 ? 39.757 1.278 -24.129 1.00 73.14 3085 TRP C O 1
ATOM 2856 N N . SER C 3 85 ? 41.821 0.858 -24.925 1.00 73.06 3086 SER C N 1
ATOM 2857 C CA . SER C 3 85 ? 41.470 1.143 -26.313 1.00 72.62 3086 SER C CA 1
ATOM 2858 C C . SER C 3 85 ? 40.607 0.048 -26.931 1.00 73.36 3086 SER C C 1
ATOM 2859 O O . SER C 3 85 ? 40.124 0.193 -28.053 1.00 73.39 3086 SER C O 1
ATOM 2862 N N . MET C 3 86 ? 40.417 -1.045 -26.198 1.00 74.49 3087 MET C N 1
ATOM 2863 C CA . MET C 3 86 ? 39.611 -2.158 -26.689 1.00 75.30 3087 MET C CA 1
ATOM 2864 C C . MET C 3 86 ? 38.392 -2.421 -25.810 1.00 74.51 3087 MET C C 1
ATOM 2865 O O . MET C 3 86 ? 37.902 -3.548 -25.729 1.00 73.50 3087 MET C O 1
ATOM 2870 N N . SER C 3 87 ? 37.909 -1.370 -25.154 1.00 74.40 3088 SER C N 1
ATOM 2871 C CA . SER C 3 87 ? 36.743 -1.466 -24.284 1.00 74.67 3088 SER C CA 1
ATOM 2872 C C . SER C 3 87 ? 36.906 -2.535 -23.207 1.00 74.27 3088 SER C C 1
ATOM 2873 O O . SER C 3 87 ? 35.938 -2.918 -22.550 1.00 73.61 3088 SER C O 1
ATOM 2876 N N . ALA C 3 88 ? 38.133 -3.015 -23.029 1.00 74.45 3089 ALA C N 1
ATOM 2877 C CA . ALA C 3 88 ? 38.413 -4.037 -22.028 1.00 73.28 3089 ALA C CA 1
ATOM 2878 C C . ALA C 3 88 ? 38.195 -3.472 -20.629 1.00 72.98 3089 ALA C C 1
ATOM 2879 O O . ALA C 3 88 ? 38.953 -2.617 -20.172 1.00 72.63 3089 ALA C O 1
ATOM 2881 N N . SER C 3 89 ? 37.156 -3.953 -19.955 1.00 72.06 3090 SER C N 1
ATOM 2882 C CA . SER C 3 89 ? 36.840 -3.491 -18.610 1.00 70.73 3090 SER C CA 1
ATOM 2883 C C . SER C 3 89 ? 38.048 -3.622 -17.689 1.00 69.74 3090 SER C C 1
ATOM 2884 O O . SER C 3 89 ? 38.821 -4.575 -17.793 1.00 69.96 3090 SER C O 1
ATOM 2887 N N . ILE C 3 90 ? 38.205 -2.656 -16.791 1.00 67.34 3091 ILE C N 1
ATOM 2888 C CA . ILE C 3 90 ? 39.317 -2.653 -15.849 1.00 66.31 3091 ILE C CA 1
ATOM 2889 C C . ILE C 3 90 ? 39.242 -3.855 -14.916 1.00 67.60 3091 ILE C C 1
ATOM 2890 O O . ILE C 3 90 ? 38.290 -3.997 -14.149 1.00 67.61 3091 ILE C O 1
ATOM 2895 N N . ILE C 3 91 ? 40.248 -4.721 -14.989 1.00 68.65 3092 ILE C N 1
ATOM 2896 C CA . ILE C 3 91 ? 40.301 -5.910 -14.145 1.00 68.25 3092 ILE C CA 1
ATOM 2897 C C . ILE C 3 91 ? 41.733 -6.198 -13.710 1.00 65.99 3092 ILE C C 1
ATOM 2898 O O . ILE C 3 91 ? 41.992 -7.160 -12.986 1.00 64.46 3092 ILE C O 1
ATOM 2903 N N . TYR C 3 92 ? 42.662 -5.360 -14.157 1.00 62.98 3093 TYR C N 1
ATOM 2904 C CA . TYR C 3 92 ? 44.067 -5.525 -13.811 1.00 59.55 3093 TYR C CA 1
ATOM 2905 C C . TYR C 3 92 ? 44.886 -4.320 -14.255 1.00 59.33 3093 TYR C C 1
ATOM 2906 O O . TYR C 3 92 ? 45.027 -4.058 -15.450 1.00 58.32 3093 TYR C O 1
ATOM 2915 N N . VAL C 3 93 ? 45.422 -3.589 -13.283 1.00 60.24 3094 VAL C N 1
ATOM 2916 C CA . VAL C 3 93 ? 46.233 -2.411 -13.564 1.00 63.01 3094 VAL C CA 1
ATOM 2917 C C . VAL C 3 93 ? 47.339 -2.250 -12.527 1.00 66.60 3094 VAL C C 1
ATOM 2918 O O . VAL C 3 93 ? 47.177 -2.632 -11.370 1.00 66.98 3094 VAL C O 1
ATOM 2922 N N . ASN C 3 94 ? 48.465 -1.684 -12.950 1.00 70.13 3095 ASN C N 1
ATOM 2923 C CA . ASN C 3 94 ? 49.595 -1.475 -12.055 1.00 73.30 3095 ASN C CA 1
ATOM 2924 C C . ASN C 3 94 ? 50.100 -0.038 -12.143 1.00 76.36 3095 ASN C C 1
ATOM 2925 O O . ASN C 3 94 ? 51.020 0.263 -12.903 1.00 75.43 3095 ASN C O 1
ATOM 2930 N N . TRP C 3 95 ? 49.490 0.844 -11.358 1.00 80.37 3096 TRP C N 1
ATOM 2931 C CA . TRP C 3 95 ? 49.867 2.253 -11.339 1.00 83.65 3096 TRP C CA 1
ATOM 2932 C C . TRP C 3 95 ? 51.133 2.468 -10.513 1.00 84.19 3096 TRP C C 1
ATOM 2933 O O . TRP C 3 95 ? 51.539 1.595 -9.747 1.00 83.70 3096 TRP C O 1
ATOM 2944 N N . ASN C 3 96 ? 51.752 3.634 -10.674 1.00 84.85 3097 ASN C N 1
ATOM 2945 C CA . ASN C 3 96 ? 52.970 3.965 -9.941 1.00 85.44 3097 ASN C CA 1
ATOM 2946 C C . ASN C 3 96 ? 52.671 4.944 -8.812 1.00 85.22 3097 ASN C C 1
ATOM 2947 O O . ASN C 3 96 ? 53.191 4.807 -7.704 1.00 86.09 3097 ASN C O 1
ATOM 2952 N N . THR C 3 97 ? 51.833 5.933 -9.101 1.00 84.41 3098 THR C N 1
ATOM 2953 C CA . THR C 3 97 ? 51.461 6.937 -8.112 1.00 83.64 3098 THR C CA 1
ATOM 2954 C C . THR C 3 97 ? 50.691 6.299 -6.961 1.00 81.31 3098 THR C C 1
ATOM 2955 O O . THR C 3 97 ? 50.396 5.104 -6.986 1.00 79.80 3098 THR C O 1
ATOM 2959 N N . GLY C 3 98 ? 50.368 7.102 -5.952 1.00 79.96 3099 GLY C N 1
ATOM 2960 C CA . GLY C 3 98 ? 49.637 6.593 -4.806 1.00 79.66 3099 GLY C CA 1
ATOM 2961 C C . GLY C 3 98 ? 48.206 6.221 -5.139 1.00 79.92 3099 GLY C C 1
ATOM 2962 O O . GLY C 3 98 ? 47.577 6.839 -5.998 1.00 78.60 3099 GLY C O 1
ATOM 2963 N N . GLU C 3 99 ? 47.690 5.205 -4.455 1.00 82.77 3100 GLU C N 1
ATOM 2964 C CA . GLU C 3 99 ? 46.324 4.743 -4.672 1.00 85.42 3100 GLU C CA 1
ATOM 2965 C C . GLU C 3 99 ? 45.340 5.629 -3.913 1.00 86.25 3100 GLU C C 1
ATOM 2966 O O . GLU C 3 99 ? 44.514 5.139 -3.142 1.00 86.22 3100 GLU C O 1
ATOM 2972 N N . SER C 3 100 ? 45.435 6.935 -4.140 1.00 87.04 3101 SER C N 1
ATOM 2973 C CA . SER C 3 100 ? 44.564 7.899 -3.478 1.00 89.33 3101 SER C CA 1
ATOM 2974 C C . SER C 3 100 ? 43.157 7.907 -4.063 1.00 90.74 3101 SER C C 1
ATOM 2975 O O . SER C 3 100 ? 42.875 7.232 -5.053 1.00 92.31 3101 SER C O 1
ATOM 2978 N N . GLN C 3 101 ? 42.279 8.683 -3.435 1.00 92.71 3102 GLN C N 1
ATOM 2979 C CA . GLN C 3 101 ? 40.893 8.809 -3.870 1.00 96.64 3102 GLN C CA 1
ATOM 2980 C C . GLN C 3 101 ? 40.429 10.235 -3.596 1.00 99.26 3102 GLN C C 1
ATOM 2981 O O . GLN C 3 101 ? 39.636 10.481 -2.689 1.00 99.66 3102 GLN C O 1
ATOM 2987 N N . MET C 3 102 ? 40.937 11.173 -4.389 1.00 101.29 3103 MET C N 1
ATOM 2988 C CA . MET C 3 102 ? 40.600 12.583 -4.239 1.00 102.63 3103 MET C CA 1
ATOM 2989 C C . MET C 3 102 ? 39.115 12.869 -4.440 1.00 103.89 3103 MET C C 1
ATOM 2990 O O . MET C 3 102 ? 38.474 12.303 -5.326 1.00 104.46 3103 MET C O 1
ATOM 2995 N N . CYS C 3 103 ? 38.578 13.754 -3.605 1.00 105.03 3104 CYS C N 1
ATOM 2996 C CA . CYS C 3 103 ? 37.175 14.145 -3.682 1.00 106.10 3104 CYS C CA 1
ATOM 2997 C C . CYS C 3 103 ? 37.083 15.660 -3.827 1.00 106.97 3104 CYS C C 1
ATOM 2998 O O . CYS C 3 103 ? 37.315 16.400 -2.870 1.00 105.85 3104 CYS C O 1
ATOM 3001 N N . GLN C 3 104 ? 36.747 16.113 -5.030 1.00 108.11 3105 GLN C N 1
ATOM 3002 C CA . GLN C 3 104 ? 36.630 17.539 -5.319 1.00 108.58 3105 GLN C CA 1
ATOM 3003 C C . GLN C 3 104 ? 35.684 18.255 -4.362 1.00 108.88 3105 GLN C C 1
ATOM 3004 O O . GLN C 3 104 ? 34.961 17.622 -3.592 1.00 107.40 3105 GLN C O 1
ATOM 3010 N N . GLY C 3 105 ? 35.698 19.583 -4.423 1.00 110.16 3106 GLY C N 1
ATOM 3011 C CA . GLY C 3 105 ? 34.841 20.380 -3.567 1.00 111.81 3106 GLY C CA 1
ATOM 3012 C C . GLY C 3 105 ? 34.471 21.699 -4.219 1.00 113.34 3106 GLY C C 1
ATOM 3013 O O . GLY C 3 105 ? 34.712 21.898 -5.410 1.00 112.92 3106 GLY C O 1
ATOM 3014 N N . LEU C 3 106 ? 33.886 22.602 -3.440 1.00 114.83 3107 LEU C N 1
ATOM 3015 C CA . LEU C 3 106 ? 33.483 23.907 -3.951 1.00 115.91 3107 LEU C CA 1
ATOM 3016 C C . LEU C 3 106 ? 33.726 24.985 -2.899 1.00 116.69 3107 LEU C C 1
ATOM 3017 O O . LEU C 3 106 ? 32.912 25.179 -1.997 1.00 115.69 3107 LEU C O 1
ATOM 3022 N N . ALA C 3 107 ? 34.851 25.683 -3.020 1.00 118.09 3108 ALA C N 1
ATOM 3023 C CA . ALA C 3 107 ? 35.205 26.739 -2.078 1.00 119.64 3108 ALA C CA 1
ATOM 3024 C C . ALA C 3 107 ? 34.883 28.117 -2.644 1.00 120.59 3108 ALA C C 1
ATOM 3025 O O . ALA C 3 107 ? 35.237 28.430 -3.779 1.00 121.38 3108 ALA C O 1
ATOM 3027 N N . ARG C 3 108 ? 34.213 28.940 -1.843 1.00 121.39 3109 ARG C N 1
ATOM 3028 C CA . ARG C 3 108 ? 33.845 30.285 -2.267 1.00 122.28 3109 ARG C CA 1
ATOM 3029 C C . ARG C 3 108 ? 34.738 31.335 -1.610 1.00 122.96 3109 ARG C C 1
ATOM 3030 O O . ARG C 3 108 ? 34.399 31.879 -0.559 1.00 123.11 3109 ARG C O 1
ATOM 3038 N N . TRP C 3 109 ? 35.877 31.615 -2.233 1.00 123.87 3110 TRP C N 1
ATOM 3039 C CA . TRP C 3 109 ? 36.810 32.604 -1.707 1.00 125.30 3110 TRP C CA 1
ATOM 3040 C C . TRP C 3 109 ? 36.253 34.013 -1.890 1.00 126.49 3110 TRP C C 1
ATOM 3041 O O . TRP C 3 109 ? 35.748 34.619 -0.945 1.00 126.57 3110 TRP C O 1
ATOM 3052 N N . THR C 3 110 ? 36.348 34.527 -3.112 1.00 128.58 3111 THR C N 1
ATOM 3053 C CA . THR C 3 110 ? 35.852 35.861 -3.429 1.00 129.96 3111 THR C CA 1
ATOM 3054 C C . THR C 3 110 ? 35.267 35.889 -4.838 1.00 131.04 3111 THR C C 1
ATOM 3055 O O . THR C 3 110 ? 35.997 36.005 -5.823 1.00 131.19 3111 THR C O 1
ATOM 3059 N N . GLY C 3 111 ? 33.945 35.780 -4.924 1.00 131.77 3112 GLY C N 1
ATOM 3060 C CA . GLY C 3 111 ? 33.283 35.787 -6.216 1.00 132.90 3112 GLY C CA 1
ATOM 3061 C C . GLY C 3 111 ? 32.922 34.383 -6.660 1.00 133.31 3112 GLY C C 1
ATOM 3062 O O . GLY C 3 111 ? 32.428 33.584 -5.864 1.00 133.82 3112 GLY C O 1
ATOM 3063 N N . PHE C 3 112 ? 33.166 34.079 -7.932 1.00 133.45 3113 PHE C N 1
ATOM 3064 C CA . PHE C 3 112 ? 32.864 32.757 -8.468 1.00 133.21 3113 PHE C CA 1
ATOM 3065 C C . PHE C 3 112 ? 33.603 31.679 -7.680 1.00 132.22 3113 PHE C C 1
ATOM 3066 O O . PHE C 3 112 ? 34.830 31.689 -7.591 1.00 131.30 3113 PHE C O 1
ATOM 3074 N N . ARG C 3 113 ? 32.841 30.753 -7.108 1.00 131.84 3114 ARG C N 1
ATOM 3075 C CA . ARG C 3 113 ? 33.406 29.671 -6.310 1.00 131.02 3114 ARG C CA 1
ATOM 3076 C C . ARG C 3 113 ? 34.397 28.822 -7.100 1.00 129.72 3114 ARG C C 1
ATOM 3077 O O . ARG C 3 113 ? 34.245 28.629 -8.306 1.00 129.18 3114 ARG C O 1
ATOM 3085 N N . LYS C 3 114 ? 35.414 28.320 -6.406 1.00 128.14 3115 LYS C N 1
ATOM 3086 C CA . LYS C 3 114 ? 36.436 27.486 -7.028 1.00 126.27 3115 LYS C CA 1
ATOM 3087 C C . LYS C 3 114 ? 36.141 26.008 -6.794 1.00 124.93 3115 LYS C C 1
ATOM 3088 O O . LYS C 3 114 ? 35.254 25.657 -6.017 1.00 124.88 3115 LYS C O 1
ATOM 3094 N N . TRP C 3 115 ? 36.892 25.146 -7.472 1.00 122.94 3116 TRP C N 1
ATOM 3095 C CA . TRP C 3 115 ? 36.710 23.704 -7.351 1.00 120.18 3116 TRP C CA 1
ATOM 3096 C C . TRP C 3 115 ? 37.940 23.047 -6.728 1.00 118.81 3116 TRP C C 1
ATOM 3097 O O . TRP C 3 115 ? 38.624 22.252 -7.373 1.00 117.31 3116 TRP C O 1
ATOM 3108 N N . ASP C 3 116 ? 38.214 23.381 -5.471 1.00 117.86 3117 ASP C N 1
ATOM 3109 C CA . ASP C 3 116 ? 39.362 22.827 -4.762 1.00 116.54 3117 ASP C CA 1
ATOM 3110 C C . ASP C 3 116 ? 39.083 21.413 -4.267 1.00 115.50 3117 ASP C C 1
ATOM 3111 O O . ASP C 3 116 ? 37.980 21.107 -3.816 1.00 114.60 3117 ASP C O 1
ATOM 3116 N N . TYR C 3 117 ? 40.094 20.553 -4.351 1.00 115.13 3118 TYR C N 1
ATOM 3117 C CA . TYR C 3 117 ? 39.964 19.170 -3.911 1.00 114.65 3118 TYR C CA 1
ATOM 3118 C C . TYR C 3 117 ? 40.599 18.963 -2.541 1.00 113.36 3118 TYR C C 1
ATOM 3119 O O . TYR C 3 117 ? 41.775 19.265 -2.337 1.00 112.47 3118 TYR C O 1
ATOM 3128 N N . SER C 3 118 ? 39.810 18.447 -1.604 1.00 113.05 3119 SER C N 1
ATOM 3129 C CA . SER C 3 118 ? 40.283 18.193 -0.249 1.00 113.35 3119 SER C CA 1
ATOM 3130 C C . SER C 3 118 ? 40.009 16.747 0.149 1.00 112.84 3119 SER C C 1
ATOM 3131 O O . SER C 3 118 ? 39.561 15.943 -0.668 1.00 114.01 3119 SER C O 1
ATOM 3134 N N . ASP C 3 119 ? 40.280 16.421 1.409 1.00 111.24 3120 ASP C N 1
ATOM 3135 C CA . ASP C 3 119 ? 40.059 15.071 1.912 1.00 110.27 3120 ASP C CA 1
ATOM 3136 C C . ASP C 3 119 ? 38.580 14.706 1.832 1.00 109.54 3120 ASP C C 1
ATOM 3137 O O . ASP C 3 119 ? 37.711 15.560 2.012 1.00 108.67 3120 ASP C O 1
ATOM 3142 N N . CYS C 3 120 ? 38.302 13.436 1.559 1.00 109.15 3121 CYS C N 1
ATOM 3143 C CA . CYS C 3 120 ? 36.928 12.957 1.450 1.00 108.66 3121 CYS C CA 1
ATOM 3144 C C . CYS C 3 120 ? 36.279 12.851 2.826 1.00 107.97 3121 CYS C C 1
ATOM 3145 O O . CYS C 3 120 ? 35.103 13.172 2.996 1.00 107.07 3121 CYS C O 1
ATOM 3148 N N . GLN C 3 121 ? 37.055 12.397 3.806 1.00 108.20 3122 GLN C N 1
ATOM 3149 C CA . GLN C 3 121 ? 36.561 12.239 5.168 1.00 107.34 3122 GLN C CA 1
ATOM 3150 C C . GLN C 3 121 ? 36.370 13.585 5.860 1.00 106.59 3122 GLN C C 1
ATOM 3151 O O . GLN C 3 121 ? 36.261 13.653 7.085 1.00 105.57 3122 GLN C O 1
ATOM 3157 N N . ALA C 3 122 ? 36.331 14.655 5.071 1.00 106.01 3123 ALA C N 1
ATOM 3158 C CA . ALA C 3 122 ? 36.147 15.997 5.610 1.00 104.79 3123 ALA C CA 1
ATOM 3159 C C . ALA C 3 122 ? 34.687 16.217 5.991 1.00 104.50 3123 ALA C C 1
ATOM 3160 O O . ALA C 3 122 ? 33.816 15.427 5.625 1.00 103.60 3123 ALA C O 1
ATOM 3162 N N . LYS C 3 123 ? 34.422 17.293 6.725 1.00 104.71 3124 LYS C N 1
ATOM 3163 C CA . LYS C 3 123 ? 33.063 17.606 7.155 1.00 105.60 3124 LYS C CA 1
ATOM 3164 C C . LYS C 3 123 ? 32.655 19.024 6.772 1.00 106.55 3124 LYS C C 1
ATOM 3165 O O . LYS C 3 123 ? 32.972 19.984 7.474 1.00 106.70 3124 LYS C O 1
ATOM 3171 N N . ASN C 3 124 ? 31.947 19.146 5.654 1.00 107.07 3125 ASN C N 1
ATOM 3172 C CA . ASN C 3 124 ? 31.486 20.442 5.170 1.00 106.56 3125 ASN C CA 1
ATOM 3173 C C . ASN C 3 124 ? 30.072 20.321 4.609 1.00 106.84 3125 ASN C C 1
ATOM 3174 O O . ASN C 3 124 ? 29.715 19.303 4.015 1.00 104.81 3125 ASN C O 1
ATOM 3179 N N . PRO C 3 125 ? 29.246 21.364 4.790 1.00 108.48 3126 PRO C N 1
ATOM 3180 C CA . PRO C 3 125 ? 27.869 21.344 4.287 1.00 110.96 3126 PRO C CA 1
ATOM 3181 C C . PRO C 3 125 ? 27.823 21.238 2.766 1.00 113.37 3126 PRO C C 1
ATOM 3182 O O . PRO C 3 125 ? 28.853 21.338 2.099 1.00 113.39 3126 PRO C O 1
ATOM 3186 N N . PHE C 3 126 ? 26.628 21.036 2.222 1.00 115.35 3127 PHE C N 1
ATOM 3187 C CA . PHE C 3 126 ? 26.469 20.908 0.778 1.00 117.28 3127 PHE C CA 1
ATOM 3188 C C . PHE C 3 126 ? 25.090 21.347 0.299 1.00 118.62 3127 PHE C C 1
ATOM 3189 O O . PHE C 3 126 ? 24.326 21.966 1.040 1.00 118.60 3127 PHE C O 1
ATOM 3197 N N . VAL C 3 127 ? 24.785 21.017 -0.952 1.00 120.05 3128 VAL C N 1
ATOM 3198 C CA . VAL C 3 127 ? 23.506 21.357 -1.563 1.00 120.81 3128 VAL C CA 1
ATOM 3199 C C . VAL C 3 127 ? 23.155 20.315 -2.622 1.00 121.39 3128 VAL C C 1
ATOM 3200 O O . VAL C 3 127 ? 24.016 19.881 -3.387 1.00 120.77 3128 VAL C O 1
ATOM 3204 N N . CYS C 3 128 ? 21.888 19.914 -2.661 1.00 123.22 3129 CYS C N 1
ATOM 3205 C CA . CYS C 3 128 ? 21.436 18.916 -3.624 1.00 125.72 3129 CYS C CA 1
ATOM 3206 C C . CYS C 3 128 ? 21.025 19.542 -4.953 1.00 126.15 3129 CYS C C 1
ATOM 3207 O O . CYS C 3 128 ? 21.222 20.735 -5.182 1.00 126.31 3129 CYS C O 1
ATOM 3210 N N . LYS C 3 129 ? 20.452 18.718 -5.825 1.00 126.78 3130 LYS C N 1
ATOM 3211 C CA . LYS C 3 129 ? 19.993 19.158 -7.137 1.00 127.23 3130 LYS C CA 1
ATOM 3212 C C . LYS C 3 129 ? 19.114 18.083 -7.767 1.00 127.83 3130 LYS C C 1
ATOM 3213 O O . LYS C 3 129 ? 19.586 16.989 -8.077 1.00 127.66 3130 LYS C O 1
ATOM 3219 N N . PHE C 3 130 ? 17.837 18.399 -7.954 1.00 128.73 3131 PHE C N 1
ATOM 3220 C CA . PHE C 3 130 ? 16.897 17.456 -8.546 1.00 129.10 3131 PHE C CA 1
ATOM 3221 C C . PHE C 3 130 ? 16.257 18.041 -9.801 1.00 128.13 3131 PHE C C 1
ATOM 3222 O O . PHE C 3 130 ? 16.612 19.136 -10.238 1.00 127.61 3131 PHE C O 1
ATOM 3230 N N . SER C 3 131 ? 15.312 17.303 -10.376 1.00 126.53 3132 SER C N 1
ATOM 3231 C CA . SER C 3 131 ? 14.617 17.743 -11.580 1.00 124.91 3132 SER C CA 1
ATOM 3232 C C . SER C 3 131 ? 13.261 17.054 -11.701 1.00 123.49 3132 SER C C 1
ATOM 3233 O O . SER C 3 131 ? 12.927 16.178 -10.904 1.00 122.52 3132 SER C O 1
ATOM 3236 N N . SER C 3 132 ? 12.485 17.454 -12.703 1.00 122.48 3133 SER C N 1
ATOM 3237 C CA . SER C 3 132 ? 11.165 16.875 -12.929 1.00 121.47 3133 SER C CA 1
ATOM 3238 C C . SER C 3 132 ? 11.028 16.355 -14.356 1.00 121.64 3133 SER C C 1
ATOM 3239 O O . SER C 3 132 ? 11.539 16.959 -15.299 1.00 121.89 3133 SER C O 1
ATOM 3242 N N . GLU C 3 133 ? 10.335 15.230 -14.507 1.00 121.97 3134 GLU C N 1
ATOM 3243 C CA . GLU C 3 133 ? 10.128 14.622 -15.817 1.00 122.24 3134 GLU C CA 1
ATOM 3244 C C . GLU C 3 133 ? 9.125 15.424 -16.641 1.00 121.92 3134 GLU C C 1
ATOM 3245 O O . GLU C 3 133 ? 8.175 15.990 -16.101 1.00 121.59 3134 GLU C O 1
ATOM 3251 N N . CYS C 3 134 ? 9.345 15.465 -17.952 1.00 122.01 3135 CYS C N 1
ATOM 3252 C CA . CYS C 3 134 ? 8.465 16.196 -18.857 1.00 122.08 3135 CYS C CA 1
ATOM 3253 C C . CYS C 3 134 ? 7.994 15.292 -19.991 1.00 120.97 3135 CYS C C 1
ATOM 3254 O O . CYS C 3 134 ? 8.442 14.126 -20.036 1.00 105.88 3135 CYS C O 1
ATOM 3258 N N . CYS D 4 1 ? 50.978 -16.296 -35.361 1.00 103.05 4001 CYS D N 1
ATOM 3259 C CA . CYS D 4 1 ? 51.300 -14.859 -35.584 1.00 102.09 4001 CYS D CA 1
ATOM 3260 C C . CYS D 4 1 ? 52.335 -14.709 -36.695 1.00 102.23 4001 CYS D C 1
ATOM 3261 O O . CYS D 4 1 ? 53.089 -15.639 -36.983 1.00 102.85 4001 CYS D O 1
ATOM 3264 N N . PRO D 4 2 ? 52.385 -13.529 -37.334 1.00 102.61 4002 PRO D N 1
ATOM 3265 C CA . PRO D 4 2 ? 53.337 -13.269 -38.417 1.00 103.60 4002 PRO D CA 1
ATOM 3266 C C . PRO D 4 2 ? 54.786 -13.251 -37.935 1.00 104.45 4002 PRO D C 1
ATOM 3267 O O . PRO D 4 2 ? 55.084 -13.685 -36.823 1.00 103.64 4002 PRO D O 1
ATOM 3271 N N . LEU D 4 3 ? 55.679 -12.744 -38.779 1.00 106.08 4003 LEU D N 1
ATOM 3272 C CA . LEU D 4 3 ? 57.096 -12.671 -38.447 1.00 107.05 4003 LEU D CA 1
ATOM 3273 C C . LEU D 4 3 ? 57.391 -11.505 -37.509 1.00 107.52 4003 LEU D C 1
ATOM 3274 O O . LEU D 4 3 ? 56.704 -10.485 -37.540 1.00 106.83 4003 LEU D O 1
ATOM 3279 N N . HIS D 4 4 ? 58.417 -11.669 -36.679 1.00 108.79 4004 HIS D N 1
ATOM 3280 C CA . HIS D 4 4 ? 58.830 -10.645 -35.720 1.00 110.15 4004 HIS D CA 1
ATOM 3281 C C . HIS D 4 4 ? 57.838 -10.473 -34.573 1.00 110.27 4004 HIS D C 1
ATOM 3282 O O . HIS D 4 4 ? 58.188 -9.937 -33.522 1.00 110.36 4004 HIS D O 1
ATOM 3289 N N . TRP D 4 5 ? 56.604 -10.923 -34.776 1.00 109.38 4005 TRP D N 1
ATOM 3290 C CA . TRP D 4 5 ? 55.579 -10.815 -33.745 1.00 107.92 4005 TRP D CA 1
ATOM 3291 C C . TRP D 4 5 ? 55.612 -12.017 -32.807 1.00 106.56 4005 TRP D C 1
ATOM 3292 O O . TRP D 4 5 ? 55.969 -13.124 -33.213 1.00 107.08 4005 TRP D O 1
ATOM 3303 N N . SER D 4 6 ? 55.239 -11.791 -31.552 1.00 104.71 4006 SER D N 1
ATOM 3304 C CA . SER D 4 6 ? 55.219 -12.852 -30.551 1.00 102.71 4006 SER D CA 1
ATOM 3305 C C . SER D 4 6 ? 53.840 -13.500 -30.496 1.00 103.37 4006 SER D C 1
ATOM 3306 O O . SER D 4 6 ? 52.950 -13.146 -31.269 1.00 103.72 4006 SER D O 1
ATOM 3309 N N . SER D 4 7 ? 53.666 -14.446 -29.579 1.00 103.90 4007 SER D N 1
ATOM 3310 C CA . SER D 4 7 ? 52.391 -15.137 -29.434 1.00 104.39 4007 SER D CA 1
ATOM 3311 C C . SER D 4 7 ? 52.195 -15.674 -28.020 1.00 105.80 4007 SER D C 1
ATOM 3312 O O . SER D 4 7 ? 53.128 -16.187 -27.403 1.00 105.24 4007 SER D O 1
ATOM 3315 N N . TYR D 4 8 ? 50.971 -15.550 -27.516 1.00 108.24 4008 TYR D N 1
ATOM 3316 C CA . TYR D 4 8 ? 50.633 -16.020 -26.178 1.00 110.16 4008 TYR D CA 1
ATOM 3317 C C . TYR D 4 8 ? 49.782 -17.282 -26.257 1.00 109.54 4008 TYR D C 1
ATOM 3318 O O . TYR D 4 8 ? 50.175 -18.341 -25.768 1.00 110.13 4008 TYR D O 1
ATOM 3327 N N . ASN D 4 9 ? 48.613 -17.158 -26.876 1.00 108.17 4009 ASN D N 1
ATOM 3328 C CA . ASN D 4 9 ? 47.695 -18.280 -27.028 1.00 106.11 4009 ASN D CA 1
ATOM 3329 C C . ASN D 4 9 ? 46.601 -17.927 -28.028 1.00 104.96 4009 ASN D C 1
ATOM 3330 O O . ASN D 4 9 ? 46.169 -18.769 -28.816 1.00 103.80 4009 ASN D O 1
ATOM 3335 N N . GLY D 4 10 ? 46.158 -16.675 -27.989 1.00 103.28 4010 GLY D N 1
ATOM 3336 C CA . GLY D 4 10 ? 45.120 -16.225 -28.897 1.00 99.85 4010 GLY D CA 1
ATOM 3337 C C . GLY D 4 10 ? 45.385 -14.824 -29.411 1.00 97.79 4010 GLY D C 1
ATOM 3338 O O . GLY D 4 10 ? 44.729 -14.361 -30.343 1.00 96.81 4010 GLY D O 1
ATOM 3339 N N . TYR D 4 11 ? 46.351 -14.146 -28.798 1.00 95.79 4011 TYR D N 1
ATOM 3340 C CA . TYR D 4 11 ? 46.705 -12.789 -29.197 1.00 93.68 4011 TYR D CA 1
ATOM 3341 C C . TYR D 4 11 ? 48.197 -12.688 -29.499 1.00 91.46 4011 TYR D C 1
ATOM 3342 O O . TYR D 4 11 ? 49.000 -13.460 -28.975 1.00 90.00 4011 TYR D O 1
ATOM 3351 N N . CYS D 4 12 ? 48.560 -11.732 -30.348 1.00 89.83 4012 CYS D N 1
ATOM 3352 C CA . CYS D 4 12 ? 49.955 -11.530 -30.721 1.00 88.55 4012 CYS D CA 1
ATOM 3353 C C . CYS D 4 12 ? 50.461 -10.203 -30.164 1.00 86.39 4012 CYS D C 1
ATOM 3354 O O . CYS D 4 12 ? 49.720 -9.221 -30.115 1.00 85.99 4012 CYS D O 1
ATOM 3357 N N . TYR D 4 13 ? 51.723 -10.179 -29.747 1.00 84.98 4013 TYR D N 1
ATOM 3358 C CA . TYR D 4 13 ? 52.322 -8.968 -29.192 1.00 83.34 4013 TYR D CA 1
ATOM 3359 C C . TYR D 4 13 ? 53.630 -8.621 -29.902 1.00 83.19 4013 TYR D C 1
ATOM 3360 O O . TYR D 4 13 ? 54.368 -9.508 -30.330 1.00 82.99 4013 TYR D O 1
ATOM 3369 N N . ARG D 4 14 ? 53.911 -7.326 -30.021 1.00 83.82 4014 ARG D N 1
ATOM 3370 C CA . ARG D 4 14 ? 55.132 -6.854 -30.669 1.00 85.54 4014 ARG D CA 1
ATOM 3371 C C . ARG D 4 14 ? 55.530 -5.484 -30.125 1.00 85.20 4014 ARG D C 1
ATOM 3372 O O . ARG D 4 14 ? 54.707 -4.774 -29.550 1.00 83.71 4014 ARG D O 1
ATOM 3380 N N . VAL D 4 15 ? 56.794 -5.119 -30.313 1.00 85.75 4015 VAL D N 1
ATOM 3381 C CA . VAL D 4 15 ? 57.299 -3.836 -29.838 1.00 88.37 4015 VAL D CA 1
ATOM 3382 C C . VAL D 4 15 ? 57.912 -3.027 -30.977 1.00 90.01 4015 VAL D C 1
ATOM 3383 O O . VAL D 4 15 ? 58.643 -3.565 -31.808 1.00 89.86 4015 VAL D O 1
ATOM 3387 N N . PHE D 4 16 ? 57.609 -1.732 -31.009 1.00 92.39 4016 PHE D N 1
ATOM 3388 C CA . PHE D 4 16 ? 58.135 -0.844 -32.039 1.00 94.75 4016 PHE D CA 1
ATOM 3389 C C . PHE D 4 16 ? 59.089 0.180 -31.434 1.00 96.58 4016 PHE D C 1
ATOM 3390 O O . PHE D 4 16 ? 58.777 0.814 -30.427 1.00 97.75 4016 PHE D O 1
ATOM 3398 N N . SER D 4 17 ? 60.254 0.336 -32.055 1.00 97.23 4017 SER D N 1
ATOM 3399 C CA . SER D 4 17 ? 61.259 1.277 -31.576 1.00 97.20 4017 SER D CA 1
ATOM 3400 C C . SER D 4 17 ? 60.920 2.713 -31.967 1.00 97.59 4017 SER D C 1
ATOM 3401 O O . SER D 4 17 ? 61.055 3.632 -31.159 1.00 96.34 4017 SER D O 1
ATOM 3404 N N . GLU D 4 18 ? 60.483 2.898 -33.210 1.00 97.73 4018 GLU D N 1
ATOM 3405 C CA . GLU D 4 18 ? 60.124 4.220 -33.711 1.00 97.98 4018 GLU D CA 1
ATOM 3406 C C . GLU D 4 18 ? 59.135 4.912 -32.779 1.00 96.75 4018 GLU D C 1
ATOM 3407 O O . GLU D 4 18 ? 58.012 4.443 -32.589 1.00 95.06 4018 GLU D O 1
ATOM 3413 N N . LEU D 4 19 ? 59.562 6.029 -32.199 1.00 96.02 4019 LEU D N 1
ATOM 3414 C CA . LEU D 4 19 ? 58.722 6.789 -31.281 1.00 95.35 4019 LEU D CA 1
ATOM 3415 C C . LEU D 4 19 ? 57.702 7.636 -32.034 1.00 94.14 4019 LEU D C 1
ATOM 3416 O O . LEU D 4 19 ? 58.042 8.337 -32.988 1.00 94.28 4019 LEU D O 1
ATOM 3421 N N . LYS D 4 20 ? 56.450 7.561 -31.597 1.00 93.43 4020 LYS D N 1
ATOM 3422 C CA . LYS D 4 20 ? 55.367 8.315 -32.216 1.00 91.98 4020 LYS D CA 1
ATOM 3423 C C . LYS D 4 20 ? 54.386 8.768 -31.141 1.00 91.02 4020 LYS D C 1
ATOM 3424 O O . LYS D 4 20 ? 54.426 8.281 -30.011 1.00 91.00 4020 LYS D O 1
ATOM 3430 N N . THR D 4 21 ? 53.509 9.703 -31.492 1.00 89.18 4021 THR D N 1
ATOM 3431 C CA . THR D 4 21 ? 52.522 10.204 -30.544 1.00 87.22 4021 THR D CA 1
ATOM 3432 C C . THR D 4 21 ? 51.615 9.066 -30.093 1.00 85.83 4021 THR D C 1
ATOM 3433 O O . THR D 4 21 ? 51.700 7.953 -30.611 1.00 84.88 4021 THR D O 1
ATOM 3437 N N . TRP D 4 22 ? 50.753 9.343 -29.121 1.00 84.60 4022 TRP D N 1
ATOM 3438 C CA . TRP D 4 22 ? 49.838 8.326 -28.623 1.00 83.41 4022 TRP D CA 1
ATOM 3439 C C . TRP D 4 22 ? 48.694 8.136 -29.611 1.00 83.92 4022 TRP D C 1
ATOM 3440 O O . TRP D 4 22 ? 48.115 7.054 -29.708 1.00 85.02 4022 TRP D O 1
ATOM 3451 N N . GLU D 4 23 ? 48.376 9.199 -30.343 1.00 82.43 4023 GLU D N 1
ATOM 3452 C CA . GLU D 4 23 ? 47.300 9.168 -31.327 1.00 80.32 4023 GLU D CA 1
ATOM 3453 C C . GLU D 4 23 ? 47.620 8.248 -32.500 1.00 81.28 4023 GLU D C 1
ATOM 3454 O O . GLU D 4 23 ? 46.940 7.244 -32.712 1.00 82.29 4023 GLU D O 1
ATOM 3460 N N . ASP D 4 24 ? 48.654 8.593 -33.262 1.00 81.14 4024 ASP D N 1
ATOM 3461 C CA . ASP D 4 24 ? 49.048 7.788 -34.412 1.00 81.62 4024 ASP D CA 1
ATOM 3462 C C . ASP D 4 24 ? 49.418 6.371 -33.986 1.00 80.60 4024 ASP D C 1
ATOM 3463 O O . ASP D 4 24 ? 49.551 5.478 -34.822 1.00 80.19 4024 ASP D O 1
ATOM 3468 N N . ALA D 4 25 ? 49.583 6.174 -32.682 1.00 79.72 4025 ALA D N 1
ATOM 3469 C CA . ALA D 4 25 ? 49.928 4.864 -32.142 1.00 78.61 4025 ALA D CA 1
ATOM 3470 C C . ALA D 4 25 ? 48.699 3.964 -32.166 1.00 78.15 4025 ALA D C 1
ATOM 3471 O O . ALA D 4 25 ? 48.803 2.756 -32.379 1.00 78.08 4025 ALA D O 1
ATOM 3473 N N . GLU D 4 26 ? 47.534 4.565 -31.945 1.00 77.57 4026 GLU D N 1
ATOM 3474 C CA . GLU D 4 26 ? 46.273 3.835 -31.946 1.00 77.97 4026 GLU D CA 1
ATOM 3475 C C . GLU D 4 26 ? 45.797 3.616 -33.377 1.00 78.92 4026 GLU D C 1
ATOM 3476 O O . GLU D 4 26 ? 45.209 2.582 -33.696 1.00 78.41 4026 GLU D O 1
ATOM 3482 N N . SER D 4 27 ? 46.060 4.597 -34.235 1.00 80.38 4027 SER D N 1
ATOM 3483 C CA . SER D 4 27 ? 45.660 4.518 -35.633 1.00 81.28 4027 SER D CA 1
ATOM 3484 C C . SER D 4 27 ? 46.577 3.581 -36.410 1.00 80.96 4027 SER D C 1
ATOM 3485 O O . SER D 4 27 ? 46.151 2.940 -37.370 1.00 79.28 4027 SER D O 1
ATOM 3488 N N . PHE D 4 28 ? 47.836 3.503 -35.990 1.00 81.07 4028 PHE D N 1
ATOM 3489 C CA . PHE D 4 28 ? 48.803 2.639 -36.655 1.00 82.92 4028 PHE D CA 1
ATOM 3490 C C . PHE D 4 28 ? 48.399 1.180 -36.476 1.00 83.92 4028 PHE D C 1
ATOM 3491 O O . PHE D 4 28 ? 48.134 0.480 -37.452 1.00 83.10 4028 PHE D O 1
ATOM 3499 N N . CYS D 4 29 ? 48.349 0.728 -35.225 1.00 85.34 4029 CYS D N 1
ATOM 3500 C CA . CYS D 4 29 ? 47.974 -0.649 -34.930 1.00 85.43 4029 CYS D CA 1
ATOM 3501 C C . CYS D 4 29 ? 46.680 -1.019 -35.646 1.00 85.49 4029 CYS D C 1
ATOM 3502 O O . CYS D 4 29 ? 46.575 -2.090 -36.241 1.00 83.48 4029 CYS D O 1
ATOM 3505 N N . TYR D 4 30 ? 45.701 -0.121 -35.584 1.00 87.58 4030 TYR D N 1
ATOM 3506 C CA . TYR D 4 30 ? 44.405 -0.332 -36.224 1.00 89.39 4030 TYR D CA 1
ATOM 3507 C C . TYR D 4 30 ? 44.533 -0.833 -37.662 1.00 90.28 4030 TYR D C 1
ATOM 3508 O O . TYR D 4 30 ? 43.590 -1.401 -38.212 1.00 88.58 4030 TYR D O 1
ATOM 3517 N N . ALA D 4 31 ? 45.699 -0.623 -38.264 1.00 91.35 4031 ALA D N 1
ATOM 3518 C CA . ALA D 4 31 ? 45.939 -1.043 -39.641 1.00 91.75 4031 ALA D CA 1
ATOM 3519 C C . ALA D 4 31 ? 46.440 -2.481 -39.754 1.00 92.02 4031 ALA D C 1
ATOM 3520 O O . ALA D 4 31 ? 45.832 -3.302 -40.441 1.00 92.47 4031 ALA D O 1
ATOM 3522 N N . GLN D 4 32 ? 47.550 -2.773 -39.081 1.00 91.17 4032 GLN D N 1
ATOM 3523 C CA . GLN D 4 32 ? 48.161 -4.102 -39.101 1.00 91.09 4032 GLN D CA 1
ATOM 3524 C C . GLN D 4 32 ? 47.216 -5.253 -39.442 1.00 91.96 4032 GLN D C 1
ATOM 3525 O O . GLN D 4 32 ? 47.218 -5.746 -40.570 1.00 92.89 4032 GLN D O 1
ATOM 3531 N N . HIS D 4 33 ? 46.413 -5.681 -38.473 1.00 92.54 4033 HIS D N 1
ATOM 3532 C CA . HIS D 4 33 ? 45.487 -6.786 -38.699 1.00 93.76 4033 HIS D CA 1
ATOM 3533 C C . HIS D 4 33 ? 44.064 -6.433 -38.264 1.00 93.75 4033 HIS D C 1
ATOM 3534 O O . HIS D 4 33 ? 43.747 -5.268 -38.028 1.00 93.65 4033 HIS D O 1
ATOM 3541 N N . LYS D 4 34 ? 43.211 -7.449 -38.166 1.00 93.52 4034 LYS D N 1
ATOM 3542 C CA . LYS D 4 34 ? 41.820 -7.265 -37.764 1.00 94.45 4034 LYS D CA 1
ATOM 3543 C C . LYS D 4 34 ? 41.706 -7.097 -36.252 1.00 94.45 4034 LYS D C 1
ATOM 3544 O O . LYS D 4 34 ? 42.380 -7.789 -35.489 1.00 95.25 4034 LYS D O 1
ATOM 3550 N N . GLY D 4 35 ? 40.847 -6.175 -35.828 1.00 93.55 4035 GLY D N 1
ATOM 3551 C CA . GLY D 4 35 ? 40.658 -5.933 -34.409 1.00 92.68 4035 GLY D CA 1
ATOM 3552 C C . GLY D 4 35 ? 41.947 -5.549 -33.712 1.00 92.33 4035 GLY D C 1
ATOM 3553 O O . GLY D 4 35 ? 42.025 -5.552 -32.484 1.00 92.43 4035 GLY D O 1
ATOM 3554 N N . SER D 4 36 ? 42.962 -5.217 -34.503 1.00 91.13 4036 SER D N 1
ATOM 3555 C CA . SER D 4 36 ? 44.261 -4.825 -33.969 1.00 89.69 4036 SER D CA 1
ATOM 3556 C C . SER D 4 36 ? 44.172 -3.509 -33.207 1.00 88.73 4036 SER D C 1
ATOM 3557 O O . SER D 4 36 ? 43.827 -2.472 -33.775 1.00 88.37 4036 SER D O 1
ATOM 3560 N N . ARG D 4 37 ? 44.487 -3.560 -31.916 1.00 87.76 4037 ARG D N 1
ATOM 3561 C CA . ARG D 4 37 ? 44.442 -2.380 -31.061 1.00 85.77 4037 ARG D CA 1
ATOM 3562 C C . ARG D 4 37 ? 45.658 -2.364 -30.137 1.00 84.99 4037 ARG D C 1
ATOM 3563 O O . ARG D 4 37 ? 46.419 -3.329 -30.088 1.00 83.45 4037 ARG D O 1
ATOM 3571 N N . LEU D 4 38 ? 45.836 -1.268 -29.405 1.00 84.89 4038 LEU D N 1
ATOM 3572 C CA . LEU D 4 38 ? 46.964 -1.135 -28.487 1.00 83.71 4038 LEU D CA 1
ATOM 3573 C C . LEU D 4 38 ? 47.046 -2.304 -27.511 1.00 83.84 4038 LEU D C 1
ATOM 3574 O O . LEU D 4 38 ? 46.025 -2.817 -27.053 1.00 83.66 4038 LEU D O 1
ATOM 3579 N N . ALA D 4 39 ? 48.271 -2.717 -27.198 1.00 83.81 4039 ALA D N 1
ATOM 3580 C CA . ALA D 4 39 ? 48.499 -3.824 -26.277 1.00 83.54 4039 ALA D CA 1
ATOM 3581 C C . ALA D 4 39 ? 47.740 -3.608 -24.975 1.00 83.28 4039 ALA D C 1
ATOM 3582 O O . ALA D 4 39 ? 47.659 -2.487 -24.471 1.00 81.82 4039 ALA D O 1
ATOM 3584 N N . SER D 4 40 ? 47.186 -4.688 -24.435 1.00 83.93 4040 SER D N 1
ATOM 3585 C CA . SER D 4 40 ? 46.431 -4.622 -23.191 1.00 84.59 4040 SER D CA 1
ATOM 3586 C C . SER D 4 40 ? 46.927 -5.661 -22.192 1.00 84.71 4040 SER D C 1
ATOM 3587 O O . SER D 4 40 ? 47.381 -6.739 -22.576 1.00 84.09 4040 SER D O 1
ATOM 3590 N N . ILE D 4 41 ? 46.838 -5.329 -20.909 1.00 85.26 4041 ILE D N 1
ATOM 3591 C CA . ILE D 4 41 ? 47.280 -6.229 -19.851 1.00 84.95 4041 ILE D CA 1
ATOM 3592 C C . ILE D 4 41 ? 46.213 -6.327 -18.766 1.00 86.49 4041 ILE D C 1
ATOM 3593 O O . ILE D 4 41 ? 46.111 -5.455 -17.903 1.00 86.60 4041 ILE D O 1
ATOM 3598 N N . HIS D 4 42 ? 45.420 -7.393 -18.814 1.00 88.67 4042 HIS D N 1
ATOM 3599 C CA . HIS D 4 42 ? 44.355 -7.601 -17.840 1.00 92.51 4042 HIS D CA 1
ATOM 3600 C C . HIS D 4 42 ? 44.555 -8.881 -17.032 1.00 91.92 4042 HIS D C 1
ATOM 3601 O O . HIS D 4 42 ? 43.593 -9.569 -16.693 1.00 91.39 4042 HIS D O 1
ATOM 3608 N N . SER D 4 43 ? 45.811 -9.190 -16.724 1.00 91.74 4043 SER D N 1
ATOM 3609 C CA . SER D 4 43 ? 46.149 -10.382 -15.953 1.00 92.15 4043 SER D CA 1
ATOM 3610 C C . SER D 4 43 ? 47.647 -10.427 -15.666 1.00 92.04 4043 SER D C 1
ATOM 3611 O O . SER D 4 43 ? 48.459 -10.060 -16.515 1.00 91.19 4043 SER D O 1
ATOM 3614 N N . ARG D 4 44 ? 48.007 -10.872 -14.465 1.00 92.96 4044 ARG D N 1
ATOM 3615 C CA . ARG D 4 44 ? 49.410 -10.967 -14.078 1.00 93.73 4044 ARG D CA 1
ATOM 3616 C C . ARG D 4 44 ? 50.157 -11.861 -15.059 1.00 92.83 4044 ARG D C 1
ATOM 3617 O O . ARG D 4 44 ? 51.197 -11.478 -15.595 1.00 92.88 4044 ARG D O 1
ATOM 3625 N N . GLU D 4 45 ? 49.616 -13.053 -15.289 1.00 92.04 4045 GLU D N 1
ATOM 3626 C CA . GLU D 4 45 ? 50.217 -14.012 -16.207 1.00 91.55 4045 GLU D CA 1
ATOM 3627 C C . GLU D 4 45 ? 50.369 -13.390 -17.591 1.00 89.03 4045 GLU D C 1
ATOM 3628 O O . GLU D 4 45 ? 51.133 -13.879 -18.424 1.00 87.02 4045 GLU D O 1
ATOM 3634 N N . GLU D 4 46 ? 49.635 -12.308 -17.828 1.00 87.07 4046 GLU D N 1
ATOM 3635 C CA . GLU D 4 46 ? 49.684 -11.611 -19.107 1.00 86.24 4046 GLU D CA 1
ATOM 3636 C C . GLU D 4 46 ? 50.712 -10.485 -19.063 1.00 85.36 4046 GLU D C 1
ATOM 3637 O O . GLU D 4 46 ? 51.316 -10.142 -20.081 1.00 85.32 4046 GLU D O 1
ATOM 3643 N N . GLU D 4 47 ? 50.908 -9.914 -17.879 1.00 83.74 4047 GLU D N 1
ATOM 3644 C CA . GLU D 4 47 ? 51.864 -8.828 -17.700 1.00 81.58 4047 GLU D CA 1
ATOM 3645 C C . GLU D 4 47 ? 53.295 -9.351 -17.726 1.00 80.12 4047 GLU D C 1
ATOM 3646 O O . GLU D 4 47 ? 54.154 -8.803 -18.416 1.00 78.80 4047 GLU D O 1
ATOM 3652 N N . ALA D 4 48 ? 53.545 -10.414 -16.968 1.00 78.94 4048 ALA D N 1
ATOM 3653 C CA . ALA D 4 48 ? 54.871 -11.017 -16.903 1.00 77.28 4048 ALA D CA 1
ATOM 3654 C C . ALA D 4 48 ? 55.287 -11.519 -18.280 1.00 76.47 4048 ALA D C 1
ATOM 3655 O O . ALA D 4 48 ? 56.474 -11.697 -18.556 1.00 73.62 4048 ALA D O 1
ATOM 3657 N N . PHE D 4 49 ? 54.301 -11.747 -19.140 1.00 77.40 4049 PHE D N 1
ATOM 3658 C CA . PHE D 4 49 ? 54.558 -12.226 -20.491 1.00 78.47 4049 PHE D CA 1
ATOM 3659 C C . PHE D 4 49 ? 55.155 -11.118 -21.350 1.00 79.22 4049 PHE D C 1
ATOM 3660 O O . PHE D 4 49 ? 56.065 -11.356 -22.145 1.00 79.60 4049 PHE D O 1
ATOM 3668 N N . VAL D 4 50 ? 54.632 -9.907 -21.185 1.00 78.76 4050 VAL D N 1
ATOM 3669 C CA . VAL D 4 50 ? 55.104 -8.755 -21.942 1.00 79.95 4050 VAL D CA 1
ATOM 3670 C C . VAL D 4 50 ? 56.408 -8.232 -21.347 1.00 80.65 4050 VAL D C 1
ATOM 3671 O O . VAL D 4 50 ? 57.198 -7.582 -22.032 1.00 81.14 4050 VAL D O 1
ATOM 3675 N N . GLY D 4 51 ? 56.628 -8.523 -20.069 1.00 80.21 4051 GLY D N 1
ATOM 3676 C CA . GLY D 4 51 ? 57.839 -8.073 -19.409 1.00 79.73 4051 GLY D CA 1
ATOM 3677 C C . GLY D 4 51 ? 59.088 -8.685 -20.013 1.00 80.19 4051 GLY D C 1
ATOM 3678 O O . GLY D 4 51 ? 60.204 -8.254 -19.720 1.00 79.78 4051 GLY D O 1
ATOM 3679 N N . LYS D 4 52 ? 58.902 -9.690 -20.862 1.00 80.51 4052 LYS D N 1
ATOM 3680 C CA . LYS D 4 52 ? 60.021 -10.365 -21.507 1.00 80.73 4052 LYS D CA 1
ATOM 3681 C C . LYS D 4 52 ? 60.151 -9.950 -22.969 1.00 81.88 4052 LYS D C 1
ATOM 3682 O O . LYS D 4 52 ? 61.233 -10.026 -23.551 1.00 82.36 4052 LYS D O 1
ATOM 3688 N N . LEU D 4 53 ? 59.042 -9.513 -23.556 1.00 82.02 4053 LEU D N 1
ATOM 3689 C CA . LEU D 4 53 ? 59.031 -9.090 -24.951 1.00 81.11 4053 LEU D CA 1
ATOM 3690 C C . LEU D 4 53 ? 59.704 -7.731 -25.114 1.00 82.71 4053 LEU D C 1
ATOM 3691 O O . LEU D 4 53 ? 60.519 -7.535 -26.016 1.00 82.69 4053 LEU D O 1
ATOM 3696 N N . ALA D 4 54 ? 59.358 -6.797 -24.234 1.00 84.46 4054 ALA D N 1
ATOM 3697 C CA . ALA D 4 54 ? 59.927 -5.455 -24.279 1.00 85.86 4054 ALA D CA 1
ATOM 3698 C C . ALA D 4 54 ? 61.326 -5.433 -23.671 1.00 88.14 4054 ALA D C 1
ATOM 3699 O O . ALA D 4 54 ? 61.934 -4.372 -23.529 1.00 90.02 4054 ALA D O 1
ATOM 3701 N N . SER D 4 55 ? 61.831 -6.609 -23.315 1.00 89.97 4055 SER D N 1
ATOM 3702 C CA . SER D 4 55 ? 63.159 -6.724 -22.722 1.00 92.83 4055 SER D CA 1
ATOM 3703 C C . SER D 4 55 ? 64.171 -7.238 -23.741 1.00 95.44 4055 SER D C 1
ATOM 3704 O O . SER D 4 55 ? 65.365 -6.954 -23.643 1.00 95.62 4055 SER D O 1
ATOM 3707 N N . GLN D 4 56 ? 63.684 -7.993 -24.720 1.00 98.03 4056 GLN D N 1
ATOM 3708 C CA . GLN D 4 56 ? 64.540 -8.550 -25.761 1.00 101.35 4056 GLN D CA 1
ATOM 3709 C C . GLN D 4 56 ? 64.514 -7.674 -27.010 1.00 102.04 4056 GLN D C 1
ATOM 3710 O O . GLN D 4 56 ? 65.470 -7.651 -27.784 1.00 101.30 4056 GLN D O 1
ATOM 3716 N N . THR D 4 57 ? 63.412 -6.955 -27.196 1.00 102.62 4057 THR D N 1
ATOM 3717 C CA . THR D 4 57 ? 63.251 -6.080 -28.350 1.00 102.27 4057 THR D CA 1
ATOM 3718 C C . THR D 4 57 ? 63.979 -4.755 -28.147 1.00 103.56 4057 THR D C 1
ATOM 3719 O O . THR D 4 57 ? 64.505 -4.174 -29.096 1.00 104.81 4057 THR D O 1
ATOM 3723 N N . LEU D 4 58 ? 64.006 -4.284 -26.904 1.00 103.45 4058 LEU D N 1
ATOM 3724 C CA . LEU D 4 58 ? 64.668 -3.026 -26.578 1.00 104.37 4058 LEU D CA 1
ATOM 3725 C C . LEU D 4 58 ? 65.567 -3.175 -25.355 1.00 105.61 4058 LEU D C 1
ATOM 3726 O O . LEU D 4 58 ? 65.503 -4.177 -24.642 1.00 105.12 4058 LEU D O 1
ATOM 3731 N N . LYS D 4 59 ? 66.404 -2.169 -25.121 1.00 107.40 4059 LYS D N 1
ATOM 3732 C CA . LYS D 4 59 ? 67.318 -2.173 -23.985 1.00 108.78 4059 LYS D CA 1
ATOM 3733 C C . LYS D 4 59 ? 66.667 -1.473 -22.797 1.00 108.55 4059 LYS D C 1
ATOM 3734 O O . LYS D 4 59 ? 66.773 -1.930 -21.658 1.00 108.05 4059 LYS D O 1
ATOM 3740 N N . TYR D 4 60 ? 65.994 -0.360 -23.072 1.00 108.13 4060 TYR D N 1
ATOM 3741 C CA . TYR D 4 60 ? 65.314 0.408 -22.035 1.00 107.53 4060 TYR D CA 1
ATOM 3742 C C . TYR D 4 60 ? 63.805 0.207 -22.138 1.00 106.10 4060 TYR D C 1
ATOM 3743 O O . TYR D 4 60 ? 63.339 -0.737 -22.777 1.00 105.93 4060 TYR D O 1
ATOM 3752 N N . THR D 4 61 ? 63.046 1.097 -21.508 1.00 103.77 4061 THR D N 1
ATOM 3753 C CA . THR D 4 61 ? 61.590 1.013 -21.535 1.00 100.10 4061 THR D CA 1
ATOM 3754 C C . THR D 4 61 ? 60.942 2.390 -21.599 1.00 97.17 4061 THR D C 1
ATOM 3755 O O . THR D 4 61 ? 61.008 3.167 -20.646 1.00 95.28 4061 THR D O 1
ATOM 3759 N N . SER D 4 62 ? 60.316 2.680 -22.734 1.00 95.48 4062 SER D N 1
ATOM 3760 C CA . SER D 4 62 ? 59.637 3.951 -22.955 1.00 94.54 4062 SER D CA 1
ATOM 3761 C C . SER D 4 62 ? 58.624 3.761 -24.078 1.00 93.52 4062 SER D C 1
ATOM 3762 O O . SER D 4 62 ? 58.956 3.893 -25.256 1.00 92.87 4062 SER D O 1
ATOM 3765 N N . MET D 4 63 ? 57.387 3.449 -23.705 1.00 92.71 4063 MET D N 1
ATOM 3766 C CA . MET D 4 63 ? 56.334 3.220 -24.684 1.00 92.51 4063 MET D CA 1
ATOM 3767 C C . MET D 4 63 ? 54.929 3.435 -24.125 1.00 92.91 4063 MET D C 1
ATOM 3768 O O . MET D 4 63 ? 54.697 3.313 -22.922 1.00 92.40 4063 MET D O 1
ATOM 3773 N N . TRP D 4 64 ? 53.998 3.756 -25.019 1.00 93.53 4064 TRP D N 1
ATOM 3774 C CA . TRP D 4 64 ? 52.606 4.009 -24.661 1.00 94.62 4064 TRP D CA 1
ATOM 3775 C C . TRP D 4 64 ? 51.906 2.793 -24.062 1.00 93.23 4064 TRP D C 1
ATOM 3776 O O . TRP D 4 64 ? 52.535 1.774 -23.780 1.00 94.31 4064 TRP D O 1
ATOM 3787 N N . LEU D 4 65 ? 50.596 2.916 -23.873 1.00 90.26 4065 LEU D N 1
ATOM 3788 C CA . LEU D 4 65 ? 49.786 1.841 -23.312 1.00 86.94 4065 LEU D CA 1
ATOM 3789 C C . LEU D 4 65 ? 48.315 2.124 -23.609 1.00 85.19 4065 LEU D C 1
ATOM 3790 O O . LEU D 4 65 ? 47.858 3.261 -23.493 1.00 85.33 4065 LEU D O 1
ATOM 3795 N N . GLY D 4 66 ? 47.578 1.084 -23.991 1.00 83.98 4066 GLY D N 1
ATOM 3796 C CA . GLY D 4 66 ? 46.170 1.245 -24.309 1.00 83.36 4066 GLY D CA 1
ATOM 3797 C C . GLY D 4 66 ? 45.312 1.795 -23.184 1.00 82.50 4066 GLY D C 1
ATOM 3798 O O . GLY D 4 66 ? 44.124 2.053 -23.378 1.00 78.95 4066 GLY D O 1
ATOM 3799 N N . LEU D 4 67 ? 45.906 1.981 -22.010 1.00 84.14 4067 LEU D N 1
ATOM 3800 C CA . LEU D 4 67 ? 45.173 2.501 -20.860 1.00 86.79 4067 LEU D CA 1
ATOM 3801 C C . LEU D 4 67 ? 44.869 3.985 -21.034 1.00 88.33 4067 LEU D C 1
ATOM 3802 O O . LEU D 4 67 ? 45.735 4.763 -21.435 1.00 87.28 4067 LEU D O 1
ATOM 3807 N N . ASN D 4 68 ? 43.634 4.371 -20.729 1.00 91.24 4068 ASN D N 1
ATOM 3808 C CA . ASN D 4 68 ? 43.211 5.761 -20.855 1.00 93.41 4068 ASN D CA 1
ATOM 3809 C C . ASN D 4 68 ? 42.914 6.380 -19.493 1.00 95.23 4068 ASN D C 1
ATOM 3810 O O . ASN D 4 68 ? 41.774 6.366 -19.032 1.00 95.68 4068 ASN D O 1
ATOM 3815 N N . ASN D 4 69 ? 43.947 6.924 -18.857 1.00 97.66 4069 ASN D N 1
ATOM 3816 C CA . ASN D 4 69 ? 43.800 7.553 -17.550 1.00 101.12 4069 ASN D CA 1
ATOM 3817 C C . ASN D 4 69 ? 43.060 8.882 -17.683 1.00 103.42 4069 ASN D C 1
ATOM 3818 O O . ASN D 4 69 ? 41.864 8.908 -17.975 1.00 101.53 4069 ASN D O 1
ATOM 3823 N N . ALA D 4 70 ? 43.779 9.980 -17.466 1.00 106.93 4070 ALA D N 1
ATOM 3824 C CA . ALA D 4 70 ? 43.210 11.321 -17.567 1.00 111.44 4070 ALA D CA 1
ATOM 3825 C C . ALA D 4 70 ? 42.119 11.575 -16.532 1.00 112.27 4070 ALA D C 1
ATOM 3826 O O . ALA D 4 70 ? 41.437 10.650 -16.090 1.00 113.19 4070 ALA D O 1
ATOM 3828 N N . TRP D 4 71 ? 41.961 12.838 -16.149 1.00 112.66 4071 TRP D N 1
ATOM 3829 C CA . TRP D 4 71 ? 40.951 13.224 -15.170 1.00 113.62 4071 TRP D CA 1
ATOM 3830 C C . TRP D 4 71 ? 39.555 13.105 -15.776 1.00 113.62 4071 TRP D C 1
ATOM 3831 O O . TRP D 4 71 ? 38.951 12.033 -15.753 1.00 113.05 4071 TRP D O 1
ATOM 3842 N N . ALA D 4 72 ? 39.052 14.210 -16.319 1.00 114.75 4072 ALA D N 1
ATOM 3843 C CA . ALA D 4 72 ? 37.731 14.240 -16.934 1.00 113.47 4072 ALA D CA 1
ATOM 3844 C C . ALA D 4 72 ? 36.694 13.563 -16.045 1.00 112.18 4072 ALA D C 1
ATOM 3845 O O . ALA D 4 72 ? 36.802 13.591 -14.818 1.00 110.72 4072 ALA D O 1
ATOM 3847 N N . ALA D 4 73 ? 35.693 12.953 -16.671 1.00 107.73 4073 ALA D N 1
ATOM 3848 C CA . ALA D 4 73 ? 34.633 12.265 -15.943 1.00 104.45 4073 ALA D CA 1
ATOM 3849 C C . ALA D 4 73 ? 33.651 11.617 -16.911 1.00 101.83 4073 ALA D C 1
ATOM 3850 O O . ALA D 4 73 ? 32.964 12.310 -17.662 1.00 98.50 4073 ALA D O 1
ATOM 3852 N N . CYS D 4 74 ? 33.590 10.288 -16.893 1.00 103.22 4074 CYS D N 1
ATOM 3853 C CA . CYS D 4 74 ? 32.681 9.554 -17.765 1.00 101.09 4074 CYS D CA 1
ATOM 3854 C C . CYS D 4 74 ? 31.277 10.131 -17.634 1.00 101.76 4074 CYS D C 1
ATOM 3855 O O . CYS D 4 74 ? 30.518 10.176 -18.602 1.00 101.63 4074 CYS D O 1
ATOM 3858 N N . LYS D 4 75 ? 30.943 10.571 -16.424 1.00 116.11 4075 LYS D N 1
ATOM 3859 C CA . LYS D 4 75 ? 29.639 11.158 -16.139 1.00 116.96 4075 LYS D CA 1
ATOM 3860 C C . LYS D 4 75 ? 29.523 11.478 -14.653 1.00 115.93 4075 LYS D C 1
ATOM 3861 O O . LYS D 4 75 ? 29.929 10.683 -13.806 1.00 115.58 4075 LYS D O 1
ATOM 3867 N N . TRP D 4 76 ? 28.974 12.648 -14.341 1.00 114.55 4076 TRP D N 1
ATOM 3868 C CA . TRP D 4 76 ? 28.796 13.057 -12.953 1.00 111.62 4076 TRP D CA 1
ATOM 3869 C C . TRP D 4 76 ? 27.969 12.016 -12.213 1.00 109.80 4076 TRP D C 1
ATOM 3870 O O . TRP D 4 76 ? 27.369 11.136 -12.830 1.00 108.54 4076 TRP D O 1
ATOM 3881 N N . GLU D 4 77 ? 27.939 12.119 -10.890 1.00 108.47 4077 GLU D N 1
ATOM 3882 C CA . GLU D 4 77 ? 27.174 11.187 -10.077 1.00 107.28 4077 GLU D CA 1
ATOM 3883 C C . GLU D 4 77 ? 25.751 11.119 -10.618 1.00 106.89 4077 GLU D C 1
ATOM 3884 O O . GLU D 4 77 ? 25.106 10.073 -10.576 1.00 107.09 4077 GLU D O 1
ATOM 3890 N N . TRP D 4 78 ? 25.279 12.245 -11.140 1.00 106.24 4078 TRP D N 1
ATOM 3891 C CA . TRP D 4 78 ? 23.935 12.340 -11.691 1.00 105.63 4078 TRP D CA 1
ATOM 3892 C C . TRP D 4 78 ? 23.812 11.569 -13.005 1.00 105.49 4078 TRP D C 1
ATOM 3893 O O . TRP D 4 78 ? 23.399 10.409 -13.014 1.00 104.88 4078 TRP D O 1
ATOM 3904 N N . SER D 4 79 ? 24.173 12.218 -14.109 1.00 105.04 4079 SER D N 1
ATOM 3905 C CA . SER D 4 79 ? 24.101 11.599 -15.425 1.00 104.25 4079 SER D CA 1
ATOM 3906 C C . SER D 4 79 ? 25.024 12.281 -16.431 1.00 104.42 4079 SER D C 1
ATOM 3907 O O . SER D 4 79 ? 25.889 11.639 -17.026 1.00 104.57 4079 SER D O 1
ATOM 3910 N N . ASP D 4 80 ? 24.833 13.582 -16.620 1.00 104.56 4080 ASP D N 1
ATOM 3911 C CA . ASP D 4 80 ? 25.645 14.351 -17.559 1.00 104.83 4080 ASP D CA 1
ATOM 3912 C C . ASP D 4 80 ? 27.119 14.338 -17.161 1.00 104.27 4080 ASP D C 1
ATOM 3913 O O . ASP D 4 80 ? 27.455 14.404 -15.978 1.00 104.23 4080 ASP D O 1
ATOM 3918 N N . ASP D 4 81 ? 27.994 14.252 -18.160 1.00 104.03 4081 ASP D N 1
ATOM 3919 C CA . ASP D 4 81 ? 29.436 14.218 -17.928 1.00 104.51 4081 ASP D CA 1
ATOM 3920 C C . ASP D 4 81 ? 29.982 15.575 -17.501 1.00 105.01 4081 ASP D C 1
ATOM 3921 O O . ASP D 4 81 ? 29.223 16.511 -17.247 1.00 103.63 4081 ASP D O 1
ATOM 3926 N N . ALA D 4 82 ? 31.305 15.673 -17.422 1.00 107.17 4082 ALA D N 1
ATOM 3927 C CA . ALA D 4 82 ? 31.962 16.910 -17.0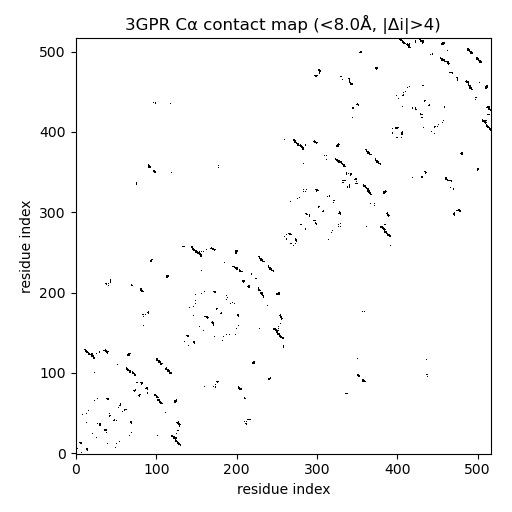20 1.00 110.46 4082 ALA D CA 1
ATOM 3928 C C . ALA D 4 82 ? 32.267 17.798 -18.219 1.00 112.35 4082 ALA D C 1
ATOM 3929 O O . ALA D 4 82 ? 33.364 17.751 -18.776 1.00 112.95 4082 ALA D O 1
ATOM 3931 N N . LYS D 4 83 ? 31.289 18.606 -18.610 1.00 113.51 4083 LYS D N 1
ATOM 3932 C CA . LYS D 4 83 ? 31.443 19.515 -19.738 1.00 114.82 4083 LYS D CA 1
ATOM 3933 C C . LYS D 4 83 ? 32.239 20.754 -19.343 1.00 116.36 4083 LYS D C 1
ATOM 3934 O O . LYS D 4 83 ? 33.330 20.996 -19.859 1.00 115.87 4083 LYS D O 1
ATOM 3940 N N . LEU D 4 84 ? 31.684 21.535 -18.422 1.00 119.09 4084 LEU D N 1
ATOM 3941 C CA . LEU D 4 84 ? 32.333 22.754 -17.959 1.00 121.19 4084 LEU D CA 1
ATOM 3942 C C . LEU D 4 84 ? 32.861 22.582 -16.541 1.00 120.75 4084 LEU D C 1
ATOM 3943 O O . LEU D 4 84 ? 32.210 21.970 -15.695 1.00 119.72 4084 LEU D O 1
ATOM 3948 N N . ASP D 4 85 ? 34.046 23.129 -16.291 1.00 120.84 4085 ASP D N 1
ATOM 3949 C CA . ASP D 4 85 ? 34.669 23.047 -14.976 1.00 121.78 4085 ASP D CA 1
ATOM 3950 C C . ASP D 4 85 ? 35.184 24.411 -14.524 1.00 123.57 4085 ASP D C 1
ATOM 3951 O O . ASP D 4 85 ? 35.051 25.406 -15.239 1.00 124.85 4085 ASP D O 1
ATOM 3956 N N . TYR D 4 86 ? 35.774 24.448 -13.333 1.00 124.90 4086 TYR D N 1
ATOM 3957 C CA . TYR D 4 86 ? 36.315 25.682 -12.773 1.00 125.96 4086 TYR D CA 1
ATOM 3958 C C . TYR D 4 86 ? 37.284 25.395 -11.631 1.00 126.47 4086 TYR D C 1
ATOM 3959 O O . TYR D 4 86 ? 37.314 26.118 -10.634 1.00 127.07 4086 TYR D O 1
ATOM 3968 N N . LYS D 4 87 ? 38.075 24.339 -11.780 1.00 126.51 4087 LYS D N 1
ATOM 3969 C CA . LYS D 4 87 ? 39.040 23.961 -10.756 1.00 125.69 4087 LYS D CA 1
ATOM 3970 C C . LYS D 4 87 ? 40.231 24.911 -10.734 1.00 126.36 4087 LYS D C 1
ATOM 3971 O O . LYS D 4 87 ? 40.314 25.837 -11.541 1.00 125.66 4087 LYS D O 1
ATOM 3977 N N . VAL D 4 88 ? 41.151 24.672 -9.804 1.00 127.77 4088 VAL D N 1
ATOM 3978 C CA . VAL D 4 88 ? 42.342 25.502 -9.666 1.00 128.82 4088 VAL D CA 1
ATOM 3979 C C . VAL D 4 88 ? 43.414 25.080 -10.666 1.00 127.62 4088 VAL D C 1
ATOM 3980 O O . VAL D 4 88 ? 44.373 25.815 -10.904 1.00 126.29 4088 VAL D O 1
ATOM 3984 N N . TRP D 4 89 ? 43.240 23.897 -11.249 1.00 127.34 4089 TRP D N 1
ATOM 3985 C CA . TRP D 4 89 ? 44.182 23.360 -12.229 1.00 126.78 4089 TRP D CA 1
ATOM 3986 C C . TRP D 4 89 ? 45.511 23.009 -11.567 1.00 126.18 4089 TRP D C 1
ATOM 3987 O O . TRP D 4 89 ? 46.154 23.866 -10.959 1.00 125.36 4089 TRP D O 1
ATOM 3998 N N . LEU D 4 90 ? 45.925 21.750 -11.689 1.00 19.82 4090 LEU D N 1
ATOM 3999 C CA . LEU D 4 90 ? 47.184 21.313 -11.095 1.00 19.82 4090 LEU D CA 1
ATOM 4000 C C . LEU D 4 90 ? 47.623 19.949 -11.630 1.00 19.82 4090 LEU D C 1
ATOM 4001 O O . LEU D 4 90 ? 47.899 19.033 -10.857 1.00 19.82 4090 LEU D O 1
ATOM 4006 N N . ARG D 4 91 ? 47.684 19.819 -12.953 1.00 19.82 4091 ARG D N 1
ATOM 4007 C CA . ARG D 4 91 ? 48.104 18.572 -13.591 1.00 19.82 4091 ARG D CA 1
ATOM 4008 C C . ARG D 4 91 ? 47.242 17.383 -13.172 1.00 19.82 4091 ARG D C 1
ATOM 4009 O O . ARG D 4 91 ? 47.238 16.989 -12.005 1.00 19.82 4091 ARG D O 1
ATOM 4017 N N . ARG D 4 92 ? 46.518 16.809 -14.128 1.00 19.82 4092 ARG D N 1
ATOM 4018 C CA . ARG D 4 92 ? 45.659 15.662 -13.846 1.00 19.82 4092 ARG D CA 1
ATOM 4019 C C . ARG D 4 92 ? 45.491 14.740 -15.053 1.00 19.82 4092 ARG D C 1
ATOM 4020 O O . ARG D 4 92 ? 45.997 13.617 -15.062 1.00 19.82 4092 ARG D O 1
ATOM 4028 N N . ALA D 4 93 ? 44.781 15.224 -16.068 1.00 19.82 4093 ALA D N 1
ATOM 4029 C CA . ALA D 4 93 ? 44.519 14.451 -17.279 1.00 19.82 4093 ALA D CA 1
ATOM 4030 C C . ALA D 4 93 ? 45.772 14.034 -18.045 1.00 19.82 4093 ALA D C 1
ATOM 4031 O O . ALA D 4 93 ? 46.322 14.812 -18.825 1.00 19.82 4093 ALA D O 1
ATOM 4033 N N . TYR D 4 94 ? 46.213 12.799 -17.823 1.00 106.32 4094 TYR D N 1
ATOM 4034 C CA . TYR D 4 94 ? 47.394 12.259 -18.495 1.00 106.87 4094 TYR D CA 1
ATOM 4035 C C . TYR D 4 94 ? 47.155 10.827 -18.965 1.00 106.24 4094 TYR D C 1
ATOM 4036 O O . TYR D 4 94 ? 46.193 10.179 -18.552 1.00 106.61 4094 TYR D O 1
ATOM 4045 N N . CYS D 4 95 ? 48.034 10.340 -19.835 1.00 104.99 4095 CYS D N 1
ATOM 4046 C CA . CYS D 4 95 ? 47.927 8.983 -20.357 1.00 104.26 4095 CYS D CA 1
ATOM 4047 C C . CYS D 4 95 ? 49.052 8.109 -19.811 1.00 103.56 4095 CYS D C 1
ATOM 4048 O O . CYS D 4 95 ? 50.217 8.508 -19.805 1.00 102.19 4095 CYS D O 1
ATOM 4051 N N . ALA D 4 96 ? 48.689 6.916 -19.351 1.00 103.45 4096 ALA D N 1
ATOM 4052 C CA . ALA D 4 96 ? 49.645 5.976 -18.774 1.00 103.40 4096 ALA D CA 1
ATOM 4053 C C . ALA D 4 96 ? 50.687 5.454 -19.759 1.00 103.01 4096 ALA D C 1
ATOM 4054 O O . ALA D 4 96 ? 50.493 5.493 -20.974 1.00 103.03 4096 ALA D O 1
ATOM 4056 N N . VAL D 4 97 ? 51.796 4.965 -19.209 1.00 102.77 4097 VAL D N 1
ATOM 4057 C CA . VAL D 4 97 ? 52.899 4.417 -19.993 1.00 102.83 4097 VAL D CA 1
ATOM 4058 C C . VAL D 4 97 ? 53.479 3.216 -19.245 1.00 103.81 4097 VAL D C 1
ATOM 4059 O O . VAL D 4 97 ? 52.743 2.486 -18.584 1.00 104.16 4097 VAL D O 1
ATOM 4063 N N . MET D 4 98 ? 54.790 3.011 -19.349 1.00 104.60 4098 MET D N 1
ATOM 4064 C CA . MET D 4 98 ? 55.440 1.898 -18.663 1.00 105.14 4098 MET D CA 1
ATOM 4065 C C . MET D 4 98 ? 56.964 1.964 -18.739 1.00 104.74 4098 MET D C 1
ATOM 4066 O O . MET D 4 98 ? 57.541 2.054 -19.822 1.00 103.43 4098 MET D O 1
ATOM 4071 N N . VAL D 4 99 ? 57.609 1.919 -17.575 1.00 105.17 4099 VAL D N 1
ATOM 4072 C CA . VAL D 4 99 ? 59.066 1.973 -17.492 1.00 105.52 4099 VAL D CA 1
ATOM 4073 C C . VAL D 4 99 ? 59.569 1.080 -16.358 1.00 105.02 4099 VAL D C 1
ATOM 4074 O O . VAL D 4 99 ? 58.872 0.873 -15.365 1.00 103.96 4099 VAL D O 1
ATOM 4078 N N . VAL D 4 100 ? 60.780 0.553 -16.514 1.00 104.55 4100 VAL D N 1
ATOM 4079 C CA . VAL D 4 100 ? 61.375 -0.316 -15.504 1.00 105.34 4100 VAL D CA 1
ATOM 4080 C C . VAL D 4 100 ? 61.555 0.427 -14.185 1.00 106.29 4100 VAL D C 1
ATOM 4081 O O . VAL D 4 100 ? 61.755 1.642 -14.166 1.00 105.65 4100 VAL D O 1
ATOM 4085 N N . LYS D 4 101 ? 61.480 -0.311 -13.082 1.00 107.60 4101 LYS D N 1
ATOM 4086 C CA . LYS D 4 101 ? 61.636 0.272 -11.757 1.00 107.95 4101 LYS D CA 1
ATOM 4087 C C . LYS D 4 101 ? 62.339 -0.715 -10.828 1.00 108.14 4101 LYS D C 1
ATOM 4088 O O . LYS D 4 101 ? 61.848 -1.021 -9.742 1.00 108.06 4101 LYS D O 1
ATOM 4094 N N . THR D 4 102 ? 63.493 -1.211 -11.266 1.00 108.86 4102 THR D N 1
ATOM 4095 C CA . THR D 4 102 ? 64.270 -2.165 -10.482 1.00 108.54 4102 THR D CA 1
ATOM 4096 C C . THR D 4 102 ? 63.419 -3.391 -10.151 1.00 109.13 4102 THR D C 1
ATOM 4097 O O . THR D 4 102 ? 63.445 -3.900 -9.030 1.00 109.08 4102 THR D O 1
ATOM 4101 N N . ASP D 4 103 ? 62.663 -3.855 -11.141 1.00 108.36 4103 ASP D N 1
ATOM 4102 C CA . ASP D 4 103 ? 61.796 -5.018 -10.980 1.00 106.36 4103 ASP D CA 1
ATOM 4103 C C . ASP D 4 103 ? 61.057 -5.321 -12.281 1.00 104.64 4103 ASP D C 1
ATOM 4104 O O . ASP D 4 103 ? 61.625 -5.206 -13.367 1.00 103.71 4103 ASP D O 1
ATOM 4109 N N . ARG D 4 104 ? 59.791 -5.710 -12.165 1.00 103.24 4104 ARG D N 1
ATOM 4110 C CA . ARG D 4 104 ? 58.978 -6.025 -13.334 1.00 102.62 4104 ARG D CA 1
ATOM 4111 C C . ARG D 4 104 ? 58.726 -4.776 -14.174 1.00 102.30 4104 ARG D C 1
ATOM 4112 O O . ARG D 4 104 ? 59.662 -4.177 -14.702 1.00 104.17 4104 ARG D O 1
ATOM 4120 N N . ILE D 4 105 ? 57.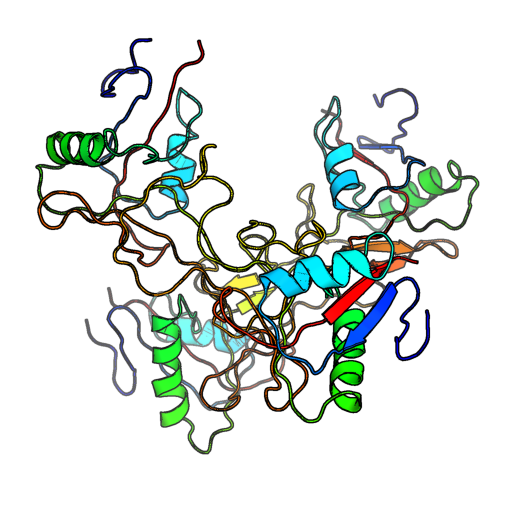461 -4.386 -14.294 1.00 99.48 4105 ILE D N 1
ATOM 4121 C CA . ILE D 4 105 ? 57.097 -3.209 -15.075 1.00 95.64 4105 ILE D CA 1
ATOM 4122 C C . ILE D 4 105 ? 55.939 -2.444 -14.443 1.00 94.17 4105 ILE D C 1
ATOM 4123 O O . ILE D 4 105 ? 54.895 -3.019 -14.136 1.00 93.91 4105 ILE D O 1
ATOM 4128 N N . PHE D 4 106 ? 56.137 -1.143 -14.251 1.00 91.45 4106 PHE D N 1
ATOM 4129 C CA . PHE D 4 106 ? 55.114 -0.282 -13.671 1.00 88.28 4106 PHE D CA 1
ATOM 4130 C C . PHE D 4 106 ? 54.694 0.781 -14.680 1.00 85.39 4106 PHE D C 1
ATOM 4131 O O . PHE D 4 106 ? 55.504 1.233 -15.491 1.00 85.12 4106 PHE D O 1
ATOM 4139 N N . TRP D 4 107 ? 53.427 1.178 -14.628 1.00 81.14 4107 TRP D N 1
ATOM 4140 C CA . TRP D 4 107 ? 52.914 2.190 -15.543 1.00 76.62 4107 TRP D CA 1
ATOM 4141 C C . TRP D 4 107 ? 52.926 3.572 -14.900 1.00 78.29 4107 TRP D C 1
ATOM 4142 O O . TRP D 4 107 ? 52.525 3.735 -13.748 1.00 77.16 4107 TRP D O 1
ATOM 4153 N N . TYR D 4 108 ? 53.389 4.565 -15.653 1.00 81.89 4108 TYR D N 1
ATOM 4154 C CA . TYR D 4 108 ? 53.454 5.936 -15.161 1.00 84.30 4108 TYR D CA 1
ATOM 4155 C C . TYR D 4 108 ? 52.544 6.843 -15.978 1.00 84.87 4108 TYR D C 1
ATOM 4156 O O . TYR D 4 108 ? 52.011 6.438 -17.009 1.00 84.90 4108 TYR D O 1
ATOM 4165 N N . ASN D 4 109 ? 52.373 8.075 -15.509 1.00 85.58 4109 ASN D N 1
ATOM 4166 C CA . ASN D 4 109 ? 51.536 9.048 -16.199 1.00 87.05 4109 ASN D CA 1
ATOM 4167 C C . ASN D 4 109 ? 52.396 9.908 -17.119 1.00 89.11 4109 ASN D C 1
ATOM 4168 O O . ASN D 4 109 ? 53.490 10.330 -16.746 1.00 90.44 4109 ASN D O 1
ATOM 4173 N N . ARG D 4 110 ? 51.895 10.163 -18.323 1.00 90.11 4110 ARG D N 1
ATOM 4174 C CA . ARG D 4 110 ? 52.619 10.965 -19.301 1.00 91.33 4110 ARG D CA 1
ATOM 4175 C C . ARG D 4 110 ? 51.652 11.675 -20.243 1.00 93.25 4110 ARG D C 1
ATOM 4176 O O . ARG D 4 110 ? 50.532 11.214 -20.458 1.00 93.24 4110 ARG D O 1
ATOM 4184 N N . GLY D 4 111 ? 52.093 12.797 -20.801 1.00 94.45 4111 GLY D N 1
ATOM 4185 C CA . GLY D 4 111 ? 51.253 13.553 -21.712 1.00 95.77 4111 GLY D CA 1
ATOM 4186 C C . GLY D 4 111 ? 50.797 12.735 -22.903 1.00 96.79 4111 GLY D C 1
ATOM 4187 O O . GLY D 4 111 ? 51.607 12.093 -23.572 1.00 96.20 4111 GLY D O 1
ATOM 4188 N N . CYS D 4 112 ? 49.496 12.757 -23.169 1.00 98.08 4112 CYS D N 1
ATOM 4189 C CA . CYS D 4 112 ? 48.930 12.012 -24.286 1.00 101.06 4112 CYS D CA 1
ATOM 4190 C C . CYS D 4 112 ? 49.398 12.616 -25.608 1.00 101.47 4112 CYS D C 1
ATOM 4191 O O . CYS D 4 112 ? 49.369 11.958 -26.647 1.00 101.77 4112 CYS D O 1
ATOM 4194 N N . GLU D 4 113 ? 49.830 13.872 -25.557 1.00 102.25 4113 GLU D N 1
ATOM 4195 C CA . GLU D 4 113 ? 50.294 14.577 -26.748 1.00 102.85 4113 GLU D CA 1
ATOM 4196 C C . GLU D 4 113 ? 51.806 14.505 -26.926 1.00 102.80 4113 GLU D C 1
ATOM 4197 O O . GLU D 4 113 ? 52.398 15.340 -27.611 1.00 103.12 4113 GLU D O 1
ATOM 4203 N N . LYS D 4 114 ? 52.429 13.504 -26.314 1.00 102.40 4114 LYS D N 1
ATOM 4204 C CA . LYS D 4 114 ? 53.874 13.336 -26.417 1.00 100.87 4114 LYS D CA 1
ATOM 4205 C C . LYS D 4 114 ? 54.220 12.287 -27.472 1.00 101.04 4114 LYS D C 1
ATOM 4206 O O . LYS D 4 114 ? 53.340 11.592 -27.979 1.00 101.89 4114 LYS D O 1
ATOM 4212 N N . THR D 4 115 ? 55.504 12.182 -27.803 1.00 100.87 4115 THR D N 1
ATOM 4213 C CA . THR D 4 115 ? 55.964 11.225 -28.805 1.00 101.00 4115 THR D CA 1
ATOM 4214 C C . THR D 4 115 ? 56.845 10.139 -28.192 1.00 100.71 4115 THR D C 1
ATOM 4215 O O . THR D 4 115 ? 58.029 10.359 -27.939 1.00 99.98 4115 THR D O 1
ATOM 4219 N N . VAL D 4 116 ? 56.261 8.966 -27.963 1.00 100.90 4116 VAL D N 1
ATOM 4220 C CA . VAL D 4 116 ? 56.986 7.841 -27.380 1.00 101.02 4116 VAL D CA 1
ATOM 4221 C C . VAL D 4 116 ? 56.560 6.535 -28.053 1.00 99.71 4116 VAL D C 1
ATOM 4222 O O . VAL D 4 116 ? 55.495 6.463 -28.664 1.00 99.73 4116 VAL D O 1
ATOM 4226 N N . SER D 4 117 ? 57.396 5.506 -27.939 1.00 98.26 4117 SER D N 1
ATOM 4227 C CA . SER D 4 117 ? 57.103 4.204 -28.533 1.00 96.76 4117 SER D CA 1
ATOM 4228 C C . SER D 4 117 ? 55.757 3.673 -28.049 1.00 95.28 4117 SER D C 1
ATOM 4229 O O . SER D 4 117 ? 55.073 4.319 -27.255 1.00 96.26 4117 SER D O 1
ATOM 4232 N N . PHE D 4 118 ? 55.380 2.493 -28.530 1.00 92.63 4118 PHE D N 1
ATOM 4233 C CA . PHE D 4 118 ? 54.113 1.881 -28.144 1.00 91.83 4118 PHE D CA 1
ATOM 4234 C C . PHE D 4 118 ? 54.079 0.402 -28.518 1.00 91.97 4118 PHE D C 1
ATOM 4235 O O . PHE D 4 118 ? 55.117 -0.203 -28.788 1.00 92.62 4118 PHE D O 1
ATOM 4243 N N . LEU D 4 119 ? 52.879 -0.173 -28.534 1.00 91.29 4119 LEU D N 1
ATOM 4244 C CA . LEU D 4 119 ? 52.707 -1.582 -28.870 1.00 89.65 4119 LEU D CA 1
ATOM 4245 C C . LEU D 4 119 ? 51.415 -1.824 -29.643 1.00 89.50 4119 LEU D C 1
ATOM 4246 O O . LEU D 4 119 ? 50.534 -0.966 -29.690 1.00 89.34 4119 LEU D O 1
ATOM 4251 N N . CYS D 4 120 ? 51.314 -3.005 -30.243 1.00 88.87 4120 CYS D N 1
ATOM 4252 C CA . CYS D 4 120 ? 50.131 -3.396 -30.997 1.00 88.39 4120 CYS D CA 1
ATOM 4253 C C . CYS D 4 120 ? 49.672 -4.770 -30.528 1.00 87.37 4120 CYS D C 1
ATOM 4254 O O . CYS D 4 120 ? 50.486 -5.603 -30.129 1.00 87.46 4120 CYS D O 1
ATOM 4257 N N . LYS D 4 121 ? 48.365 -5.003 -30.580 1.00 86.55 4121 LYS D N 1
ATOM 4258 C CA . LYS D 4 121 ? 47.800 -6.276 -30.152 1.00 87.19 4121 LYS D CA 1
ATOM 4259 C C . LYS D 4 121 ? 46.488 -6.569 -30.867 1.00 87.66 4121 LYS D C 1
ATOM 4260 O O . LYS D 4 121 ? 45.601 -5.718 -30.933 1.00 89.01 4121 LYS D O 1
ATOM 4266 N N . PHE D 4 122 ? 46.370 -7.780 -31.401 1.00 87.21 4122 PHE D N 1
ATOM 4267 C CA . PHE D 4 122 ? 45.163 -8.188 -32.106 1.00 88.51 4122 PHE D CA 1
ATOM 4268 C C . PHE D 4 122 ? 44.838 -9.645 -31.809 1.00 90.21 4122 PHE D C 1
ATOM 4269 O O . PHE D 4 122 ? 45.737 -10.463 -31.612 1.00 88.80 4122 PHE D O 1
ATOM 4277 N N . TYR D 4 123 ? 43.549 -9.962 -31.779 1.00 93.53 4123 TYR D N 1
ATOM 4278 C CA . TYR D 4 123 ? 43.102 -11.322 -31.511 1.00 97.44 4123 TYR D CA 1
ATOM 4279 C C . TYR D 4 123 ? 43.354 -12.224 -32.715 1.00 97.88 4123 TYR D C 1
ATOM 4280 O O . TYR D 4 123 ? 43.609 -11.743 -33.819 1.00 97.67 4123 TYR D O 1
ATOM 4289 N N . SER D 4 124 ? 43.285 -13.533 -32.495 1.00 96.96 4124 SER D N 1
ATOM 4290 C CA . SER D 4 124 ? 43.506 -14.500 -33.563 1.00 95.68 4124 SER D CA 1
ATOM 4291 C C . SER D 4 124 ? 42.217 -14.757 -34.335 1.00 95.17 4124 SER D C 1
ATOM 4292 O O . SER D 4 124 ? 42.202 -14.493 -35.555 1.00 105.88 4124 SER D O 1
#

Organism: Calloselasma rhodostoma (NCBI:txid8717)

Radius of gyration: 26.07 Å; Cα contacts (8 Å, |Δi|>4): 1069; chains: 4; bounding box: 63×72×66 Å

InterPro domains:
  IPR001304 C-type lectin-like [PF00059] (19-129)
  IPR001304 C-type lectin-like [PS50041] (9-128)
  IPR001304 C-type lectin-like [SM00034] (2-128)
  IPR016186 C-type lectin-like/link domain superfamily [G3DSA:3.10.100.10] (1-132)
  IPR016187 C-type lectin fold [SSF56436] (1-130)
  IPR050111 C-type lectin and snaclec domain-containing protein [PTHR22803] (2-130)

Secondary structure (DSSP, 8-state):
---TT-EESSSEEEEEEEEEE-HHHHHHHHTSSSS--EE----STTHHHHHHHHHHTTTTT-----B-S----SSGGGSSEEETT-----EE-BSS-B--B--EEE-SSSS-EEE--BSS--EEEEEEEE--/----TT-EESSSBEEEEEEEEE-HHHHHHHHHHHSTT-EE----SHHHHHHHHHHHTTTT-TT---EE-SEEE-----SSS-------BSS-----EEEEEE-SSSEEB-EE-TT--EEEEEE-B--/----TT-EESSS-EEEE-S--B-SHHHHHHHTTSSS--EE-----HHHHHHHHHHHHHHH-SS--B---S-B--SSTTS-S-EETT---S--B-BSS-EE--EE--B-SSSSPBB-EE-TT--B--EEEE----/--SS---SSSEEEEEEEEEEESHHHHHHHHHHSTT-BS----SHHHHHHHHHHHHHS-SS--B--SEE--SS-SS-SSSS---S--B---S---EE--B--SSS-BB-EE-TTSEEEEEEEEE-

CATH classification: 3.10.100.10

Sequence (517 aa):
DCPDGWSSTKSYCYRPFKEKKTWEEAERFCTEQEKEAHLVSMENRLEAVFVDMVMENNFENKIYRSWIGLKIENKGQRSNLEWSDGSSISYENLYEPYMEKCFLMDHQSGLPKWHTADCEEKNVFMCKFQLPFRCPTTWSASKLYCYKPFKEKKTWIEAERFCAKQAENGHLVSIGSAAEADFLDLVIVVNFDKQRYRAWTGLTERNLKWTNGASVSYENLYEPYIRKCFVVQPWEGKSKWYKADCEEKNAFLCKFPKPFNCLPGWSAYDQHCYQAFNEPKTWDEAERFCTEQAKRGHLVSIGSDGEADFVAQLVTNNIKRPELYVWIGLRDRRKEQQCSSEWSMSASIIYVNWNTGESQMCQGLARWTGFRKWDYSDCQAKNPFVCKFSSECCPLHWSSYNGYCYRVFSELKTWEDAESFCYAQHKGSRLASIHSREEEAFVGKLASQTLKYTSMWLGLNNAWAACKWEWSDDAKLDYKVWLRRAYCAVMVVKTDRIFWYNRGCEKTVSFLCKFYS

Nearest PDB structures (foldseek):
  3gpr-assembly1_D  TM=1.008E+00  e=4.751E-24  Calloselasma rhodostoma
  6ndd-assembly6_Q  TM=8.320E-01  e=1.834E-16  Calloselasma rhodostoma
  7qaj-assembly4_H  TM=8.185E-01  e=2.691E-16  Deinagkistrodon acutus
  1ukm-assembly1_B  TM=8.338E-01  e=8.478E-15  Echis multisquamatus
  3gpr-assembly1_B  TM=9.439E-01  e=2.957E-10  Calloselasma rhodostoma